Protein AF-A0A2J7QGI0-F1 (afdb_monomer_lite)

Organism: NCBI:txid105785

pLDDT: mean 77.26, std 21.14, range [23.14, 97.06]

Secondary structure (DSSP, 8-state):
--HHHHHHHHHHHHTS-----------PPPP---------PPPP-------------------------------THHHH----PPPPPP---HHHHTTT-EEEEEEEEEEE-TT-SS-SEEEEEEEEEEETTTTEEEEEEPP-TT--S--EEEEEEEPPB-SSTT-B--GGG--TT-EEEETTEEEEEEEE-HHHHHHHHHTTPPPPPPPPPPPPHHHHHHHHHH------------HHHHHHHHTT-EEEEEEEEE-TTSTT--EEEEEEEEETTTTEEEEEE---TT-SS----EEEEEEPPBS-GGGS-TTS-TT-TTSGGGT-S-B--GGG--TT-EEEETTEEEEEEEE-HHHHHHHHHTS--PPPPPP-----PPPPPPPPPPPP-SSS-HHHHHHHHH-SS--PPPPP-HHHHHHHTT-EEEEEEE---SSGGGTT-EEEEEEETTT--EEEEEPP-TT------EEEEEE--BPTT--SSSPPBP-GGG--TT-----------S--

Radius of gyration: 65.48 Å; chains: 1; bounding box: 117×87×204 Å

Structure (mmCIF, N/CA/C/O backbone):
data_AF-A0A2J7QGI0-F1
#
_entry.id   AF-A0A2J7QGI0-F1
#
loop_
_atom_site.group_PDB
_atom_site.id
_atom_site.type_symbol
_atom_site.label_atom_id
_atom_site.label_alt_id
_atom_site.label_comp_id
_atom_site.label_asym_id
_atom_site.label_entity_id
_atom_site.label_seq_id
_atom_site.pdbx_PDB_ins_code
_atom_site.Cartn_x
_atom_site.Cartn_y
_atom_site.Cartn_z
_atom_site.occupancy
_atom_site.B_iso_or_equiv
_atom_site.auth_seq_id
_atom_site.auth_comp_id
_atom_site.auth_asym_id
_atom_site.auth_atom_id
_atom_site.pdbx_PDB_model_num
ATOM 1 N N . MET A 1 1 ? 19.735 -41.384 18.871 1.00 47.62 1 MET A N 1
ATOM 2 C CA . MET A 1 1 ? 20.564 -40.187 19.105 1.00 47.62 1 MET A CA 1
ATOM 3 C C . MET A 1 1 ? 21.224 -40.346 20.452 1.00 47.62 1 MET A C 1
ATOM 5 O O . MET A 1 1 ? 20.534 -40.638 21.425 1.00 47.62 1 MET A O 1
ATOM 9 N N . SER A 1 2 ? 22.549 -40.297 20.480 1.00 47.41 2 SER A N 1
ATOM 10 C CA . SER A 1 2 ? 23.332 -40.521 21.694 1.00 47.41 2 SER A CA 1
ATOM 11 C C . SER A 1 2 ? 23.281 -39.280 22.594 1.00 47.41 2 SER A C 1
ATOM 13 O O . SER A 1 2 ? 23.104 -38.156 22.131 1.00 47.41 2 SER A O 1
ATOM 15 N N . VAL A 1 3 ? 23.431 -39.475 23.907 1.00 45.44 3 VAL A N 1
ATOM 16 C CA . VAL A 1 3 ? 23.370 -38.409 24.934 1.00 45.44 3 VAL A CA 1
ATOM 17 C C . VAL A 1 3 ? 24.419 -37.302 24.704 1.00 45.44 3 VAL A C 1
ATOM 19 O O . VAL A 1 3 ? 24.270 -36.192 25.213 1.00 45.44 3 VAL A O 1
ATOM 22 N N . SER A 1 4 ? 25.455 -37.571 23.905 1.00 43.78 4 SER A N 1
ATOM 23 C CA . SER A 1 4 ? 26.446 -36.583 23.470 1.00 43.78 4 SER A CA 1
ATOM 24 C C . SER A 1 4 ? 25.900 -35.596 22.432 1.00 43.78 4 SER A C 1
ATOM 26 O O . SER A 1 4 ? 26.174 -34.409 22.545 1.00 43.78 4 SER A O 1
ATOM 28 N N . GLU A 1 5 ? 25.053 -36.031 21.496 1.00 49.12 5 GLU A N 1
ATOM 29 C CA . GLU A 1 5 ? 24.512 -35.170 20.425 1.00 49.12 5 GLU A CA 1
ATOM 30 C C . GLU A 1 5 ? 23.470 -34.164 20.949 1.00 49.12 5 GLU A C 1
ATOM 32 O O . GLU A 1 5 ? 23.285 -33.088 20.386 1.00 49.12 5 GLU A O 1
ATOM 37 N N . ALA A 1 6 ? 22.813 -34.476 22.071 1.00 48.25 6 ALA A N 1
ATOM 38 C CA . ALA A 1 6 ? 21.847 -33.580 22.705 1.00 48.25 6 ALA A CA 1
ATOM 39 C C . ALA A 1 6 ? 22.511 -32.407 23.453 1.00 48.25 6 ALA A C 1
ATOM 41 O O . ALA A 1 6 ? 21.899 -31.348 23.593 1.00 48.25 6 ALA A O 1
ATOM 42 N N . LYS A 1 7 ? 23.758 -32.563 23.921 1.00 53.03 7 LYS A N 1
ATOM 43 C CA . LYS A 1 7 ? 24.472 -31.505 24.659 1.00 53.03 7 LYS A CA 1
ATOM 44 C C . LYS A 1 7 ? 24.959 -30.383 23.743 1.00 53.03 7 LYS A C 1
ATOM 46 O O . LYS A 1 7 ? 24.880 -29.221 24.136 1.00 53.03 7 LYS A O 1
ATOM 51 N N . ASP A 1 8 ? 25.358 -30.715 22.519 1.00 45.84 8 ASP A N 1
ATOM 52 C CA . ASP A 1 8 ? 25.880 -29.738 21.556 1.00 45.84 8 ASP A CA 1
ATOM 53 C C . ASP A 1 8 ? 24.771 -28.8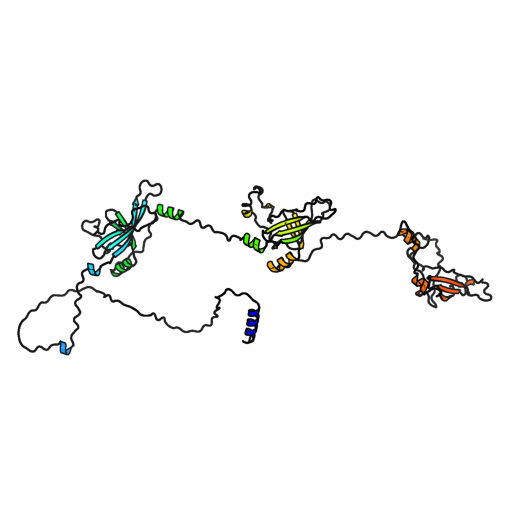45 20.974 1.00 45.84 8 ASP A C 1
ATOM 55 O O . ASP A 1 8 ? 24.969 -27.649 20.758 1.00 45.84 8 ASP A O 1
ATOM 59 N N . ILE A 1 9 ? 23.554 -29.381 20.831 1.00 53.16 9 ILE A N 1
ATOM 60 C CA . ILE A 1 9 ? 22.379 -28.616 20.381 1.00 53.16 9 ILE A CA 1
ATOM 61 C C . ILE A 1 9 ? 21.906 -27.640 21.472 1.00 53.16 9 ILE A C 1
ATOM 63 O O . ILE A 1 9 ? 21.540 -26.503 21.177 1.00 53.16 9 ILE A O 1
ATOM 67 N N . ILE A 1 10 ? 21.970 -28.042 22.746 1.00 46.66 10 ILE A N 1
ATOM 68 C CA . ILE A 1 10 ? 21.595 -27.183 23.881 1.00 46.66 10 ILE A CA 1
ATOM 69 C C . ILE A 1 10 ? 22.599 -26.032 24.058 1.00 46.66 10 ILE A C 1
ATOM 71 O O . ILE A 1 10 ? 22.196 -24.905 24.351 1.00 46.66 10 ILE A O 1
ATOM 75 N N . TRP A 1 11 ? 23.890 -26.274 23.807 1.00 41.56 11 TRP A N 1
ATOM 76 C CA . TRP A 1 11 ? 24.919 -25.231 23.853 1.00 41.56 11 TRP A CA 1
ATOM 77 C C . TRP A 1 11 ? 24.788 -24.207 22.713 1.00 41.56 11 TRP A C 1
ATOM 79 O O . TRP A 1 11 ? 24.987 -23.013 22.940 1.00 41.56 11 TRP A O 1
ATOM 89 N N . MET A 1 12 ? 24.372 -24.635 21.513 1.00 41.56 12 MET A N 1
ATOM 90 C CA . MET A 1 12 ? 24.107 -23.724 20.388 1.00 41.56 12 MET A CA 1
ATOM 91 C C . MET A 1 12 ? 22.889 -22.819 20.617 1.00 41.56 12 MET A C 1
ATOM 93 O O . MET A 1 12 ? 22.900 -21.658 20.210 1.00 41.56 12 MET A O 1
ATOM 97 N N . ILE A 1 13 ? 21.845 -23.325 21.279 1.00 44.62 13 ILE A N 1
ATOM 98 C CA . ILE A 1 13 ? 20.613 -22.561 21.529 1.00 44.62 13 ILE A CA 1
ATOM 99 C C . ILE A 1 13 ? 20.832 -21.501 22.623 1.00 44.62 13 ILE A C 1
ATOM 101 O O . ILE A 1 13 ? 20.286 -20.402 22.533 1.00 44.62 13 ILE A O 1
ATOM 105 N N . LEU A 1 14 ? 21.691 -21.774 23.611 1.00 41.09 14 LEU A N 1
ATOM 106 C CA . LEU A 1 14 ? 21.967 -20.852 24.721 1.00 41.09 14 LEU A CA 1
ATOM 107 C C . LEU A 1 14 ? 22.841 -19.643 24.341 1.00 41.09 14 LEU A C 1
ATOM 109 O O . LEU A 1 14 ? 22.756 -18.611 25.003 1.00 41.09 14 LEU A O 1
ATOM 113 N N . TYR A 1 15 ? 23.633 -19.718 23.265 1.00 41.22 15 TYR A N 1
ATOM 114 C CA . TYR A 1 15 ? 24.507 -18.612 22.838 1.00 41.22 15 TYR A CA 1
ATOM 115 C C . TYR A 1 15 ? 23.815 -17.567 21.940 1.00 41.22 15 TYR A C 1
ATOM 117 O O . TYR A 1 15 ? 24.374 -16.499 21.695 1.00 41.22 15 TYR A O 1
ATOM 125 N N . SER A 1 16 ? 22.601 -17.845 21.448 1.00 38.69 16 SER A N 1
ATOM 126 C CA . SER A 1 16 ? 21.942 -17.022 20.421 1.00 38.69 16 SER A CA 1
ATOM 127 C C . SER A 1 16 ? 20.928 -16.002 20.955 1.00 38.69 16 SER A C 1
ATOM 129 O O . SER A 1 16 ? 20.480 -15.146 20.190 1.00 38.69 16 SER A O 1
ATOM 131 N N . THR A 1 17 ? 20.531 -16.051 22.227 1.00 37.91 17 THR A N 1
ATOM 132 C CA . THR A 1 17 ? 19.455 -15.182 22.736 1.00 37.91 17 THR A CA 1
ATOM 133 C C . THR A 1 17 ? 19.884 -14.430 23.983 1.00 37.91 17 THR A C 1
ATOM 135 O O . THR A 1 17 ? 19.702 -14.868 25.115 1.00 37.91 17 THR A O 1
ATOM 138 N N . ASN A 1 18 ? 20.432 -13.242 23.751 1.00 44.25 18 ASN A N 1
ATOM 139 C CA . ASN A 1 18 ? 20.714 -12.255 24.778 1.00 44.25 18 ASN A CA 1
ATOM 140 C C . ASN A 1 18 ? 19.391 -11.572 25.178 1.00 44.25 18 ASN A C 1
ATOM 142 O O . ASN A 1 18 ? 19.012 -10.569 24.576 1.00 44.25 18 ASN A O 1
ATOM 146 N N . LYS A 1 19 ? 18.635 -12.160 26.116 1.00 36.84 19 LYS A N 1
ATOM 147 C CA . LYS A 1 19 ? 17.498 -11.519 26.807 1.00 36.84 19 LYS A CA 1
ATOM 148 C C . LYS A 1 19 ? 17.099 -12.329 28.047 1.00 36.84 19 LYS A C 1
ATOM 150 O O . LYS A 1 19 ? 16.341 -13.290 27.971 1.00 36.84 19 LYS A O 1
ATOM 155 N N . LEU A 1 20 ? 17.608 -11.907 29.205 1.00 37.22 20 LEU A N 1
ATOM 156 C CA . LEU A 1 20 ? 17.014 -12.223 30.502 1.00 37.22 20 LEU A CA 1
ATOM 157 C C . LEU A 1 20 ? 15.664 -11.509 30.598 1.00 37.22 20 LEU A C 1
ATOM 159 O O . LEU A 1 20 ? 15.640 -10.285 30.668 1.00 37.22 20 LEU A O 1
ATOM 163 N N . HIS A 1 21 ? 14.566 -12.259 30.599 1.00 34.25 21 HIS A N 1
ATOM 164 C CA . HIS A 1 21 ? 13.512 -12.189 31.615 1.00 34.25 21 HIS A CA 1
ATOM 165 C C . HIS A 1 21 ? 12.300 -13.016 31.176 1.00 34.25 21 HIS A C 1
ATOM 167 O O . HIS A 1 21 ? 11.876 -12.958 30.027 1.00 34.25 21 HIS A O 1
ATOM 173 N N . VAL A 1 22 ? 11.698 -13.671 32.171 1.00 33.88 22 VAL A N 1
ATOM 174 C CA . VAL A 1 22 ? 10.408 -14.375 32.137 1.00 33.88 22 VAL A CA 1
ATOM 175 C C . VAL A 1 22 ? 10.456 -15.744 31.453 1.00 33.88 22 VAL A C 1
ATOM 177 O O . VAL A 1 22 ? 10.543 -15.839 30.238 1.00 33.88 22 VAL A O 1
ATOM 180 N N . LEU A 1 23 ? 10.369 -16.805 32.264 1.00 28.05 23 LEU A N 1
ATOM 181 C CA . LEU A 1 23 ? 9.359 -17.873 32.167 1.00 28.05 23 LEU A CA 1
ATOM 182 C C . LEU A 1 23 ? 9.744 -19.029 33.106 1.00 28.05 23 LEU A C 1
ATOM 184 O O . LEU A 1 23 ? 10.432 -19.977 32.736 1.00 28.05 23 LEU A O 1
ATOM 188 N N . ALA A 1 24 ? 9.265 -18.937 34.347 1.00 36.34 24 ALA A N 1
ATOM 189 C CA . ALA A 1 24 ? 8.895 -20.123 35.104 1.00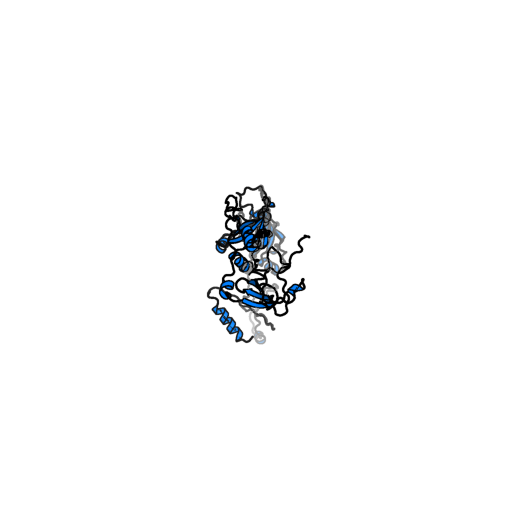 36.34 24 ALA A CA 1
ATOM 190 C C . ALA A 1 24 ? 7.605 -20.692 34.487 1.00 36.34 24 ALA A C 1
ATOM 192 O O . ALA A 1 24 ? 6.750 -19.919 34.055 1.00 36.34 24 ALA A O 1
ATOM 193 N N . ASN A 1 25 ? 7.473 -22.020 34.512 1.00 36.62 25 ASN A N 1
ATOM 194 C CA . ASN A 1 25 ? 6.341 -22.843 34.057 1.00 36.62 25 ASN A CA 1
ATOM 195 C C . ASN A 1 25 ? 6.375 -23.308 32.595 1.00 36.62 25 ASN A C 1
ATOM 197 O O . ASN A 1 25 ? 5.694 -22.750 31.742 1.00 36.62 25 ASN A O 1
ATOM 201 N N . LEU A 1 26 ? 7.052 -24.438 32.355 1.00 26.53 26 LEU A N 1
ATOM 202 C CA . LEU A 1 26 ? 6.493 -25.527 31.544 1.00 26.53 26 LEU A CA 1
ATOM 203 C C . LEU A 1 26 ? 7.267 -26.836 31.811 1.00 26.53 26 LEU A C 1
ATOM 205 O O . LEU A 1 26 ? 8.269 -27.125 31.163 1.00 26.53 26 LEU A O 1
ATOM 209 N N . MET A 1 27 ? 6.827 -27.631 32.791 1.00 26.09 27 MET A N 1
ATOM 210 C CA . MET A 1 27 ? 7.278 -29.021 32.948 1.00 26.09 27 MET A CA 1
ATOM 211 C C . MET A 1 27 ? 6.299 -29.932 32.201 1.00 26.09 27 MET A C 1
ATOM 213 O O . MET A 1 27 ? 5.151 -30.100 32.607 1.00 26.09 27 MET A O 1
ATOM 217 N N . VAL A 1 28 ? 6.764 -30.494 31.086 1.00 27.70 28 VAL A N 1
ATOM 218 C CA . VAL A 1 28 ? 6.079 -31.525 30.297 1.00 27.70 28 VAL A CA 1
ATOM 219 C C . VAL A 1 28 ? 6.264 -32.872 30.998 1.00 27.70 28 VAL A C 1
ATOM 221 O O . VAL A 1 28 ? 7.391 -33.318 31.197 1.00 27.70 28 VAL A O 1
ATOM 224 N N . THR A 1 29 ? 5.165 -33.526 31.373 1.00 26.06 29 THR A N 1
ATOM 225 C CA . THR A 1 29 ? 5.145 -34.883 31.943 1.00 26.06 29 THR A CA 1
ATOM 226 C C . THR A 1 29 ? 4.735 -35.890 30.867 1.00 26.06 29 THR A C 1
ATOM 228 O O . THR A 1 29 ? 3.633 -35.827 30.325 1.00 26.06 29 THR A O 1
ATOM 231 N N . ILE A 1 30 ? 5.636 -36.825 30.554 1.00 27.98 30 ILE A N 1
ATOM 232 C CA . ILE A 1 30 ? 5.400 -37.993 29.694 1.00 27.98 30 ILE A CA 1
ATOM 233 C C . ILE A 1 30 ? 4.980 -39.166 30.593 1.00 27.98 30 ILE A C 1
ATOM 235 O O . ILE A 1 30 ? 5.670 -39.495 31.555 1.00 27.98 30 ILE A O 1
ATOM 239 N N . LYS A 1 31 ? 3.830 -39.774 30.279 1.00 24.61 31 LYS A N 1
ATOM 240 C CA . LYS A 1 31 ? 3.230 -40.940 30.950 1.00 24.61 31 LYS A CA 1
ATOM 241 C C . LYS A 1 31 ? 3.964 -42.237 30.576 1.00 24.61 31 LYS A C 1
ATOM 243 O O . LYS A 1 31 ? 4.026 -42.573 29.399 1.00 24.61 31 LYS A O 1
ATOM 248 N N . PHE A 1 32 ? 4.370 -43.013 31.579 1.00 25.62 32 PHE A N 1
ATOM 249 C CA . PHE A 1 32 ? 4.453 -44.477 31.515 1.00 25.62 32 PHE A CA 1
ATOM 250 C C . PHE A 1 32 ? 3.620 -45.031 32.675 1.00 25.62 32 PHE A C 1
ATOM 252 O O . PHE A 1 32 ? 3.730 -44.540 33.796 1.00 25.62 32 PHE A O 1
ATOM 259 N N . GLY A 1 33 ? 2.734 -45.982 32.381 1.00 25.45 33 GLY A N 1
ATOM 260 C CA . GLY A 1 33 ? 1.909 -46.666 33.375 1.00 25.45 33 GLY A CA 1
ATOM 261 C C . GLY A 1 33 ? 2.525 -47.998 33.785 1.00 25.45 33 GLY A C 1
ATOM 262 O O . GLY A 1 33 ? 3.110 -48.666 32.939 1.00 25.45 33 GLY A O 1
ATOM 263 N N . PHE A 1 34 ? 2.362 -48.358 35.057 1.00 24.72 34 PHE A N 1
ATOM 264 C CA . PHE A 1 34 ? 2.214 -49.729 35.547 1.00 24.72 34 PHE A CA 1
ATOM 265 C C . PHE A 1 34 ? 1.548 -49.700 36.935 1.00 24.72 34 PHE A C 1
ATOM 267 O O . PHE A 1 34 ? 1.675 -48.718 37.667 1.00 24.72 34 PHE A O 1
ATOM 274 N N . ASP A 1 35 ? 0.784 -50.757 37.198 1.00 25.84 35 ASP A N 1
ATOM 275 C CA . ASP A 1 35 ? -0.150 -51.004 38.300 1.00 25.84 35 ASP A CA 1
ATOM 276 C C . ASP A 1 35 ? 0.451 -50.956 39.716 1.00 25.84 35 ASP A C 1
ATOM 278 O O . ASP A 1 35 ? 1.582 -51.379 39.924 1.00 25.84 35 ASP A O 1
ATOM 282 N N . GLU A 1 36 ? -0.337 -50.503 40.699 1.00 26.02 36 GLU A N 1
ATOM 283 C CA . GLU A 1 36 ? -0.824 -51.324 41.828 1.00 26.02 36 GLU A CA 1
ATOM 284 C C . GLU A 1 36 ? -1.611 -50.474 42.845 1.00 26.02 36 GLU A C 1
ATOM 286 O O . GLU A 1 36 ? -1.343 -49.296 43.085 1.00 26.02 36 GLU A O 1
ATOM 291 N N . ALA A 1 37 ? -2.646 -51.093 43.409 1.00 27.17 37 ALA A N 1
ATOM 292 C CA . ALA A 1 37 ? -3.608 -50.512 44.331 1.00 27.17 37 ALA A CA 1
ATOM 293 C C . ALA A 1 37 ? -3.048 -50.368 45.755 1.00 27.17 37 ALA A C 1
ATOM 295 O O . ALA A 1 37 ? -2.473 -51.314 46.285 1.00 27.17 37 ALA A O 1
ATOM 296 N N . LEU A 1 38 ? -3.343 -49.246 46.424 1.00 25.27 38 LEU A N 1
ATOM 297 C CA . LEU A 1 38 ? -3.328 -49.144 47.887 1.00 25.27 38 LEU A CA 1
ATOM 298 C C . LEU A 1 38 ? -4.483 -48.253 48.399 1.00 25.27 38 LEU A C 1
ATOM 300 O O . LEU A 1 38 ? -4.899 -47.318 47.710 1.00 25.27 38 LEU A O 1
ATOM 304 N N . PRO A 1 39 ? -5.016 -48.559 49.597 1.00 27.77 39 PRO A N 1
ATOM 305 C CA . PRO A 1 39 ? -6.193 -47.941 50.188 1.00 27.77 39 PRO A CA 1
ATOM 306 C C . PRO A 1 39 ? -5.866 -46.610 50.874 1.00 27.77 39 PRO A C 1
ATOM 308 O O . PRO A 1 39 ? -4.759 -46.373 51.357 1.00 27.77 39 PRO A O 1
ATOM 311 N N . ILE A 1 40 ? -6.879 -45.752 50.953 1.00 26.58 40 ILE A N 1
ATOM 312 C CA . ILE A 1 40 ? -6.830 -44.457 51.630 1.00 26.58 40 ILE A CA 1
ATOM 313 C C . ILE A 1 40 ? -6.982 -44.683 53.140 1.00 26.58 40 ILE A C 1
ATOM 315 O O . ILE A 1 40 ? -8.039 -45.095 53.614 1.00 26.58 40 ILE A O 1
ATOM 319 N N . LEU A 1 41 ? -5.916 -44.387 53.886 1.00 26.81 4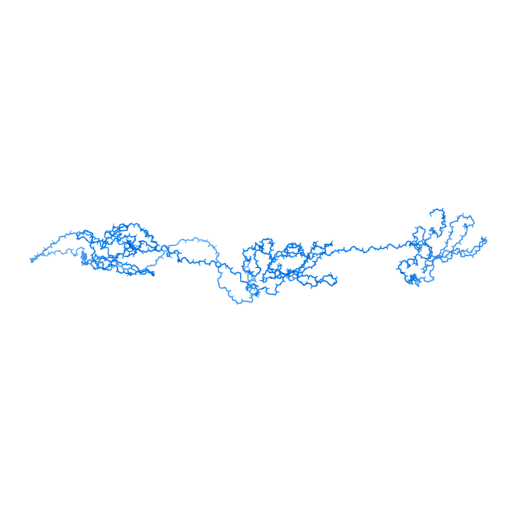1 LEU A N 1
ATOM 320 C CA . LEU A 1 41 ? -5.939 -44.129 55.324 1.00 26.81 41 LEU A CA 1
ATOM 321 C C . LEU A 1 41 ? -6.277 -42.648 55.547 1.00 26.81 41 LEU A C 1
ATOM 323 O O . LEU A 1 41 ? -5.526 -41.766 55.133 1.00 26.81 41 LEU A O 1
ATOM 327 N N . LEU A 1 42 ? -7.406 -42.387 56.205 1.00 29.12 42 LEU A N 1
ATOM 328 C CA . LEU A 1 42 ? -7.721 -41.102 56.834 1.00 29.12 42 LEU A CA 1
ATOM 329 C C . LEU A 1 42 ? -7.119 -41.066 58.252 1.00 29.12 42 LEU A C 1
ATOM 331 O O . LEU A 1 42 ? -7.094 -42.105 58.917 1.00 29.12 42 LEU A O 1
ATOM 335 N N . PRO A 1 43 ? -6.652 -39.903 58.740 1.00 28.67 43 PRO A N 1
ATOM 336 C CA . PRO A 1 43 ? -6.146 -39.763 60.098 1.00 28.67 43 PRO A CA 1
ATOM 337 C C . PRO A 1 43 ? -7.277 -39.613 61.130 1.00 28.67 43 PRO A C 1
ATOM 339 O O . PRO A 1 43 ? -8.307 -38.987 60.879 1.00 28.67 43 PRO A O 1
ATOM 342 N N . CYS A 1 44 ? -7.030 -40.204 62.300 1.00 23.14 44 CYS A N 1
ATOM 343 C CA . CYS A 1 44 ? -7.774 -40.067 63.549 1.00 23.14 44 CYS A CA 1
ATOM 344 C C . CYS A 1 44 ? -7.665 -38.662 64.161 1.00 23.14 44 CYS A C 1
ATOM 346 O O . CYS A 1 44 ? -6.672 -37.984 63.918 1.00 23.14 44 CYS A O 1
ATOM 348 N N . GLU A 1 45 ? -8.639 -38.364 65.040 1.00 24.00 45 GLU A N 1
ATOM 349 C CA . GLU A 1 45 ? -8.736 -37.347 66.120 1.00 24.00 45 GLU A CA 1
ATOM 350 C C . GLU A 1 45 ? -10.032 -36.517 65.959 1.00 24.00 45 GLU A C 1
ATOM 352 O O . GLU A 1 45 ? -10.285 -35.992 64.886 1.00 24.00 45 GLU A O 1
ATOM 357 N N . ILE A 1 46 ? -10.971 -36.347 66.901 1.00 27.97 46 ILE A N 1
ATOM 358 C CA . ILE A 1 46 ? -11.106 -36.571 68.351 1.00 27.97 46 ILE A CA 1
ATOM 359 C C . ILE A 1 46 ? -12.623 -36.687 68.651 1.00 27.97 46 ILE A C 1
ATOM 361 O O . ILE A 1 46 ? -13.433 -35.959 68.080 1.00 27.97 46 ILE A O 1
ATOM 365 N N . HIS A 1 47 ? -13.013 -37.584 69.562 1.00 24.34 47 HIS A N 1
ATOM 366 C CA . HIS A 1 47 ? -14.374 -37.683 70.121 1.00 24.34 47 HIS A CA 1
ATOM 367 C C . HIS A 1 47 ? -14.715 -36.475 71.021 1.00 24.34 47 HIS A C 1
ATOM 369 O O . HIS A 1 47 ? -13.837 -35.943 71.699 1.00 24.34 47 HIS A O 1
ATOM 375 N N . PRO A 1 48 ? -16.013 -36.174 71.206 1.00 29.55 48 PRO A N 1
ATOM 376 C CA . PRO A 1 48 ? -16.547 -36.465 72.533 1.00 29.55 48 PRO A CA 1
ATOM 377 C C . PRO A 1 48 ? -17.856 -37.260 72.508 1.00 29.55 48 PRO A C 1
ATOM 379 O O . PRO A 1 48 ? -18.710 -37.127 71.638 1.00 29.55 48 PRO A O 1
ATOM 382 N N . PHE A 1 49 ? -17.943 -38.122 73.514 1.00 28.22 49 PHE A N 1
ATOM 383 C CA . PHE A 1 49 ? -19.108 -38.822 74.041 1.00 28.22 49 PHE A CA 1
ATOM 384 C C . PHE A 1 49 ? -20.404 -38.001 74.005 1.00 28.22 49 PHE A C 1
ATOM 386 O O . PHE A 1 49 ? -20.421 -36.928 74.593 1.00 28.22 49 PHE A O 1
ATOM 393 N N . PHE A 1 50 ? -21.505 -38.575 73.507 1.00 25.17 50 PHE A N 1
ATOM 394 C CA . PHE A 1 50 ? -22.821 -38.424 74.141 1.00 25.17 50 PHE A CA 1
ATOM 395 C C . PHE A 1 50 ? -23.681 -39.678 73.936 1.00 25.17 50 PHE A C 1
ATOM 397 O O . PHE A 1 50 ? -23.709 -40.290 72.872 1.00 25.17 50 PHE A O 1
ATOM 404 N N . LEU A 1 51 ? -24.299 -40.082 75.043 1.00 27.83 51 LEU A N 1
ATOM 405 C CA . LEU A 1 51 ? -24.999 -41.335 75.288 1.00 27.83 51 LEU A CA 1
ATOM 406 C C . LEU A 1 51 ? -26.372 -41.378 74.607 1.00 27.83 51 LEU A C 1
ATOM 408 O O . LEU A 1 51 ? -27.164 -40.445 74.709 1.00 27.83 51 LEU A O 1
ATOM 412 N N . THR A 1 52 ? -26.682 -42.521 74.002 1.00 27.33 52 THR A N 1
ATOM 413 C CA . THR A 1 52 ? -28.030 -42.924 73.599 1.00 27.33 52 THR A CA 1
ATOM 414 C C . THR A 1 52 ? -28.858 -43.284 74.836 1.00 27.33 52 THR A C 1
ATOM 416 O O . THR A 1 52 ? -28.536 -44.250 75.529 1.00 27.33 52 THR A O 1
ATOM 419 N N . HIS A 1 53 ? -29.940 -42.550 75.102 1.00 29.33 53 HIS A N 1
ATOM 420 C CA . HIS A 1 53 ? -30.992 -42.979 76.025 1.00 29.33 53 HIS A CA 1
ATOM 421 C C . HIS A 1 53 ? -32.130 -43.639 75.239 1.00 29.33 53 HIS A C 1
ATOM 423 O O . HIS A 1 53 ? -32.862 -42.977 74.509 1.00 29.33 53 HIS A O 1
ATOM 429 N N . SER A 1 54 ? -32.287 -44.950 75.420 1.00 26.83 54 SER A N 1
ATOM 430 C CA . SER A 1 54 ? -33.508 -45.696 75.114 1.00 26.83 54 SER A CA 1
ATOM 431 C C . SER A 1 54 ? -34.401 -45.755 76.357 1.00 26.83 54 SER A C 1
ATOM 433 O O . SER A 1 54 ? -33.923 -45.986 77.469 1.00 26.83 54 SER A O 1
ATOM 435 N N . VAL A 1 55 ? -35.697 -45.532 76.157 1.00 29.77 55 VAL A N 1
ATOM 436 C CA . VAL A 1 55 ? -36.738 -45.433 77.189 1.00 29.77 55 VAL A CA 1
ATOM 437 C C . VAL A 1 55 ? -37.323 -46.817 77.531 1.00 29.77 55 VAL A C 1
ATOM 439 O O . VAL A 1 55 ? -37.400 -47.683 76.666 1.00 29.77 55 VAL A O 1
ATOM 442 N N . LEU A 1 56 ? -37.839 -46.921 78.766 1.00 29.20 56 LEU A N 1
ATOM 443 C CA . LEU A 1 56 ? -38.856 -47.846 79.307 1.00 29.20 56 LEU A CA 1
ATOM 444 C C . LEU A 1 56 ? -38.366 -49.145 79.968 1.00 29.20 56 LEU A C 1
ATOM 446 O O . LEU A 1 56 ? -38.053 -50.129 79.310 1.00 29.20 56 LEU A O 1
ATOM 450 N N . THR A 1 57 ? -38.513 -49.229 81.295 1.00 26.72 57 THR A N 1
ATOM 451 C CA . THR A 1 57 ? -39.701 -49.846 81.928 1.00 26.72 57 THR A CA 1
ATOM 452 C C . THR A 1 57 ? -39.684 -49.649 83.452 1.00 26.72 57 THR A C 1
ATOM 454 O O . THR A 1 57 ? -38.640 -49.667 84.097 1.00 26.72 57 THR A O 1
ATOM 457 N N . GLN A 1 58 ? -40.868 -49.391 84.011 1.00 34.28 58 GLN A N 1
ATOM 458 C CA . GLN A 1 58 ? -41.161 -49.340 85.445 1.00 34.28 58 GLN A CA 1
ATOM 459 C C . GLN A 1 58 ? -40.919 -50.712 86.083 1.00 34.28 58 GLN A C 1
ATOM 461 O O . GLN A 1 58 ? -41.329 -51.691 85.481 1.00 34.28 58 GLN A O 1
ATOM 466 N N . HIS A 1 59 ? -40.379 -50.779 87.307 1.00 28.78 59 HIS A N 1
ATOM 467 C CA . HIS A 1 59 ? -40.868 -51.701 88.344 1.00 28.78 59 HIS A CA 1
ATOM 468 C C . HIS A 1 59 ? -40.351 -51.320 89.748 1.00 28.78 59 HIS A C 1
ATOM 470 O O . HIS A 1 59 ? -39.156 -51.253 90.006 1.00 28.78 59 HIS A O 1
ATOM 476 N N . GLN A 1 60 ? -41.335 -51.063 90.615 1.00 27.44 60 GLN A N 1
ATOM 477 C CA . GLN A 1 60 ? -41.451 -51.382 92.045 1.00 27.44 60 GLN A CA 1
ATOM 478 C C . GLN A 1 60 ? -40.326 -51.037 93.039 1.00 27.44 60 GLN A C 1
ATOM 480 O O . GLN A 1 60 ? -39.286 -51.676 93.145 1.00 27.44 60 GLN A O 1
ATOM 485 N N . ILE A 1 61 ? -40.692 -50.085 93.898 1.00 37.22 61 ILE A N 1
ATOM 486 C CA . ILE A 1 61 ? -40.194 -49.860 95.254 1.00 37.22 61 ILE A CA 1
ATOM 487 C C . ILE A 1 61 ? -40.413 -51.127 96.098 1.00 37.22 61 ILE A C 1
ATOM 489 O O . ILE A 1 61 ? -41.537 -51.621 96.176 1.00 37.22 61 ILE A O 1
ATOM 493 N N . ALA A 1 62 ? -39.371 -51.591 96.789 1.00 25.64 62 ALA A N 1
ATOM 494 C CA . ALA A 1 62 ? -39.491 -52.475 97.945 1.00 25.64 62 ALA A CA 1
ATOM 495 C C . ALA A 1 62 ? -38.552 -51.976 99.053 1.00 25.64 62 ALA A C 1
ATOM 497 O O . ALA A 1 62 ? -37.329 -52.003 98.933 1.00 25.64 62 ALA A O 1
ATOM 498 N N . SER A 1 63 ? -39.163 -51.451 100.109 1.00 38.31 63 SER A N 1
ATOM 499 C CA . SER A 1 63 ? -38.555 -51.144 101.398 1.00 38.31 63 SER A CA 1
ATOM 500 C C . SER A 1 63 ? -38.445 -52.417 102.232 1.00 38.31 63 SER A C 1
ATOM 502 O O . SER A 1 63 ? -39.473 -53.052 102.446 1.00 38.31 63 SER A O 1
ATOM 504 N N . GLU A 1 64 ? -37.281 -52.723 102.805 1.00 29.75 64 GLU A N 1
ATOM 505 C CA . GLU A 1 64 ? -37.209 -53.615 103.970 1.00 29.75 64 GLU A CA 1
ATOM 506 C C . GLU A 1 64 ? -36.212 -53.089 105.010 1.00 29.75 64 GLU A C 1
ATOM 508 O O . GLU A 1 64 ? -34.995 -53.080 104.827 1.00 29.75 64 GLU A O 1
ATOM 513 N N . HIS A 1 65 ? -36.781 -52.636 106.127 1.00 35.66 65 HIS A N 1
ATOM 514 C CA . HIS A 1 65 ? -36.161 -52.688 107.444 1.00 35.66 65 HIS A CA 1
ATOM 515 C C . HIS A 1 65 ? -36.016 -54.157 107.864 1.00 35.66 65 HIS A C 1
ATOM 517 O O . HIS A 1 65 ? -36.955 -54.903 107.641 1.00 35.66 65 HIS A O 1
ATOM 523 N N . TYR A 1 66 ? -34.937 -54.543 108.554 1.00 31.75 66 TYR A N 1
ATOM 524 C CA . TYR A 1 66 ? -35.027 -55.334 109.793 1.00 31.75 66 TYR A CA 1
ATOM 525 C C . TYR A 1 66 ? -33.692 -55.359 110.549 1.00 31.75 66 TYR A C 1
ATOM 527 O O . TYR A 1 66 ? -32.609 -55.544 109.998 1.00 31.75 66 TYR A O 1
ATOM 535 N N . SER A 1 67 ? -33.824 -55.149 111.850 1.00 33.50 67 SER A N 1
ATOM 536 C CA . SER A 1 67 ? -32.825 -55.218 112.907 1.00 33.50 67 SER A CA 1
ATOM 537 C C . SER A 1 67 ? -32.521 -56.655 113.360 1.00 33.50 67 SER A C 1
ATOM 539 O O . SER A 1 67 ? -33.411 -57.497 113.383 1.00 33.50 67 SER A O 1
ATOM 541 N N . SER A 1 68 ? -31.281 -56.845 113.835 1.00 37.34 68 SER A N 1
ATOM 542 C CA . SER A 1 68 ? -30.785 -57.816 114.838 1.00 37.34 68 SER A CA 1
ATOM 543 C C . SER A 1 68 ? -31.028 -59.325 114.650 1.00 37.34 68 SER A C 1
ATOM 545 O O . SER A 1 68 ? -32.148 -59.809 114.768 1.00 37.34 68 SER A O 1
ATOM 547 N N . GLY A 1 69 ? -29.931 -60.090 114.562 1.00 34.34 69 GLY A N 1
ATOM 548 C CA . GLY A 1 69 ? -29.912 -61.533 114.831 1.00 34.34 69 GLY A CA 1
ATOM 549 C C . GLY A 1 69 ? -28.707 -62.242 114.210 1.00 34.34 69 GLY A C 1
ATOM 550 O O . GLY A 1 69 ? -28.614 -62.379 112.996 1.00 34.34 69 GLY A O 1
ATOM 551 N N . SER A 1 70 ? -27.777 -62.691 115.050 1.00 42.66 70 SER A N 1
ATOM 552 C CA . SER A 1 70 ? -26.580 -63.457 114.696 1.00 42.66 70 SER A CA 1
ATOM 553 C C . SER A 1 70 ? -26.885 -64.764 113.949 1.00 42.66 70 SER A C 1
ATOM 555 O O . SER A 1 70 ? -27.542 -65.647 114.492 1.00 42.66 70 SER A O 1
ATOM 557 N N . SER A 1 71 ? -26.330 -64.936 112.751 1.00 42.34 71 SER A N 1
ATOM 558 C CA . SER A 1 71 ? -25.766 -66.205 112.261 1.00 42.34 71 SER A CA 1
ATOM 559 C C . SER A 1 71 ? -24.974 -65.915 110.986 1.00 42.34 71 SER A C 1
ATOM 561 O O . SER A 1 71 ? -25.400 -65.125 110.146 1.00 42.34 71 SER A O 1
ATOM 563 N N . SER A 1 72 ? -23.777 -66.490 110.888 1.00 57.75 72 SER A N 1
ATOM 564 C CA . SER A 1 72 ? -22.841 -66.359 109.769 1.00 57.75 72 SER A CA 1
ATOM 565 C C . SER A 1 72 ? -23.540 -66.557 108.418 1.00 57.75 72 SER A C 1
ATOM 567 O O . SER A 1 72 ? -23.873 -67.685 108.053 1.00 57.75 72 SER A O 1
ATOM 569 N N . ARG A 1 73 ? -23.760 -65.466 107.674 1.00 55.47 73 ARG A N 1
ATOM 570 C CA . ARG A 1 73 ? -24.278 -65.509 106.305 1.00 55.47 73 ARG A CA 1
ATOM 571 C C . ARG A 1 73 ? -23.134 -65.292 105.330 1.00 55.47 73 ARG A C 1
ATOM 573 O O . ARG A 1 73 ? -22.465 -64.266 105.346 1.00 55.47 73 ARG A O 1
ATOM 580 N N . PHE A 1 74 ? -22.927 -66.328 104.532 1.00 54.62 74 PHE A N 1
ATOM 581 C CA . PHE A 1 74 ? -22.049 -66.395 103.377 1.00 54.62 74 PHE A CA 1
ATOM 582 C C . PHE A 1 74 ? -22.292 -65.174 102.475 1.00 54.62 74 PHE A C 1
ATOM 584 O O . PHE A 1 74 ? -23.425 -64.967 102.043 1.00 54.62 74 PHE A O 1
ATOM 591 N N . ASP A 1 75 ? -21.264 -64.360 102.227 1.00 56.06 75 ASP A N 1
ATOM 592 C CA . ASP A 1 75 ? -21.346 -63.205 101.327 1.00 56.06 75 ASP A CA 1
ATOM 593 C C . ASP A 1 75 ? -21.057 -63.672 99.883 1.00 56.06 75 ASP A C 1
ATOM 595 O O . ASP A 1 75 ? -19.911 -64.021 99.575 1.00 56.06 75 ASP A O 1
ATOM 599 N N . PRO A 1 76 ? -22.061 -63.727 98.981 1.00 61.31 76 PRO A N 1
ATOM 600 C CA . PRO A 1 76 ? -21.893 -64.260 97.625 1.00 61.31 76 PRO A CA 1
ATOM 601 C C . PRO A 1 76 ? -20.946 -63.421 96.750 1.00 61.31 76 PRO A C 1
ATOM 603 O O . PRO A 1 76 ? -20.522 -63.876 95.685 1.00 61.31 76 PRO A O 1
ATOM 606 N N . SER A 1 77 ? -20.596 -62.204 97.190 1.00 63.69 77 SER A N 1
ATOM 607 C CA . SER A 1 77 ? -19.676 -61.303 96.488 1.00 63.69 77 SER A CA 1
ATOM 608 C C . SER A 1 77 ? -18.224 -61.803 96.460 1.00 63.69 77 SER A C 1
ATOM 610 O O . SER A 1 77 ? -17.469 -61.418 95.565 1.00 63.69 77 SER A O 1
ATOM 612 N N . LEU A 1 78 ? -17.847 -62.708 97.375 1.00 62.72 78 LEU A N 1
ATOM 613 C CA . LEU A 1 78 ? -16.516 -63.326 97.418 1.00 62.72 78 LEU A CA 1
ATOM 614 C C . LEU A 1 78 ? -16.334 -64.449 96.384 1.00 62.72 78 LEU A C 1
ATOM 616 O O . LEU A 1 78 ? -15.202 -64.738 96.006 1.00 62.72 78 LEU A O 1
ATOM 620 N N . THR A 1 79 ? -17.416 -65.085 95.918 1.00 59.47 79 THR A N 1
ATOM 621 C CA . THR A 1 79 ? -17.335 -66.238 94.998 1.00 59.47 79 THR A CA 1
ATOM 622 C C . THR A 1 79 ? -17.525 -65.849 93.532 1.00 59.47 79 THR A C 1
ATOM 624 O O . THR A 1 79 ? -16.887 -66.436 92.664 1.00 59.47 79 THR A O 1
ATOM 627 N N . TYR A 1 80 ? -18.362 -64.847 93.243 1.00 63.16 80 TYR A N 1
ATOM 628 C CA . TYR A 1 80 ? -18.701 -64.451 91.864 1.00 63.16 80 TYR A CA 1
ATOM 629 C C . TYR A 1 80 ? -18.215 -63.046 91.473 1.00 63.16 80 TYR A C 1
ATOM 631 O O . TYR A 1 80 ? -18.435 -62.611 90.344 1.00 63.16 80 TYR A O 1
ATOM 639 N N . GLY A 1 81 ? -17.519 -62.346 92.375 1.00 61.88 81 GLY A N 1
ATOM 640 C CA . GLY A 1 81 ? -17.090 -60.966 92.169 1.00 61.88 81 GLY A CA 1
ATOM 641 C C . GLY A 1 81 ? -18.246 -59.966 92.281 1.00 61.88 81 GLY A C 1
ATOM 642 O O . GLY A 1 81 ? -19.414 -60.271 92.045 1.00 61.88 81 GLY A O 1
ATOM 643 N N . CYS A 1 82 ? -17.926 -58.738 92.682 1.00 58.09 82 CYS A N 1
ATOM 644 C CA . CYS A 1 82 ? -18.911 -57.677 92.865 1.00 58.09 82 CYS A CA 1
ATOM 645 C C . CYS A 1 82 ? -19.481 -57.247 91.498 1.00 58.09 82 CYS A C 1
ATOM 647 O O . CYS A 1 82 ? -18.763 -56.670 90.679 1.00 58.09 82 CYS A O 1
ATOM 649 N N . VAL A 1 83 ? -20.764 -57.522 91.233 1.00 61.97 83 VAL A N 1
ATOM 650 C CA . VAL A 1 83 ? -21.448 -57.035 90.024 1.00 61.97 83 VAL A CA 1
ATOM 651 C C . VAL A 1 83 ? -21.452 -55.507 90.081 1.00 61.97 83 VAL A C 1
ATOM 653 O O . VAL A 1 83 ? -21.990 -54.923 91.024 1.00 61.97 83 VAL A O 1
ATOM 656 N N . LYS A 1 84 ? -20.827 -54.843 89.097 1.00 62.00 84 LYS A N 1
ATOM 657 C CA . LYS A 1 84 ? -20.848 -53.377 88.990 1.00 62.00 84 LYS A CA 1
ATOM 658 C C . LYS A 1 84 ? -22.309 -52.925 89.017 1.00 62.00 84 LYS A C 1
ATOM 660 O O . LYS A 1 84 ? -23.050 -53.215 88.083 1.00 62.00 84 LYS A O 1
ATOM 665 N N . LYS A 1 85 ? -22.727 -52.228 90.080 1.00 63.09 85 LYS A N 1
ATOM 666 C CA . LYS A 1 85 ? -24.046 -51.588 90.122 1.00 63.09 85 LYS A CA 1
ATOM 667 C C . LYS A 1 85 ? -24.121 -50.650 88.919 1.00 63.09 85 LYS A C 1
ATOM 669 O O . LYS A 1 85 ? -23.284 -49.753 88.810 1.00 63.09 85 LYS A O 1
ATOM 674 N N . CYS A 1 86 ? -25.067 -50.878 88.007 1.00 59.97 86 CYS A N 1
ATOM 675 C CA . CYS A 1 86 ? -25.335 -49.924 86.937 1.00 59.97 86 CYS A CA 1
ATOM 676 C C . CYS A 1 86 ? -25.605 -48.567 87.602 1.00 59.97 86 CYS A C 1
ATOM 678 O O . CYS A 1 86 ? -26.454 -48.509 88.497 1.00 59.97 86 CYS A O 1
ATOM 680 N N . PRO A 1 87 ? -24.864 -47.502 87.255 1.00 66.94 87 PRO A N 1
ATOM 681 C CA . PRO A 1 87 ? -25.130 -46.194 87.826 1.00 66.94 87 PRO A CA 1
ATOM 682 C C . PRO A 1 87 ? -26.571 -45.819 87.478 1.00 66.94 87 PRO A C 1
ATOM 684 O O . PRO A 1 87 ? -26.959 -45.847 86.311 1.00 66.94 87 PRO A O 1
ATOM 687 N N . VAL A 1 88 ? -27.376 -45.520 88.498 1.00 67.62 88 VAL A N 1
ATOM 688 C CA . VAL A 1 88 ? -28.729 -44.996 88.304 1.00 67.62 88 VAL A CA 1
ATOM 689 C C . VAL A 1 88 ? -28.565 -43.674 87.559 1.00 67.62 88 VAL A C 1
ATOM 691 O O . VAL A 1 88 ? -27.862 -42.788 88.048 1.00 67.62 88 VAL A O 1
ATOM 694 N N . SER A 1 89 ? -29.127 -43.555 86.352 1.00 70.81 89 SER A N 1
ATOM 695 C CA . SER A 1 89 ? -29.008 -42.325 85.568 1.00 70.81 89 SER A CA 1
ATOM 696 C C . SER A 1 89 ? -29.588 -41.169 86.376 1.00 70.81 89 SER A C 1
ATOM 698 O O . SER A 1 89 ? -30.752 -41.224 86.781 1.00 70.81 89 SER A O 1
ATOM 700 N N . LEU A 1 90 ? -28.781 -40.140 86.628 1.00 78.62 90 LEU A N 1
ATOM 701 C CA . LEU A 1 90 ? -29.243 -38.932 87.301 1.00 78.62 90 LEU A CA 1
ATOM 702 C C . LEU A 1 90 ? -30.380 -38.316 86.474 1.00 78.62 90 LEU A C 1
ATOM 704 O O . LEU A 1 90 ? -30.247 -38.156 85.262 1.00 78.62 90 LEU A O 1
ATOM 708 N N . PHE A 1 91 ? -31.508 -38.005 87.117 1.00 82.44 91 PHE A N 1
ATOM 709 C CA . PHE A 1 91 ? -32.635 -37.338 86.468 1.00 82.44 91 PHE A CA 1
ATOM 710 C C . PHE A 1 91 ? -32.214 -35.920 86.076 1.00 82.44 91 PHE A C 1
ATOM 712 O O . PHE A 1 91 ? -32.018 -35.062 86.936 1.00 82.44 91 PHE A O 1
ATOM 719 N N . VAL A 1 92 ? -32.055 -35.690 84.775 1.00 84.44 92 VAL A N 1
ATOM 720 C CA . VAL A 1 92 ? -31.804 -34.362 84.215 1.00 84.44 92 VAL A CA 1
ATOM 721 C C . VAL A 1 92 ? -33.147 -33.801 83.743 1.00 84.44 92 VAL A C 1
ATOM 723 O O . VAL A 1 92 ? -33.836 -34.468 82.969 1.00 84.44 92 VAL A O 1
ATOM 726 N N . PRO A 1 93 ? -33.560 -32.609 84.206 1.00 88.19 93 PRO A N 1
ATOM 727 C CA . PRO A 1 93 ? -34.830 -32.029 83.794 1.00 88.19 93 PRO A CA 1
ATOM 728 C C . PRO A 1 93 ? -34.804 -31.620 82.312 1.00 88.19 93 PRO A C 1
ATOM 730 O O . PRO A 1 93 ? -33.757 -31.278 81.760 1.00 88.19 93 PRO A O 1
ATOM 733 N N . HIS A 1 94 ? -35.981 -31.621 81.679 1.00 84.25 94 HIS A N 1
ATOM 734 C CA . HIS A 1 94 ? -36.152 -31.402 80.234 1.00 84.25 94 HIS A CA 1
ATOM 735 C C . HIS A 1 94 ? -35.513 -30.105 79.720 1.00 84.25 94 HIS A C 1
ATOM 737 O O . HIS A 1 94 ? -34.822 -30.130 78.706 1.00 84.25 94 HIS A O 1
ATOM 743 N N . TYR A 1 95 ? -35.660 -28.998 80.456 1.00 84.00 95 TYR A N 1
ATOM 744 C CA . TYR A 1 95 ? -35.092 -27.701 80.067 1.00 84.00 95 TYR A CA 1
ATOM 745 C C . TYR A 1 95 ? -33.553 -27.713 79.996 1.00 84.00 95 TYR A C 1
ATOM 747 O O . TYR A 1 95 ? -32.970 -26.996 79.196 1.00 84.00 95 TYR A O 1
ATOM 755 N N . VAL A 1 96 ? -32.880 -28.570 80.778 1.00 86.69 96 VAL A N 1
ATOM 756 C CA . VAL A 1 96 ? -31.415 -28.727 80.723 1.00 86.69 96 VAL A CA 1
ATOM 757 C C . VAL A 1 96 ? -31.003 -29.618 79.554 1.00 86.69 96 VAL A C 1
ATOM 759 O O . VAL A 1 96 ? -29.999 -29.347 78.903 1.00 86.69 96 VAL A O 1
ATOM 762 N N . LEU A 1 97 ? -31.775 -30.672 79.267 1.00 85.44 97 LEU A N 1
ATOM 763 C CA . LEU A 1 97 ? -31.516 -31.561 78.127 1.00 85.44 97 LEU A CA 1
ATOM 764 C C . LEU A 1 97 ? -31.713 -30.848 76.788 1.00 85.44 97 LEU A C 1
ATOM 766 O O . LEU A 1 97 ? -30.982 -31.106 75.835 1.00 85.44 97 LEU A O 1
ATOM 770 N N . CYS A 1 98 ? -32.711 -29.967 76.726 1.00 86.31 98 CYS A N 1
ATOM 771 C CA . CYS A 1 98 ? -33.101 -29.251 75.520 1.00 86.31 98 CYS A CA 1
ATOM 772 C C . CYS A 1 98 ? -32.606 -27.798 75.482 1.00 86.31 98 CYS A C 1
ATOM 774 O O . CYS A 1 98 ? -33.079 -27.025 74.644 1.00 86.31 98 CYS A O 1
ATOM 776 N N . ASP A 1 99 ? -31.656 -27.423 76.347 1.00 8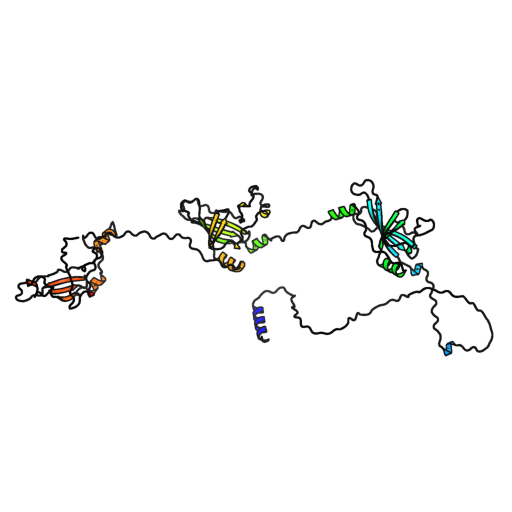6.56 99 ASP A N 1
ATOM 777 C CA . ASP A 1 99 ? -31.089 -26.072 76.362 1.00 86.56 99 ASP A CA 1
ATOM 778 C C . ASP A 1 99 ? -30.519 -25.728 74.975 1.00 86.56 99 ASP A C 1
ATOM 780 O O . ASP A 1 99 ? -29.791 -26.507 74.355 1.00 86.56 99 ASP A O 1
ATOM 784 N N . ARG A 1 100 ? -30.877 -24.543 74.468 1.00 85.94 100 ARG A N 1
ATOM 785 C CA . ARG A 1 100 ? -30.491 -24.006 73.143 1.00 85.94 100 ARG A CA 1
ATOM 786 C C . ARG A 1 100 ? -30.975 -24.801 71.927 1.00 85.94 100 ARG A C 1
ATOM 788 O O . ARG A 1 100 ? -30.684 -24.382 70.802 1.00 85.94 100 ARG A O 1
ATOM 795 N N . LEU A 1 101 ? -31.745 -25.876 72.105 1.00 90.81 101 LEU A N 1
ATOM 796 C CA . LEU A 1 101 ? -32.381 -26.572 70.991 1.00 90.81 101 LEU A CA 1
ATOM 797 C C . LEU A 1 101 ? -33.535 -25.722 70.456 1.00 90.81 101 LEU A C 1
ATOM 799 O O . LEU A 1 101 ? -34.553 -25.494 71.117 1.00 90.81 101 LEU A O 1
ATOM 803 N N . ARG A 1 102 ? -33.362 -25.238 69.226 1.00 93.88 102 ARG A N 1
ATOM 804 C CA . ARG A 1 102 ? -34.359 -24.442 68.515 1.00 93.88 102 ARG A CA 1
ATOM 805 C C . ARG A 1 102 ? -34.617 -25.029 67.141 1.00 93.88 102 ARG A C 1
ATOM 807 O O . ARG A 1 102 ? -33.676 -25.404 66.446 1.00 93.88 102 ARG A O 1
ATOM 814 N N . LEU A 1 103 ? -35.882 -25.054 66.748 1.00 94.62 103 LEU A N 1
ATOM 815 C CA . LEU A 1 103 ? -36.305 -25.484 65.430 1.00 94.62 103 LEU A CA 1
ATOM 816 C C . LEU A 1 103 ? -36.717 -24.278 64.595 1.00 94.62 103 LEU A C 1
ATOM 818 O O . LEU A 1 103 ? -37.602 -23.525 64.977 1.00 94.62 103 LEU A O 1
ATOM 822 N N . THR A 1 104 ? -36.054 -24.078 63.468 1.00 95.44 104 THR A N 1
ATOM 823 C CA . THR A 1 104 ? -36.281 -23.019 62.491 1.00 95.44 104 THR A CA 1
ATOM 824 C C . THR A 1 104 ? -37.017 -23.564 61.260 1.00 95.44 104 THR A C 1
ATOM 826 O O . THR A 1 104 ? -36.569 -24.501 60.593 1.00 95.44 104 THR A O 1
ATOM 829 N N . PHE A 1 105 ? -38.149 -22.938 60.945 1.00 95.56 105 PHE A N 1
ATOM 830 C CA . PHE A 1 105 ? -38.958 -23.192 59.754 1.00 95.56 105 PHE A CA 1
ATOM 831 C C . PHE A 1 105 ? -39.062 -21.909 58.935 1.00 95.56 105 PHE A C 1
ATOM 833 O O . PHE A 1 105 ? -39.374 -20.845 59.473 1.00 95.56 105 PHE A O 1
ATOM 840 N N . ARG A 1 106 ? -38.807 -21.997 57.634 1.00 95.44 106 ARG A N 1
ATOM 841 C CA . ARG A 1 106 ? -39.006 -20.909 56.679 1.00 95.44 106 ARG A CA 1
ATOM 842 C C . ARG A 1 106 ? -40.449 -20.956 56.205 1.00 95.44 106 ARG A C 1
ATOM 844 O O . ARG A 1 106 ? -40.921 -21.975 55.709 1.00 95.44 106 ARG A O 1
ATOM 851 N N . ALA A 1 107 ? -41.139 -19.843 56.357 1.00 95.88 107 ALA A N 1
ATOM 852 C CA . ALA A 1 107 ? -42.532 -19.690 55.995 1.00 95.88 107 ALA A CA 1
ATOM 853 C C . ALA A 1 107 ? -42.747 -18.369 55.254 1.00 95.88 107 ALA A C 1
ATOM 855 O O . ALA A 1 107 ? -41.901 -17.473 55.278 1.00 95.88 107 ALA A O 1
ATOM 856 N N . PHE A 1 108 ? -43.897 -18.211 54.616 1.00 95.31 108 PHE A N 1
ATOM 857 C CA . PHE A 1 108 ? -44.345 -16.910 54.137 1.00 95.31 108 PHE A CA 1
ATOM 858 C C . PHE A 1 108 ? -45.804 -16.679 54.497 1.00 95.31 108 PHE A C 1
ATOM 860 O O . PHE A 1 108 ? -46.559 -17.606 54.776 1.00 95.31 108 PHE A O 1
ATOM 867 N N . PHE A 1 109 ? -46.214 -15.418 54.474 1.00 94.75 109 PHE A N 1
ATOM 868 C CA . PHE A 1 109 ? -47.625 -15.067 54.497 1.00 94.75 109 PHE A CA 1
ATOM 869 C C . PHE A 1 109 ? -47.913 -13.990 53.456 1.00 94.75 109 PHE A C 1
ATOM 871 O O . PHE A 1 109 ? -47.062 -13.154 53.125 1.00 94.75 109 PHE A O 1
ATOM 878 N N . LYS A 1 110 ? -49.132 -14.024 52.922 1.00 92.50 110 LYS A N 1
ATOM 879 C CA . LYS A 1 110 ? -49.610 -13.056 51.937 1.00 92.50 110 LYS A CA 1
ATOM 880 C C . LYS A 1 110 ? -50.225 -11.865 52.660 1.00 92.50 110 LYS A C 1
ATOM 882 O O . LYS A 1 110 ? -51.182 -12.016 53.413 1.00 92.50 110 LYS A O 1
ATOM 887 N N . GLN A 1 111 ? -49.706 -10.670 52.401 1.00 91.06 111 GLN A N 1
ATOM 888 C CA . GLN A 1 111 ? -50.274 -9.424 52.903 1.00 91.06 111 GLN A CA 1
ATOM 889 C C . GLN A 1 111 ? -50.965 -8.679 51.758 1.00 91.06 111 GLN A C 1
ATOM 891 O O . GLN A 1 111 ? -50.334 -8.342 50.757 1.00 91.06 111 GLN A O 1
ATOM 896 N N . SER A 1 112 ? -52.261 -8.404 51.901 1.00 90.38 112 SER A N 1
ATOM 897 C CA . SER A 1 112 ? -53.008 -7.565 50.958 1.00 90.38 112 SER A CA 1
ATOM 898 C C . SER A 1 112 ? -52.581 -6.103 51.084 1.00 90.38 112 SER A C 1
ATOM 900 O O . SER A 1 112 ? -52.530 -5.578 52.200 1.00 90.38 112 SER A O 1
ATOM 902 N N . VAL A 1 113 ? -52.319 -5.437 49.957 1.00 89.00 113 VAL A N 1
ATOM 903 C CA . VAL A 1 113 ? -51.935 -4.020 49.921 1.00 89.00 113 VAL A CA 1
ATOM 904 C C . VAL A 1 113 ? -53.019 -3.239 49.175 1.00 89.00 113 VAL A C 1
ATOM 906 O O . VAL A 1 113 ? -53.104 -3.333 47.950 1.00 89.00 113 VAL A O 1
ATOM 909 N N . PRO A 1 114 ? -53.877 -2.482 49.879 1.00 85.25 114 PRO A N 1
ATOM 910 C CA . PRO A 1 114 ? -54.841 -1.620 49.210 1.00 85.25 114 PRO A CA 1
ATOM 911 C C . PRO A 1 114 ? -54.137 -0.400 48.586 1.00 85.25 114 PRO A C 1
ATOM 913 O O . PRO A 1 114 ? -53.191 0.134 49.158 1.00 85.25 114 PRO A O 1
ATOM 916 N N . GLN A 1 115 ? -54.644 0.070 47.440 1.00 81.94 115 GLN A N 1
ATOM 917 C CA . GLN A 1 115 ? -54.324 1.378 46.829 1.00 81.94 115 GLN A CA 1
ATOM 918 C C . GLN A 1 115 ? -52.898 1.582 46.277 1.00 81.94 115 GLN A C 1
ATOM 920 O O . GLN A 1 115 ? -52.489 2.721 46.058 1.00 81.94 115 GLN A O 1
ATOM 925 N N . SER A 1 116 ? -52.147 0.518 45.981 1.00 81.44 116 SER A N 1
ATOM 926 C CA . SER A 1 116 ? -50.865 0.654 45.277 1.00 81.44 116 SER A CA 1
ATOM 927 C C . SER A 1 116 ? -51.031 0.447 43.755 1.00 81.44 116 SER A C 1
ATOM 929 O O . SER A 1 116 ? -51.744 -0.473 43.346 1.00 81.44 116 SER A O 1
ATOM 931 N N . PRO A 1 117 ? -50.386 1.266 42.897 1.00 82.62 117 PRO A N 1
ATOM 932 C CA . PRO A 1 117 ? -50.430 1.081 41.444 1.00 82.62 117 PRO A CA 1
ATOM 933 C C . PRO A 1 117 ? -49.500 -0.038 40.949 1.00 82.62 117 PRO A C 1
ATOM 935 O O . PRO A 1 117 ? -49.639 -0.483 39.815 1.00 82.62 117 PRO A O 1
ATOM 938 N N . LEU A 1 118 ? -48.534 -0.465 41.773 1.00 78.75 118 LEU A N 1
ATOM 939 C CA . LEU A 1 118 ? -47.500 -1.438 41.400 1.00 78.75 118 LEU A CA 1
ATOM 940 C C . LEU A 1 118 ? -47.861 -2.874 41.805 1.00 78.75 118 LEU A C 1
ATOM 942 O O . LEU A 1 118 ? -47.507 -3.813 41.101 1.00 78.75 118 LEU A O 1
ATOM 946 N N . GLU A 1 119 ? -48.555 -3.052 42.931 1.00 82.25 119 GLU A N 1
ATOM 947 C CA . GLU A 1 119 ? -48.895 -4.362 43.496 1.00 82.25 119 GLU A CA 1
ATOM 948 C C . GLU A 1 119 ? -50.280 -4.387 44.174 1.00 82.25 119 GLU A C 1
ATOM 950 O O . GLU A 1 119 ? -50.793 -3.374 44.650 1.00 82.25 119 GLU A O 1
ATOM 955 N N . HIS A 1 120 ? -50.908 -5.564 44.236 1.00 87.81 120 HIS A N 1
ATOM 956 C CA . HIS A 1 120 ? -52.178 -5.785 44.960 1.00 87.81 120 HIS A CA 1
ATOM 957 C C . HIS A 1 120 ? -51.993 -6.630 46.227 1.00 87.81 120 HIS A C 1
ATOM 959 O O . HIS A 1 120 ? -52.782 -6.576 47.173 1.00 87.81 120 HIS A O 1
ATOM 965 N N . TYR A 1 121 ? -50.932 -7.426 46.258 1.00 90.06 121 TYR A N 1
ATOM 966 C CA . TYR A 1 121 ? -50.511 -8.206 47.406 1.00 90.06 121 TYR A CA 1
ATOM 967 C C . TYR A 1 121 ? -48.992 -8.311 47.388 1.00 90.06 121 TYR A C 1
ATOM 969 O O . TYR A 1 121 ? -48.385 -8.300 46.319 1.00 90.06 121 TYR A O 1
ATOM 977 N N . ARG A 1 122 ? -48.414 -8.488 48.571 1.00 89.50 122 ARG A N 1
ATOM 978 C CA . ARG A 1 122 ? -46.994 -8.777 48.756 1.00 89.50 122 ARG A CA 1
ATOM 979 C C . ARG A 1 122 ? -46.816 -10.038 49.577 1.00 89.50 122 ARG A C 1
ATOM 981 O O . ARG A 1 122 ? -47.675 -10.388 50.393 1.00 89.50 122 ARG A O 1
ATOM 988 N N . ILE A 1 123 ? -45.694 -10.706 49.372 1.00 91.44 123 ILE A N 1
ATOM 989 C CA . ILE A 1 123 ? -45.336 -11.919 50.101 1.00 91.44 123 ILE A CA 1
ATOM 990 C C . ILE A 1 123 ? -44.218 -11.554 51.069 1.00 91.44 123 ILE A C 1
ATOM 992 O O . ILE A 1 123 ? -43.175 -11.055 50.657 1.00 91.44 123 ILE A O 1
ATOM 996 N N . ARG A 1 124 ? -44.445 -11.771 52.368 1.00 91.69 124 ARG A N 1
ATOM 997 C CA . ARG A 1 124 ? -43.422 -11.555 53.398 1.00 91.69 124 ARG A CA 1
ATOM 998 C C . ARG A 1 124 ? -42.906 -12.901 53.865 1.00 91.69 124 ARG A C 1
ATOM 1000 O O . ARG A 1 124 ? -43.667 -13.714 54.388 1.00 91.69 124 ARG A O 1
ATOM 1007 N N . GLN A 1 125 ? -41.617 -13.119 53.648 1.00 92.56 125 GLN A N 1
ATOM 1008 C CA . GLN A 1 125 ? -40.914 -14.309 54.110 1.00 92.56 125 GLN A CA 1
ATOM 1009 C C . GLN A 1 125 ? -40.592 -14.147 55.593 1.00 92.56 125 GLN A C 1
ATOM 1011 O O . GLN A 1 125 ? -40.217 -13.064 56.030 1.00 92.56 125 GLN A O 1
ATOM 1016 N N . VAL A 1 126 ? -40.748 -15.205 56.376 1.00 95.25 126 VAL A N 1
ATOM 1017 C CA . VAL A 1 126 ? -40.501 -15.213 57.816 1.00 95.25 126 VAL A CA 1
ATOM 1018 C C . VAL A 1 126 ? -39.869 -16.532 58.236 1.00 95.25 126 VAL A C 1
ATOM 1020 O O . VAL A 1 126 ? -40.085 -17.572 57.626 1.00 95.25 126 VAL A O 1
ATOM 1023 N N . ASN A 1 127 ? -39.128 -16.494 59.331 1.00 96.12 127 ASN A N 1
ATOM 1024 C CA . ASN A 1 127 ? -38.607 -17.662 60.014 1.00 96.12 127 ASN A CA 1
ATOM 1025 C C . ASN A 1 127 ? -39.404 -17.857 61.306 1.00 96.12 127 ASN A C 1
ATOM 1027 O O . ASN A 1 127 ? -39.375 -17.007 62.203 1.00 96.12 127 ASN A O 1
ATOM 1031 N N . ILE A 1 128 ? -40.121 -18.970 61.398 1.00 95.88 128 ILE A N 1
ATOM 1032 C CA . ILE A 1 128 ? -40.775 -19.430 62.620 1.00 95.88 128 ILE A CA 1
ATOM 1033 C C . ILE A 1 128 ? -39.730 -20.209 63.414 1.00 95.88 128 ILE A C 1
ATOM 1035 O O . ILE A 1 128 ? -39.141 -21.159 62.907 1.00 95.88 128 ILE A O 1
ATOM 1039 N N . ILE A 1 129 ? -39.472 -19.788 64.648 1.00 96.00 129 ILE A N 1
ATOM 1040 C CA . ILE A 1 129 ? -38.497 -20.413 65.538 1.00 96.00 129 ILE A CA 1
ATOM 1041 C C . ILE A 1 129 ? -39.250 -20.995 66.728 1.00 96.00 129 ILE A C 1
ATOM 1043 O O . ILE A 1 129 ? -39.893 -20.264 67.479 1.00 96.00 129 ILE A O 1
ATOM 1047 N N . TYR A 1 130 ? -39.156 -22.304 66.900 1.00 95.19 130 TYR A N 1
ATOM 1048 C CA . TYR A 1 130 ? -39.704 -23.054 68.018 1.00 95.19 130 TYR A CA 1
ATOM 1049 C C . TYR A 1 130 ? -38.589 -23.377 69.014 1.00 95.19 130 TYR A C 1
ATOM 1051 O O . TYR A 1 130 ? -37.546 -23.893 68.625 1.00 95.19 130 TYR A O 1
ATOM 1059 N N . PHE A 1 131 ? -38.786 -23.095 70.295 1.00 95.38 131 PHE A N 1
ATOM 1060 C CA . PHE A 1 131 ? -37.837 -23.430 71.357 1.00 95.38 131 PHE A CA 1
ATOM 1061 C C . PHE A 1 131 ? -38.315 -24.693 72.073 1.00 95.38 131 PHE A C 1
ATOM 1063 O O . PHE A 1 131 ? -39.368 -24.666 72.708 1.00 95.38 131 PHE A O 1
ATOM 1070 N N . VAL A 1 132 ? -37.537 -25.776 71.973 1.00 92.50 132 VAL A N 1
ATOM 1071 C CA . VAL A 1 132 ? -37.888 -27.111 72.508 1.00 92.50 132 VAL A CA 1
ATOM 1072 C C . VAL A 1 132 ? -37.824 -27.157 74.042 1.00 92.50 132 VAL A C 1
ATOM 1074 O O . VAL A 1 132 ? -38.447 -28.007 74.670 1.00 92.50 132 VAL A O 1
ATOM 1077 N N . GLU A 1 133 ? -37.089 -26.223 74.645 1.00 91.75 133 GLU A N 1
ATOM 1078 C CA . GLU A 1 133 ? -36.954 -26.055 76.096 1.00 91.75 133 GLU A CA 1
ATOM 1079 C C . GLU A 1 133 ? -38.303 -25.796 76.797 1.00 91.75 133 GLU A C 1
ATOM 1081 O O . GLU A 1 133 ? -38.627 -26.478 77.767 1.00 91.75 133 GLU A O 1
ATOM 1086 N N . ASP A 1 134 ? -39.097 -24.850 76.271 1.00 90.69 134 ASP A N 1
ATOM 1087 C CA . ASP A 1 134 ? -40.300 -24.303 76.932 1.00 90.69 134 ASP A CA 1
ATOM 1088 C C . ASP A 1 134 ? -41.579 -24.377 76.071 1.00 90.69 134 ASP A C 1
ATOM 1090 O O . ASP A 1 134 ? -42.594 -23.752 76.399 1.00 90.69 134 ASP A O 1
ATOM 1094 N N . ASP A 1 135 ? -41.525 -25.041 74.915 1.00 91.31 135 ASP A N 1
ATOM 1095 C CA . ASP A 1 135 ? -42.601 -25.074 73.913 1.00 91.31 135 ASP A CA 1
ATOM 1096 C C . ASP A 1 135 ? -43.078 -23.671 73.479 1.00 91.31 135 ASP A C 1
ATOM 1098 O O . ASP A 1 135 ? -44.274 -23.396 73.326 1.00 91.31 135 ASP A O 1
ATOM 1102 N N . THR A 1 136 ? -42.136 -22.737 73.318 1.00 93.94 136 THR A N 1
ATOM 1103 C CA . THR A 1 136 ? -42.424 -21.344 72.928 1.00 93.94 136 THR A CA 1
ATOM 1104 C C . THR A 1 136 ? -42.065 -21.086 71.473 1.00 93.94 136 THR A C 1
ATOM 1106 O O . THR A 1 136 ? -41.144 -21.690 70.931 1.00 93.94 136 THR A O 1
ATOM 1109 N N . ILE A 1 137 ? -42.768 -20.149 70.833 1.00 95.00 137 ILE A N 1
ATOM 1110 C CA . ILE A 1 137 ? -42.569 -19.805 69.421 1.00 95.00 137 ILE A CA 1
ATOM 1111 C C . ILE A 1 137 ? -42.262 -18.315 69.281 1.00 95.00 137 ILE A C 1
ATOM 1113 O O . ILE A 1 137 ? -42.847 -17.468 69.961 1.00 95.00 137 ILE A O 1
ATOM 1117 N N . THR A 1 138 ? -41.354 -17.984 68.367 1.00 95.69 138 THR A N 1
ATOM 1118 C CA . THR A 1 138 ? -41.154 -16.634 67.835 1.00 95.69 138 THR A CA 1
ATOM 1119 C C . THR A 1 138 ? -41.278 -16.637 66.322 1.00 95.69 138 THR A C 1
ATOM 1121 O O . THR A 1 138 ? -40.941 -17.611 65.658 1.00 95.69 138 THR A O 1
ATOM 1124 N N . VAL A 1 139 ? -41.719 -15.513 65.761 1.00 96.25 139 VAL A N 1
ATOM 1125 C CA . VAL A 1 139 ? -41.727 -15.300 64.308 1.00 96.25 139 VAL A CA 1
ATOM 1126 C C . VAL A 1 139 ? -40.835 -14.109 64.000 1.00 96.25 139 VAL A C 1
ATOM 1128 O O . VAL A 1 139 ? -41.040 -13.009 64.526 1.00 96.25 139 VAL A O 1
ATOM 1131 N N . MET A 1 140 ? -39.822 -14.350 63.175 1.00 95.06 140 MET A N 1
ATOM 1132 C CA . MET A 1 140 ? -38.763 -13.407 62.834 1.00 95.06 140 MET A CA 1
ATOM 1133 C C . MET A 1 140 ? -38.696 -13.231 61.323 1.00 95.06 140 MET A C 1
ATOM 1135 O O . MET A 1 140 ? -38.432 -14.179 60.598 1.00 95.06 140 MET A O 1
ATOM 1139 N N . GLU A 1 141 ? -38.881 -12.019 60.835 1.00 94.25 141 GLU A N 1
ATOM 1140 C CA . GLU A 1 141 ? -38.655 -11.680 59.438 1.00 94.25 141 GLU A CA 1
ATOM 1141 C C . GLU A 1 141 ? -37.165 -11.401 59.186 1.00 94.25 141 GLU A C 1
ATOM 1143 O O . GLU A 1 141 ? -36.569 -10.607 59.929 1.00 94.25 141 GLU A O 1
ATOM 1148 N N . PRO A 1 142 ? -36.551 -12.043 58.174 1.00 92.69 142 PRO A N 1
ATOM 1149 C CA . PRO A 1 142 ? -35.181 -11.760 57.775 1.00 92.69 142 PRO A CA 1
ATOM 1150 C C . PRO A 1 142 ? -35.045 -10.335 57.224 1.00 92.69 142 PRO A C 1
ATOM 1152 O O . PRO A 1 142 ? -35.992 -9.750 56.697 1.00 92.69 142 PRO A O 1
ATOM 1155 N N . GLU A 1 143 ? -33.845 -9.773 57.340 1.00 89.44 143 GLU A N 1
ATOM 1156 C CA . GLU A 1 143 ? -33.555 -8.437 56.821 1.00 89.44 143 GLU A CA 1
ATOM 1157 C C . GLU A 1 143 ? -33.333 -8.488 55.308 1.00 89.44 143 GLU A C 1
ATOM 1159 O O . GLU A 1 143 ? -32.516 -9.262 54.812 1.00 89.44 143 GLU A O 1
ATOM 1164 N N . VAL A 1 144 ? -34.057 -7.645 54.573 1.00 87.94 144 VAL A N 1
ATOM 1165 C CA . VAL A 1 144 ? -33.939 -7.500 53.120 1.00 87.94 144 VAL A CA 1
ATOM 1166 C C . VAL A 1 144 ? -33.632 -6.040 52.828 1.00 87.94 144 VAL A C 1
ATOM 1168 O O . VAL A 1 144 ? -34.431 -5.151 53.141 1.00 87.94 144 VAL A O 1
ATOM 1171 N N . ALA A 1 145 ? -32.465 -5.792 52.233 1.00 83.25 145 ALA A N 1
ATOM 1172 C CA . ALA A 1 145 ? -32.057 -4.452 51.835 1.00 83.25 145 ALA A CA 1
ATOM 1173 C C . ALA A 1 145 ? -33.099 -3.832 50.890 1.00 83.25 145 ALA A C 1
ATOM 1175 O O . ALA A 1 145 ? -33.652 -4.510 50.027 1.00 83.25 145 ALA A O 1
ATOM 1176 N N . ASN A 1 146 ? -33.350 -2.531 51.046 1.00 82.44 146 ASN A N 1
ATOM 1177 C CA . ASN A 1 146 ? -34.305 -1.769 50.233 1.00 82.44 146 ASN A CA 1
ATOM 1178 C C . ASN A 1 146 ? -35.772 -2.252 50.309 1.00 82.44 146 ASN A C 1
ATOM 1180 O O . ASN A 1 146 ? -36.567 -1.900 49.442 1.00 82.44 146 ASN A O 1
ATOM 1184 N N . SER A 1 147 ? -36.161 -3.021 51.336 1.00 80.44 147 SER A N 1
ATOM 1185 C CA . SER A 1 147 ? -37.555 -3.468 51.511 1.00 80.44 147 SER A CA 1
ATOM 1186 C C . SER A 1 147 ? -38.515 -2.347 51.925 1.00 80.44 147 SER A C 1
ATOM 1188 O O . SER A 1 147 ? -39.710 -2.426 51.655 1.00 80.44 147 SER A O 1
ATOM 1190 N N . GLY A 1 148 ? -38.014 -1.311 52.610 1.00 83.25 148 GLY A N 1
ATOM 1191 C CA . GLY A 1 148 ? -38.825 -0.198 53.118 1.00 83.25 148 GLY A CA 1
ATOM 1192 C C . GLY A 1 148 ? -39.806 -0.575 54.240 1.00 83.25 148 GLY A C 1
ATOM 1193 O O . GLY A 1 148 ? -40.590 0.269 54.669 1.00 83.25 148 GLY A O 1
ATOM 1194 N N . LEU A 1 149 ? -39.773 -1.819 54.731 1.00 86.50 149 LEU A N 1
ATOM 1195 C CA . LEU A 1 149 ? -40.641 -2.317 55.799 1.00 86.50 149 LEU A CA 1
ATOM 1196 C C . LEU A 1 149 ? -39.884 -2.428 57.123 1.00 86.50 149 LEU A C 1
ATOM 1198 O O . LEU A 1 149 ? -38.678 -2.657 57.156 1.00 86.50 149 LEU A O 1
ATOM 1202 N N . GLN A 1 150 ? -40.611 -2.299 58.234 1.00 85.50 150 GLN A N 1
ATOM 1203 C CA . GLN A 1 150 ? -40.082 -2.644 59.553 1.00 85.50 150 GLN A CA 1
ATOM 1204 C C . GLN A 1 150 ? -39.997 -4.174 59.649 1.00 85.50 150 GLN A C 1
ATOM 1206 O O . GLN A 1 150 ? -41.029 -4.853 59.676 1.00 85.50 150 GLN A O 1
ATOM 1211 N N . GLN A 1 151 ? -38.768 -4.692 59.632 1.00 88.81 151 GLN A N 1
ATOM 1212 C CA . GLN A 1 151 ? -38.432 -6.121 59.662 1.00 88.81 151 GLN A CA 1
ATOM 1213 C C . GLN A 1 151 ? -37.966 -6.546 61.067 1.00 88.81 151 GLN A C 1
ATOM 1215 O O . GLN A 1 151 ? -37.979 -5.739 61.999 1.00 88.81 151 GLN A O 1
ATOM 1220 N N . ARG A 1 152 ? -37.519 -7.802 61.219 1.00 89.88 152 ARG A N 1
ATOM 1221 C CA . ARG A 1 152 ? -37.150 -8.484 62.478 1.00 89.88 152 ARG A CA 1
ATOM 1222 C C . ARG A 1 152 ? -38.343 -9.122 63.192 1.00 89.88 152 ARG A C 1
ATOM 1224 O O . ARG A 1 152 ? -39.072 -9.914 62.612 1.00 89.88 152 ARG A O 1
ATOM 1231 N N . ARG A 1 153 ? -38.496 -8.904 64.498 1.00 92.69 153 ARG A N 1
ATOM 1232 C CA . ARG A 1 153 ? -39.391 -9.706 65.340 1.00 92.69 153 ARG A CA 1
ATOM 1233 C C . ARG A 1 153 ? -40.848 -9.296 65.156 1.00 92.69 153 ARG A C 1
ATOM 1235 O O . ARG A 1 153 ? -41.260 -8.282 65.713 1.00 92.69 153 ARG A O 1
ATOM 1242 N N . LEU A 1 154 ? -41.620 -10.124 64.454 1.00 92.38 154 LEU A N 1
ATOM 1243 C CA . LEU A 1 154 ? -43.065 -9.951 64.288 1.00 92.38 154 LEU A CA 1
ATOM 1244 C C . LEU A 1 154 ? -43.827 -10.445 65.520 1.00 92.38 154 LEU A C 1
ATOM 1246 O O . LEU A 1 154 ? -44.721 -9.765 66.015 1.00 92.38 154 LEU A O 1
ATOM 1250 N N . VAL A 1 155 ? -43.432 -11.605 66.055 1.00 93.94 155 VAL A N 1
ATOM 1251 C CA . VAL A 1 155 ? -44.076 -12.224 67.222 1.00 93.94 155 VAL A CA 1
ATOM 1252 C C . VAL A 1 155 ? -43.052 -12.428 68.335 1.00 93.94 155 VAL A C 1
ATOM 1254 O O . VAL A 1 155 ? -41.971 -12.984 68.121 1.00 93.94 155 VAL A O 1
ATOM 1257 N N . ARG A 1 156 ? -43.379 -11.945 69.540 1.00 93.62 156 ARG A N 1
ATOM 1258 C CA . ARG A 1 156 ? -42.557 -12.134 70.747 1.00 93.62 156 ARG A CA 1
ATOM 1259 C C . ARG A 1 156 ? -42.603 -13.594 71.211 1.00 93.62 156 ARG A C 1
ATOM 1261 O O . ARG A 1 156 ? -43.601 -14.265 70.981 1.00 93.62 156 ARG A O 1
ATOM 1268 N N . ARG A 1 157 ? -41.543 -14.047 71.896 1.00 94.75 157 ARG A N 1
ATOM 1269 C CA . ARG A 1 157 ? -41.424 -15.429 72.400 1.00 94.75 157 ARG A CA 1
ATOM 1270 C C . ARG A 1 157 ? -42.545 -15.674 73.392 1.00 94.75 157 ARG A C 1
ATOM 1272 O O . ARG A 1 157 ? -42.565 -15.041 74.443 1.00 94.75 157 ARG A O 1
ATOM 1279 N N . ASN A 1 158 ? -43.479 -16.539 73.026 1.00 93.56 158 ASN A N 1
ATOM 1280 C CA . ASN A 1 158 ? -44.572 -16.946 73.894 1.00 93.56 158 ASN A CA 1
ATOM 1281 C C . ASN A 1 158 ? -45.086 -18.329 73.477 1.00 93.56 158 ASN A C 1
ATOM 1283 O O . ASN A 1 158 ? -44.817 -18.782 72.363 1.00 93.56 158 ASN A O 1
ATOM 1287 N N . ARG A 1 159 ? -45.841 -18.992 74.354 1.00 92.06 159 ARG A N 1
ATOM 1288 C CA . ARG A 1 159 ? -46.614 -20.184 73.993 1.00 92.06 159 ARG A CA 1
ATOM 1289 C C . ARG A 1 159 ? -47.843 -19.719 73.221 1.00 92.06 159 ARG A C 1
ATOM 1291 O O . ARG A 1 159 ? -48.646 -18.946 73.742 1.00 92.06 159 ARG A O 1
ATOM 1298 N N . ILE A 1 160 ? -47.946 -20.119 71.957 1.00 92.00 160 ILE A N 1
ATOM 1299 C CA . ILE A 1 160 ? -48.987 -19.623 71.053 1.00 92.00 160 ILE A CA 1
ATOM 1300 C C . ILE A 1 160 ? -50.167 -20.601 71.084 1.00 92.00 160 ILE A C 1
ATOM 1302 O O . ILE A 1 160 ? -49.957 -21.785 70.798 1.00 92.00 160 ILE A O 1
ATOM 1306 N N . PRO A 1 161 ? -51.384 -20.146 71.435 1.00 90.94 161 PRO A N 1
ATOM 1307 C CA . PRO A 1 161 ? -52.562 -20.998 71.402 1.00 90.94 161 PRO A CA 1
ATOM 1308 C C . PRO A 1 161 ? -52.972 -21.306 69.954 1.00 90.94 161 PRO A C 1
ATOM 1310 O O . PRO A 1 161 ? -52.799 -20.476 69.056 1.00 90.94 161 PRO A O 1
ATOM 1313 N N . LYS A 1 162 ? -53.525 -22.499 69.738 1.00 88.19 162 LYS A N 1
ATOM 1314 C CA . LYS A 1 162 ? -54.201 -22.885 68.496 1.00 88.19 162 LYS A CA 1
ATOM 1315 C C . LYS A 1 162 ? -55.569 -22.194 68.403 1.00 88.19 162 LYS A C 1
ATOM 1317 O O . LYS A 1 162 ? -55.999 -21.484 69.310 1.00 88.19 162 LYS A O 1
ATOM 1322 N N . THR A 1 163 ? -56.271 -22.412 67.291 1.00 81.00 163 THR A N 1
ATOM 1323 C CA . THR A 1 163 ? -57.652 -21.934 67.094 1.00 81.00 163 THR A CA 1
ATOM 1324 C C . THR A 1 163 ? -58.621 -22.525 68.126 1.00 81.00 163 THR A C 1
ATOM 1326 O O . THR A 1 163 ? -59.605 -21.878 68.483 1.00 81.00 163 THR A O 1
ATOM 1329 N N . THR A 1 164 ? -58.345 -23.731 68.636 1.00 81.25 164 THR A N 1
ATOM 1330 C CA . THR A 1 164 ? -59.100 -24.355 69.729 1.00 81.25 164 THR A CA 1
ATOM 1331 C C . THR A 1 164 ? -58.646 -23.816 71.091 1.00 81.25 164 THR A C 1
ATOM 1333 O O . THR A 1 164 ? -57.445 -23.756 71.368 1.00 81.25 164 THR A O 1
ATOM 1336 N N . PRO A 1 165 ? -59.579 -23.415 71.975 1.00 76.38 165 PRO A N 1
ATOM 1337 C CA . PRO A 1 165 ? -59.221 -22.887 73.285 1.00 76.38 165 PRO A CA 1
ATOM 1338 C C . PRO A 1 165 ? -58.581 -23.983 74.148 1.00 76.38 165 PRO A C 1
ATOM 1340 O O . PRO A 1 165 ? -59.206 -25.003 74.420 1.00 76.38 165 PRO A O 1
ATOM 1343 N N . GLY A 1 166 ? -57.349 -23.747 74.606 1.00 79.38 166 GLY A N 1
ATOM 1344 C CA . GLY A 1 166 ? -56.623 -24.628 75.532 1.00 79.38 166 GLY A CA 1
ATOM 1345 C C . GLY A 1 166 ? -55.476 -25.427 74.910 1.00 79.38 166 GLY A C 1
ATOM 1346 O O . GLY A 1 166 ? -54.595 -25.865 75.649 1.00 79.38 166 GLY A O 1
ATOM 1347 N N . ASP A 1 167 ? -55.422 -25.543 73.581 1.00 87.31 167 ASP A N 1
ATOM 1348 C CA . ASP A 1 167 ? -54.325 -26.224 72.893 1.00 87.31 167 ASP A CA 1
ATOM 1349 C C . ASP A 1 167 ? -53.236 -25.234 72.480 1.00 87.31 167 ASP A C 1
ATOM 1351 O O . ASP A 1 167 ? -53.517 -24.139 71.991 1.00 87.31 167 ASP A O 1
ATOM 1355 N N . PHE A 1 168 ? -51.977 -25.634 72.627 1.00 90.69 168 PHE A N 1
ATOM 1356 C CA . PHE A 1 168 ? -50.820 -24.867 72.168 1.00 90.69 168 PHE A CA 1
ATOM 1357 C C . PHE A 1 168 ? -50.162 -25.561 70.982 1.00 90.69 168 PHE A C 1
ATOM 1359 O O . PHE A 1 168 ? -50.236 -26.782 70.841 1.00 90.69 168 PHE A O 1
ATOM 1366 N N . TRP A 1 169 ? -49.506 -24.781 70.128 1.00 91.69 169 TRP A N 1
ATOM 1367 C CA . TRP A 1 169 ? -48.696 -25.324 69.042 1.00 91.69 169 TRP A CA 1
ATOM 1368 C C . TRP A 1 169 ? -47.520 -26.138 69.587 1.00 91.69 169 TRP A C 1
ATOM 1370 O O . TRP A 1 169 ? -46.742 -25.652 70.410 1.00 91.69 169 TRP A O 1
ATOM 1380 N N . HIS A 1 170 ? -47.376 -27.366 69.099 1.00 91.56 170 HIS A N 1
ATOM 1381 C CA . HIS A 1 170 ? -46.292 -28.271 69.457 1.00 91.56 170 HIS A CA 1
ATOM 1382 C C . HIS A 1 170 ? -45.413 -28.534 68.231 1.00 91.56 170 HIS A C 1
ATOM 1384 O O . HIS A 1 170 ? -45.911 -28.526 67.110 1.00 91.56 170 HIS A O 1
ATOM 1390 N N . TRP A 1 171 ? -44.121 -28.830 68.409 1.00 90.81 171 TRP A N 1
ATOM 1391 C CA . TRP A 1 171 ? -43.195 -29.096 67.290 1.00 90.81 171 TRP A CA 1
ATOM 1392 C C . TRP A 1 171 ? -43.639 -30.243 66.362 1.00 90.81 171 TRP A C 1
ATOM 1394 O O . TRP A 1 171 ? -43.237 -30.295 65.207 1.00 90.81 171 TRP A O 1
ATOM 1404 N N . LYS A 1 172 ? -44.505 -31.133 66.858 1.00 91.31 172 LYS A N 1
ATOM 1405 C CA . LYS A 1 172 ? -45.100 -32.256 66.110 1.00 91.31 172 LYS A CA 1
ATOM 1406 C C . LYS A 1 172 ? -46.143 -31.814 65.082 1.00 91.31 172 LYS A C 1
ATOM 1408 O O . LYS A 1 172 ? -46.435 -32.567 64.164 1.00 91.31 172 LYS A O 1
ATOM 1413 N N . ASP A 1 173 ? -46.711 -30.623 65.256 1.00 90.19 173 ASP A N 1
ATOM 1414 C CA . ASP A 1 173 ? -47.726 -30.068 64.359 1.00 90.19 173 ASP A CA 1
ATOM 1415 C C . ASP A 1 173 ? -47.106 -29.339 63.153 1.00 90.19 173 ASP A C 1
ATOM 1417 O O . ASP A 1 173 ? -47.828 -28.914 62.254 1.00 90.19 173 ASP A O 1
ATOM 1421 N N . PHE A 1 174 ? -45.781 -29.157 63.140 1.00 92.00 174 PHE A N 1
ATOM 1422 C CA . PHE A 1 174 ? -45.066 -28.457 62.077 1.00 92.00 174 PHE A CA 1
ATOM 1423 C C . PHE A 1 174 ? -44.548 -29.461 61.044 1.00 92.00 174 PHE A C 1
ATOM 1425 O O . PHE A 1 174 ? -43.747 -30.336 61.363 1.00 92.00 174 PHE A O 1
ATOM 1432 N N . ASN A 1 175 ? -44.967 -29.293 59.793 1.00 91.81 175 ASN A N 1
ATOM 1433 C CA . ASN A 1 175 ? -44.405 -29.967 58.624 1.00 91.81 175 ASN A CA 1
ATOM 1434 C C . ASN A 1 175 ? -44.374 -28.973 57.448 1.00 91.81 175 ASN A C 1
ATOM 1436 O O . ASN A 1 175 ? -45.052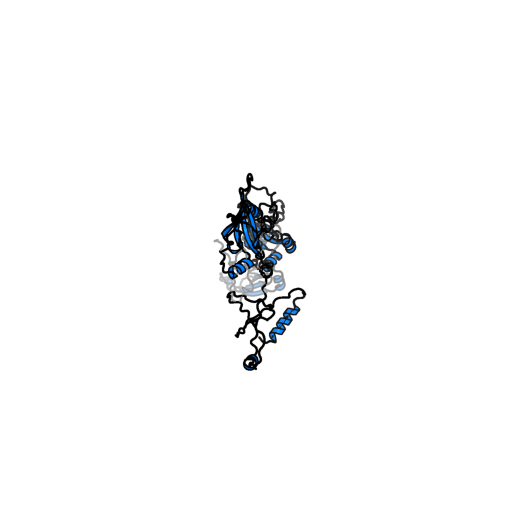 -27.944 57.485 1.00 91.81 175 ASN A O 1
ATOM 1440 N N . ILE A 1 176 ? -43.588 -29.264 56.414 1.00 93.31 176 ILE A N 1
ATOM 1441 C CA . ILE A 1 176 ? -43.571 -28.479 55.174 1.00 93.31 176 ILE A CA 1
ATOM 1442 C C . ILE A 1 176 ? -44.924 -28.630 54.453 1.00 93.31 176 ILE A C 1
ATOM 1444 O O . ILE A 1 176 ? -45.478 -29.732 54.393 1.00 93.31 176 ILE A O 1
ATOM 1448 N N . GLY A 1 177 ? -45.470 -27.513 53.966 1.00 91.00 177 GLY A N 1
ATOM 1449 C CA . GLY A 1 177 ? -46.789 -27.411 53.332 1.00 91.00 177 GLY A CA 1
ATOM 1450 C C . GLY A 1 177 ? -47.954 -27.179 54.307 1.00 91.00 177 GLY A C 1
ATOM 1451 O O . GLY A 1 177 ? -49.103 -27.071 53.881 1.00 91.00 177 GLY A O 1
ATOM 1452 N N . ILE A 1 178 ? -47.696 -27.103 55.622 1.00 92.38 178 ILE A N 1
ATOM 1453 C CA . ILE A 1 178 ? -48.735 -26.847 56.634 1.00 92.38 178 ILE A CA 1
ATOM 1454 C C . ILE A 1 178 ? -48.889 -25.346 56.907 1.00 92.38 178 ILE A C 1
ATOM 1456 O O . ILE A 1 178 ? -47.911 -24.609 57.067 1.00 92.38 178 ILE A O 1
ATOM 1460 N N . ASP A 1 179 ? -50.147 -24.925 57.039 1.00 94.12 179 ASP A N 1
ATOM 1461 C CA . ASP A 1 179 ? -50.547 -23.580 57.442 1.00 94.12 179 ASP A CA 1
ATOM 1462 C C . ASP A 1 179 ? -50.635 -23.442 58.969 1.00 94.12 179 ASP A C 1
ATOM 1464 O O . ASP A 1 179 ? -51.449 -24.084 59.637 1.00 94.12 179 ASP A O 1
ATOM 1468 N N . VAL A 1 180 ? -49.830 -22.542 59.532 1.00 92.75 180 VAL A N 1
ATOM 1469 C CA . VAL A 1 180 ? -49.792 -22.239 60.966 1.00 92.75 180 VAL A CA 1
ATOM 1470 C C . VAL A 1 180 ? -50.461 -20.900 61.236 1.00 92.75 180 VAL A C 1
ATOM 1472 O O . VAL A 1 180 ? -50.022 -19.850 60.769 1.00 92.75 180 VAL A O 1
ATOM 1475 N N . THR A 1 181 ? -51.515 -20.917 62.047 1.00 92.50 181 THR A N 1
ATOM 1476 C CA . THR A 1 181 ? -52.254 -19.709 62.425 1.00 92.50 181 THR A CA 1
ATOM 1477 C C . THR A 1 181 ? -51.726 -19.127 63.733 1.00 92.50 181 THR A C 1
ATOM 1479 O O . THR A 1 181 ? -51.835 -19.750 64.792 1.00 92.50 181 THR A O 1
ATOM 1482 N N . VAL A 1 182 ? -51.207 -17.902 63.683 1.00 91.81 182 VAL A N 1
ATOM 1483 C CA . VAL A 1 182 ? -50.693 -17.171 64.848 1.00 91.81 182 VAL A CA 1
ATOM 1484 C C . VAL A 1 182 ? -51.349 -15.793 64.907 1.00 91.81 182 VAL A C 1
ATOM 1486 O O . VAL A 1 182 ? -51.203 -14.995 63.985 1.00 91.81 182 VAL A O 1
ATOM 1489 N N . TYR A 1 183 ? -52.080 -15.504 65.990 1.00 89.75 183 TYR A N 1
ATOM 1490 C CA . TYR A 1 183 ? -52.792 -14.229 66.205 1.00 89.75 183 TYR A CA 1
ATOM 1491 C C . TYR A 1 183 ? -53.629 -13.755 64.996 1.00 89.75 183 TYR A C 1
ATOM 1493 O O . TYR A 1 183 ? -53.674 -12.567 64.686 1.00 89.75 183 TYR A O 1
ATOM 1501 N N . GLY A 1 184 ? -54.283 -14.688 64.296 1.00 87.06 184 GLY A N 1
ATOM 1502 C CA . GLY A 1 184 ? -55.125 -14.395 63.129 1.00 87.06 184 GLY A CA 1
ATOM 1503 C C . GLY A 1 184 ? -54.378 -14.252 61.796 1.00 87.06 184 GLY A C 1
ATOM 1504 O O . GLY A 1 184 ? -55.026 -14.062 60.771 1.00 87.06 184 GLY A O 1
ATOM 1505 N N . VAL A 1 185 ? -53.047 -14.377 61.779 1.00 92.06 185 VAL A N 1
ATOM 1506 C CA . VAL A 1 185 ? -52.242 -14.438 60.549 1.00 92.06 185 VAL A CA 1
ATOM 1507 C C . VAL A 1 185 ? -51.900 -15.892 60.240 1.00 92.06 185 VAL A C 1
ATOM 1509 O O . VAL A 1 185 ? -51.449 -16.628 61.118 1.00 92.06 185 VAL A O 1
ATOM 1512 N N . VAL A 1 186 ? -52.124 -16.302 58.992 1.00 94.75 186 VAL A N 1
ATOM 1513 C CA . VAL A 1 186 ? -51.806 -17.646 58.497 1.00 94.75 186 VAL A CA 1
ATOM 1514 C C . VAL A 1 186 ? -50.421 -17.626 57.857 1.00 94.75 186 VAL A C 1
ATOM 1516 O O . VAL A 1 186 ? -50.187 -16.863 56.919 1.00 94.75 186 VAL A O 1
ATOM 1519 N N . TYR A 1 187 ? -49.513 -18.444 58.375 1.00 95.50 187 TYR A N 1
ATOM 1520 C CA . TYR A 1 187 ? -48.156 -18.622 57.873 1.00 95.50 187 TYR A CA 1
ATOM 1521 C C . TYR A 1 187 ? -48.036 -19.978 57.194 1.00 95.50 187 TYR A C 1
ATOM 1523 O O . TYR A 1 187 ? -48.258 -20.999 57.834 1.00 95.50 187 TYR A O 1
ATOM 1531 N N . HIS A 1 188 ? -47.638 -19.988 55.931 1.00 96.06 188 HIS A N 1
ATOM 1532 C CA . HIS A 1 188 ? -47.444 -21.209 55.165 1.00 96.06 188 HIS A CA 1
ATOM 1533 C C . HIS A 1 188 ? -45.978 -21.642 55.228 1.00 96.06 188 HIS A C 1
ATOM 1535 O O . HIS A 1 188 ? -45.099 -20.862 54.847 1.00 96.06 188 HIS A O 1
ATOM 1541 N N . ILE A 1 189 ? -45.697 -22.842 55.741 1.00 96.00 189 ILE A N 1
ATOM 1542 C CA . ILE A 1 189 ? -44.328 -23.364 55.881 1.00 96.00 189 ILE A CA 1
ATOM 1543 C C . ILE A 1 189 ? -43.859 -23.949 54.555 1.00 96.00 189 ILE A C 1
ATOM 1545 O O . ILE A 1 189 ? -44.491 -24.844 54.013 1.00 96.00 189 ILE A O 1
ATOM 1549 N N . VAL A 1 190 ? -42.702 -23.497 54.088 1.00 95.00 190 VAL A N 1
ATOM 1550 C CA . VAL A 1 190 ? -42.146 -23.867 52.782 1.00 95.00 190 VAL A CA 1
ATOM 1551 C C . VAL A 1 190 ? -40.920 -24.754 52.906 1.00 95.00 190 VAL A C 1
ATOM 1553 O O . VAL A 1 190 ? -40.730 -25.678 52.124 1.00 95.00 190 VAL A O 1
ATOM 1556 N N . ASP A 1 191 ? -40.062 -24.454 53.875 1.00 95.50 191 ASP A N 1
ATOM 1557 C CA . ASP A 1 191 ? -38.757 -25.094 54.005 1.00 95.50 191 ASP A CA 1
ATOM 1558 C C . ASP A 1 191 ? -38.339 -25.134 55.481 1.00 95.50 191 ASP A C 1
ATOM 1560 O O . ASP A 1 191 ? -38.873 -24.408 56.324 1.00 95.50 191 ASP A O 1
ATOM 1564 N N . CYS A 1 192 ? -37.389 -25.993 55.822 1.00 92.94 192 CYS A N 1
ATOM 1565 C CA . CYS A 1 192 ? -36.868 -26.139 57.172 1.00 92.94 192 CYS A CA 1
ATOM 1566 C C . CYS A 1 192 ? -35.339 -26.205 57.145 1.00 92.94 192 CYS A C 1
ATOM 1568 O O . CYS A 1 192 ? -34.736 -26.660 56.176 1.00 92.94 192 CYS A O 1
ATOM 1570 N N . ASP A 1 193 ? -34.704 -25.744 58.217 1.00 94.19 193 ASP A N 1
ATOM 1571 C CA . ASP A 1 193 ? -33.250 -25.825 58.360 1.00 94.19 193 ASP A CA 1
ATOM 1572 C C . ASP A 1 193 ? -32.748 -27.284 58.363 1.00 94.19 193 ASP A C 1
ATOM 1574 O O . ASP A 1 193 ? -33.493 -28.226 58.651 1.00 94.19 193 ASP A O 1
ATOM 1578 N N . SER A 1 194 ? -31.469 -27.498 58.055 1.00 93.31 194 SER A N 1
ATOM 1579 C CA . SER A 1 194 ? -30.904 -28.855 58.019 1.00 93.31 194 SER A CA 1
ATOM 1580 C C . SER A 1 194 ? -30.974 -29.522 59.395 1.00 93.31 194 SER A C 1
ATOM 1582 O O . SER A 1 194 ? -31.392 -30.673 59.514 1.00 93.31 194 SER A O 1
ATOM 1584 N N . PHE A 1 195 ? -30.676 -28.756 60.447 1.00 93.31 195 PHE A N 1
ATOM 1585 C CA . PHE A 1 195 ? -30.758 -29.215 61.830 1.00 93.31 195 PHE A CA 1
ATOM 1586 C C . PHE A 1 195 ? -32.174 -29.659 62.219 1.00 93.31 195 PHE A C 1
ATOM 1588 O O . PHE A 1 195 ? -32.355 -30.677 62.886 1.00 93.31 195 PHE A O 1
ATOM 1595 N N . THR A 1 196 ? -33.201 -28.915 61.799 1.00 93.25 196 THR A N 1
ATOM 1596 C CA . THR A 1 196 ? -34.583 -29.264 62.145 1.00 93.25 196 THR A CA 1
ATOM 1597 C C . THR A 1 196 ? -35.059 -30.502 61.428 1.00 93.25 196 THR A C 1
ATOM 1599 O O . THR A 1 196 ? -35.746 -31.321 62.035 1.00 93.25 196 THR A O 1
ATOM 1602 N N . ARG A 1 197 ? -34.644 -30.672 60.173 1.00 92.25 197 ARG A N 1
ATOM 1603 C CA . ARG A 1 197 ? -34.903 -31.884 59.401 1.00 92.25 197 ARG A CA 1
ATOM 1604 C C . ARG A 1 197 ? -34.337 -33.117 60.104 1.00 92.25 197 ARG A C 1
ATOM 1606 O O . ARG A 1 197 ? -35.057 -34.094 60.283 1.00 92.25 197 ARG A O 1
ATOM 1613 N N . GLU A 1 198 ? -33.083 -33.058 60.547 1.00 93.12 198 GLU A N 1
ATOM 1614 C CA . GLU A 1 198 ? -32.425 -34.156 61.268 1.00 93.12 198 GLU A CA 1
ATOM 1615 C C . GLU A 1 198 ? -33.079 -34.432 62.626 1.00 93.12 198 GLU A C 1
ATOM 1617 O O . GLU A 1 198 ? -33.341 -35.587 62.971 1.00 93.12 198 GLU A O 1
ATOM 1622 N N . TYR A 1 199 ? -33.402 -33.376 63.380 1.00 91.94 199 TYR A N 1
ATOM 1623 C CA . TYR A 1 199 ? -34.076 -33.502 64.668 1.00 91.94 199 TYR A CA 1
ATOM 1624 C C . TYR A 1 199 ? -35.441 -34.182 64.521 1.00 91.94 199 TYR A C 1
ATOM 1626 O O . TYR A 1 199 ? -35.712 -35.166 65.208 1.00 91.94 199 TYR A O 1
ATOM 1634 N N . LEU A 1 200 ? -36.284 -33.717 63.597 1.00 92.12 200 LEU A N 1
ATOM 1635 C CA . LEU A 1 200 ? -37.612 -34.289 63.364 1.00 92.12 200 LEU A CA 1
ATOM 1636 C C . LEU A 1 200 ? -37.523 -35.732 62.861 1.00 92.12 200 LEU A C 1
ATOM 1638 O O . LEU A 1 200 ? -38.250 -36.592 63.360 1.00 92.12 200 LEU A O 1
ATOM 1642 N N . HIS A 1 201 ? -36.558 -36.024 61.985 1.00 92.50 201 HIS A N 1
ATOM 1643 C CA . HIS A 1 201 ? -36.285 -37.384 61.528 1.00 92.50 201 HIS A CA 1
ATOM 1644 C C . HIS A 1 201 ? -35.880 -38.310 62.690 1.00 92.50 201 HIS A C 1
ATOM 1646 O O . HIS A 1 201 ? -36.372 -39.433 62.783 1.00 92.50 201 HIS A O 1
ATOM 1652 N N . SER A 1 202 ? -35.050 -37.835 63.631 1.00 91.12 202 SER A N 1
ATOM 1653 C CA . SER A 1 202 ? -34.675 -38.597 64.837 1.00 91.12 202 SER A CA 1
ATOM 1654 C C . SER A 1 202 ? -35.864 -38.897 65.758 1.00 91.12 202 SER A C 1
ATOM 1656 O O . SER A 1 202 ? -35.890 -39.930 66.423 1.00 91.12 202 SER A O 1
ATOM 1658 N N . GLN A 1 203 ? -36.868 -38.014 65.767 1.00 88.94 203 GLN A N 1
ATOM 1659 C CA . GLN A 1 203 ? -38.112 -38.178 66.521 1.00 88.94 203 GLN A CA 1
ATOM 1660 C C . GLN A 1 203 ? -39.179 -38.987 65.757 1.00 88.94 203 GLN A C 1
ATOM 1662 O O . GLN A 1 203 ? -40.290 -39.160 66.259 1.00 88.94 203 GLN A O 1
ATOM 1667 N N . GLY A 1 204 ? -38.854 -39.492 64.561 1.00 88.25 204 GLY A N 1
ATOM 1668 C CA . GLY A 1 204 ? -39.733 -40.329 63.743 1.00 88.25 204 GLY A CA 1
ATOM 1669 C C . GLY A 1 204 ? -40.704 -39.565 62.837 1.00 88.25 204 GLY A C 1
ATOM 1670 O O . GLY A 1 204 ? -41.642 -40.171 62.326 1.00 88.25 204 GLY A O 1
ATOM 1671 N N . ILE A 1 205 ? -40.506 -38.258 62.628 1.00 89.50 205 ILE A N 1
ATOM 1672 C CA . ILE A 1 205 ? -41.307 -37.442 61.706 1.00 89.50 205 ILE A CA 1
ATOM 1673 C C . ILE A 1 205 ? -40.546 -37.286 60.387 1.00 89.50 205 ILE A C 1
ATOM 1675 O O . ILE A 1 205 ? -39.473 -36.684 60.341 1.00 89.50 205 ILE A O 1
ATOM 1679 N N . VAL A 1 206 ? -41.116 -37.815 59.303 1.00 88.38 206 VAL A N 1
ATOM 1680 C CA . VAL A 1 206 ? -40.603 -37.614 57.942 1.00 88.38 206 VAL A CA 1
ATOM 1681 C C . VAL A 1 206 ? -41.190 -36.319 57.387 1.00 88.38 206 VAL A C 1
ATOM 1683 O O . VAL A 1 206 ? -42.408 -36.173 57.302 1.00 88.38 206 VAL A O 1
ATOM 1686 N N . MET A 1 207 ? -40.315 -35.377 57.039 1.00 86.50 207 MET A N 1
ATOM 1687 C CA . MET A 1 207 ? -40.699 -34.085 56.470 1.00 86.50 207 MET A CA 1
ATOM 1688 C C . MET A 1 207 ? -41.021 -34.208 54.979 1.00 86.50 207 MET A C 1
ATOM 1690 O O . MET A 1 207 ? -40.400 -35.011 54.281 1.00 86.50 207 MET A O 1
ATOM 1694 N N . ASN A 1 208 ? -41.950 -33.382 54.497 1.00 91.00 208 ASN A N 1
ATOM 1695 C CA . ASN A 1 208 ? -42.256 -33.281 53.068 1.00 91.00 208 ASN A CA 1
ATOM 1696 C C . ASN A 1 208 ? -41.111 -32.609 52.284 1.00 91.00 208 ASN A C 1
ATOM 1698 O O . ASN A 1 208 ? -40.198 -32.005 52.860 1.00 91.00 208 ASN A O 1
ATOM 1702 N N . ASP A 1 209 ? -41.170 -32.711 50.958 1.00 90.75 209 ASP A N 1
ATOM 1703 C CA . ASP A 1 209 ? -40.243 -32.012 50.068 1.00 90.75 209 ASP A CA 1
ATOM 1704 C C . ASP A 1 209 ? -40.437 -30.487 50.156 1.00 90.75 209 ASP A C 1
ATOM 1706 O O . ASP A 1 209 ? -41.563 -30.029 50.358 1.00 90.75 209 ASP A O 1
ATOM 1710 N N . PRO A 1 210 ? -39.355 -29.690 50.041 1.00 92.44 210 PRO A N 1
ATOM 1711 C CA . PRO A 1 210 ? -39.437 -28.236 50.127 1.00 92.44 210 PRO A CA 1
ATOM 1712 C C . PRO A 1 210 ? -40.290 -27.666 48.990 1.00 92.44 210 PRO A C 1
ATOM 1714 O O . PRO A 1 210 ? -40.125 -28.042 47.829 1.00 92.44 210 PRO A O 1
ATOM 1717 N N . GLU A 1 211 ? -41.167 -26.724 49.323 1.00 92.19 211 GLU A N 1
ATOM 1718 C CA . GLU A 1 211 ? -42.002 -26.034 48.339 1.00 92.19 211 GLU A CA 1
ATOM 1719 C C . GLU A 1 211 ? -41.295 -24.784 47.783 1.00 92.19 211 GLU A C 1
ATOM 1721 O O . GLU A 1 211 ? -40.312 -24.285 48.339 1.00 92.19 211 GLU A O 1
ATOM 1726 N N . GLU A 1 212 ? -41.779 -24.248 46.662 1.00 90.38 212 GLU A N 1
ATOM 1727 C CA . GLU A 1 212 ? -41.287 -22.976 46.129 1.00 90.38 212 GLU A CA 1
ATOM 1728 C C . GLU A 1 212 ? -42.148 -21.813 46.630 1.00 90.38 212 GLU A C 1
ATOM 1730 O O . GLU A 1 212 ? -43.378 -21.861 46.624 1.00 90.38 212 GLU A O 1
ATOM 1735 N N . ILE A 1 213 ? -41.498 -20.722 47.039 1.00 90.06 213 ILE A N 1
ATOM 1736 C CA . ILE A 1 213 ? -42.204 -19.503 47.440 1.00 90.06 213 ILE A CA 1
ATOM 1737 C C . ILE A 1 213 ? -42.808 -18.868 46.177 1.00 90.06 213 ILE A C 1
ATOM 1739 O O . ILE A 1 213 ? -42.062 -18.596 45.232 1.00 90.06 213 ILE A O 1
ATOM 1743 N N . PRO A 1 214 ? -44.121 -18.569 46.145 1.00 88.69 214 PRO A N 1
ATOM 1744 C CA . PRO A 1 214 ? -44.730 -17.956 44.975 1.00 88.69 214 PRO A CA 1
ATOM 1745 C C . PRO A 1 214 ? -44.106 -16.578 44.694 1.00 88.69 214 PRO A C 1
ATOM 1747 O O . PRO A 1 214 ? -43.847 -15.820 45.634 1.00 88.69 214 PRO A O 1
ATOM 1750 N N . PRO A 1 215 ? -43.869 -16.212 43.422 1.00 84.81 215 PRO A N 1
ATOM 1751 C CA . PRO A 1 215 ? -43.320 -14.904 43.088 1.00 84.81 215 PRO A CA 1
ATOM 1752 C C . PRO A 1 215 ? -44.353 -13.799 43.348 1.00 84.81 215 PRO A C 1
ATOM 1754 O O . PRO A 1 215 ? -45.519 -13.904 42.954 1.00 84.81 215 PRO A O 1
ATOM 1757 N N . ASP A 1 216 ? -43.931 -12.709 43.991 1.00 84.06 216 ASP A N 1
ATOM 1758 C CA . ASP A 1 216 ? -44.738 -11.499 44.120 1.00 84.06 216 ASP A CA 1
ATOM 1759 C C . ASP A 1 216 ? -44.505 -10.533 42.933 1.00 84.06 216 ASP A C 1
ATOM 1761 O O . ASP A 1 216 ? -43.405 -10.468 42.360 1.00 84.06 216 ASP A O 1
ATOM 1765 N N . PRO A 1 217 ? -45.531 -9.750 42.543 1.00 84.00 217 PRO A N 1
ATOM 1766 C CA . PRO A 1 217 ? -45.416 -8.779 41.454 1.00 84.00 217 PRO A CA 1
ATOM 1767 C C . PRO A 1 217 ? -44.281 -7.766 41.655 1.00 84.00 217 PRO A C 1
ATOM 1769 O O . PRO A 1 217 ? -43.615 -7.379 40.696 1.00 84.00 217 PRO A O 1
ATOM 1772 N N . TYR A 1 218 ? -44.010 -7.362 42.897 1.00 82.31 218 TYR A N 1
ATOM 1773 C CA . TYR A 1 218 ? -42.992 -6.360 43.195 1.00 82.31 218 TYR A CA 1
ATOM 1774 C C . TYR A 1 218 ? -41.559 -6.888 43.035 1.00 82.31 218 TYR A C 1
ATOM 1776 O O . TYR A 1 218 ? -40.740 -6.252 42.356 1.00 82.31 218 TYR A O 1
ATOM 1784 N N . THR A 1 219 ? -41.240 -8.066 43.581 1.00 80.06 219 THR A N 1
ATOM 1785 C CA . THR A 1 219 ? -39.896 -8.656 43.434 1.00 80.06 219 THR A CA 1
ATOM 1786 C C . THR A 1 219 ? -39.577 -8.991 41.979 1.00 80.06 219 THR A C 1
ATOM 1788 O O . THR A 1 219 ? -38.467 -8.712 41.521 1.00 80.06 219 THR A O 1
ATOM 1791 N N . SER A 1 220 ? -40.547 -9.508 41.217 1.00 80.00 220 SER A N 1
ATOM 1792 C CA . SER A 1 220 ? -40.347 -9.827 39.794 1.00 80.00 220 SER A CA 1
ATOM 1793 C C . SER A 1 220 ? -40.009 -8.585 38.952 1.00 80.00 220 SER A C 1
ATOM 1795 O O . SER A 1 220 ? -39.032 -8.591 38.200 1.00 80.00 220 SER A O 1
ATOM 1797 N N . LEU A 1 221 ? -40.735 -7.474 39.135 1.00 80.38 221 LEU A N 1
ATOM 1798 C CA . LEU A 1 221 ? -40.442 -6.199 38.464 1.00 80.38 221 LEU A CA 1
ATOM 1799 C C . LEU A 1 221 ? -39.071 -5.633 38.851 1.00 80.38 221 LEU A C 1
ATOM 1801 O O . LEU A 1 221 ? -38.368 -5.060 38.015 1.00 80.38 221 LEU A O 1
ATOM 1805 N N . THR A 1 222 ? -38.680 -5.792 40.112 1.00 75.56 222 THR A N 1
ATOM 1806 C CA . THR A 1 222 ? -37.392 -5.307 40.619 1.00 75.56 222 THR A CA 1
ATOM 1807 C C . THR A 1 222 ? -36.227 -6.101 40.025 1.00 75.56 222 THR A C 1
ATOM 1809 O O . THR A 1 222 ? -35.260 -5.508 39.546 1.00 75.56 222 THR A O 1
ATOM 1812 N N . GLN A 1 223 ? -36.341 -7.429 39.946 1.00 74.44 223 GLN A N 1
ATOM 1813 C CA . GLN A 1 223 ? -35.336 -8.289 39.312 1.00 74.44 223 GLN A CA 1
ATOM 1814 C C . GLN A 1 223 ? -35.151 -7.981 37.819 1.00 74.44 223 GLN A C 1
ATOM 1816 O O . GLN A 1 223 ? -34.027 -8.009 37.319 1.00 74.44 223 GLN A O 1
ATOM 1821 N N . LEU A 1 224 ? -36.225 -7.623 37.106 1.00 72.19 224 LEU A N 1
ATOM 1822 C CA . LEU A 1 224 ? -36.141 -7.212 35.700 1.00 72.19 224 LEU A CA 1
ATOM 1823 C C . LEU A 1 224 ? -35.353 -5.907 35.509 1.00 72.19 224 LEU A C 1
ATOM 1825 O O . LEU A 1 224 ? -34.628 -5.782 34.525 1.00 72.19 224 LEU A O 1
ATOM 1829 N N . LYS A 1 225 ? -35.451 -4.961 36.453 1.00 71.75 225 LYS A N 1
ATOM 1830 C CA . LYS A 1 225 ? -34.709 -3.687 36.416 1.00 71.75 225 LYS A CA 1
ATOM 1831 C C . LYS A 1 225 ? -33.232 -3.833 36.786 1.00 71.75 225 LYS A C 1
ATOM 1833 O O . LYS A 1 225 ? -32.414 -3.062 36.298 1.00 71.75 225 LYS A O 1
ATOM 1838 N N . ILE A 1 226 ? -32.893 -4.799 37.640 1.00 68.56 226 ILE A N 1
ATOM 1839 C CA . ILE A 1 226 ? -31.523 -5.013 38.138 1.00 68.56 226 ILE A CA 1
ATOM 1840 C C . ILE A 1 226 ? -30.641 -5.757 37.121 1.00 68.56 226 ILE A C 1
ATOM 1842 O O . ILE A 1 226 ? -29.433 -5.844 37.328 1.00 68.56 226 ILE A O 1
ATOM 1846 N N . LYS A 1 227 ? -31.186 -6.258 35.999 1.00 62.44 227 LYS A N 1
ATOM 1847 C CA . LYS A 1 227 ? -30.364 -6.910 34.968 1.00 62.44 227 LYS A CA 1
ATOM 1848 C C . LYS A 1 227 ? -29.251 -5.955 34.510 1.00 62.44 227 LYS A C 1
ATOM 1850 O O . LYS A 1 227 ? -29.563 -4.932 33.887 1.00 62.44 227 LYS A O 1
ATOM 1855 N N . PRO A 1 228 ? -27.970 -6.263 34.802 1.00 61.91 228 PRO A N 1
ATOM 1856 C CA . PRO A 1 228 ? -26.879 -5.415 34.365 1.00 61.91 228 PRO A CA 1
ATOM 1857 C C . PRO A 1 228 ? -26.944 -5.372 32.846 1.00 61.91 228 PRO A C 1
ATOM 1859 O O . PRO A 1 228 ? -27.048 -6.411 32.193 1.00 61.91 228 PRO A O 1
ATOM 1862 N N . HIS A 1 229 ? -26.944 -4.170 32.279 1.00 59.91 229 HIS A N 1
ATOM 1863 C CA . HIS A 1 229 ? -26.744 -4.015 30.848 1.00 59.91 229 HIS A CA 1
ATOM 1864 C C . HIS A 1 229 ? -25.322 -4.497 30.558 1.00 59.91 229 HIS A C 1
ATOM 1866 O O . HIS A 1 229 ? -24.354 -3.758 30.721 1.00 59.91 229 HIS A O 1
ATOM 1872 N N . SER A 1 230 ? -25.182 -5.779 30.221 1.00 60.38 230 SER A N 1
ATOM 1873 C CA . SER A 1 230 ? -23.926 -6.348 29.763 1.00 60.38 230 SER A CA 1
ATOM 1874 C C . SER A 1 230 ? -23.637 -5.736 28.400 1.00 60.38 230 SER A C 1
ATOM 1876 O O . SER A 1 230 ? -24.153 -6.178 27.375 1.00 60.38 230 SER A O 1
ATOM 1878 N N . HIS A 1 231 ? -22.853 -4.665 28.392 1.00 61.59 231 HIS A N 1
ATOM 1879 C CA . HIS A 1 231 ? -22.244 -4.190 27.168 1.00 61.59 231 HIS A CA 1
ATOM 1880 C C . HIS A 1 231 ? -21.140 -5.183 26.814 1.00 61.59 231 HIS A C 1
ATOM 1882 O O . HIS A 1 231 ? -20.107 -5.228 27.475 1.00 61.59 231 HIS A O 1
ATOM 1888 N N . GLU A 1 232 ? -21.370 -6.005 25.792 1.00 58.56 232 GLU A N 1
ATOM 1889 C CA . GLU A 1 232 ? -20.287 -6.739 25.148 1.00 58.56 232 GLU A CA 1
ATOM 1890 C C . GLU A 1 232 ? -19.364 -5.711 24.489 1.00 58.56 232 GLU A C 1
ATOM 1892 O O . GLU A 1 232 ? -19.616 -5.214 23.388 1.00 58.56 232 GLU A O 1
ATOM 1897 N N . THR A 1 233 ? -18.295 -5.336 25.185 1.00 60.62 233 THR A N 1
ATOM 1898 C CA . THR A 1 233 ? -17.189 -4.621 24.565 1.00 60.62 233 THR A CA 1
ATOM 1899 C C . THR A 1 233 ? -16.529 -5.583 23.589 1.00 60.62 233 THR A C 1
ATOM 1901 O O . THR A 1 233 ? -15.817 -6.506 23.982 1.00 60.62 233 THR A O 1
ATOM 1904 N N . LYS A 1 234 ? -16.771 -5.377 22.291 1.00 64.25 234 LYS A N 1
ATOM 1905 C CA . LYS A 1 234 ? -15.946 -5.992 21.246 1.00 64.25 234 LYS A CA 1
ATOM 1906 C C . LYS A 1 234 ? -14.481 -5.676 21.553 1.00 64.25 234 LYS A C 1
ATOM 1908 O O . LYS A 1 234 ? -14.188 -4.579 22.032 1.00 64.25 234 LYS A O 1
ATOM 1913 N N . VAL A 1 235 ? -13.577 -6.614 21.272 1.00 61.91 235 VAL A N 1
ATOM 1914 C CA . VAL A 1 235 ? -12.132 -6.352 21.319 1.00 61.91 235 VAL A CA 1
ATOM 1915 C C . VAL A 1 235 ? -11.880 -5.139 20.428 1.00 61.91 235 VAL A C 1
ATOM 1917 O O . VAL A 1 235 ? -12.087 -5.209 19.218 1.00 61.91 235 VAL A O 1
ATOM 1920 N N . ALA A 1 236 ? -11.557 -3.999 21.034 1.00 62.91 236 ALA A N 1
ATOM 1921 C CA . ALA A 1 236 ? -11.285 -2.788 20.286 1.00 62.91 236 ALA A CA 1
ATOM 1922 C C . ALA A 1 236 ? -9.969 -3.011 19.543 1.00 62.91 236 ALA A C 1
ATOM 1924 O O . ALA A 1 236 ? -8.935 -3.220 20.180 1.00 62.91 236 ALA A O 1
ATOM 1925 N N . ASP A 1 237 ? -10.009 -2.995 18.211 1.00 64.25 237 ASP A N 1
ATOM 1926 C CA . ASP A 1 237 ? -8.791 -2.892 17.419 1.00 64.25 237 ASP A CA 1
ATOM 1927 C C . ASP A 1 237 ? -8.061 -1.632 17.879 1.00 64.25 237 ASP A C 1
ATOM 1929 O O . ASP A 1 237 ? -8.552 -0.511 17.712 1.00 64.25 237 ASP A O 1
ATOM 1933 N N . ASP A 1 238 ? -6.908 -1.821 18.518 1.00 78.00 238 ASP A N 1
ATOM 1934 C CA . ASP A 1 238 ? -6.136 -0.729 19.087 1.00 78.00 238 ASP A CA 1
ATOM 1935 C C . ASP A 1 238 ? -5.497 0.069 17.941 1.00 78.00 238 ASP A C 1
ATOM 1937 O O . ASP A 1 238 ? -4.383 -0.193 17.475 1.00 78.00 238 ASP A O 1
ATOM 1941 N N . LYS A 1 239 ? -6.271 1.025 17.412 1.00 81.50 239 LYS A N 1
ATOM 1942 C CA . LYS A 1 239 ? -5.887 1.904 16.303 1.00 81.50 239 LYS A CA 1
ATOM 1943 C C . LYS A 1 239 ? -4.571 2.619 16.603 1.00 81.50 239 LYS A C 1
ATOM 1945 O O . LYS A 1 239 ? -3.773 2.836 15.694 1.00 81.50 239 LYS A O 1
ATOM 1950 N N . PHE A 1 240 ? -4.334 2.947 17.873 1.00 85.31 240 PHE A N 1
ATOM 1951 C CA . PHE A 1 240 ? -3.100 3.578 18.311 1.00 85.31 240 PHE A CA 1
ATOM 1952 C C . PHE A 1 240 ? -1.913 2.618 18.212 1.00 85.31 240 PHE A C 1
ATOM 1954 O O . PHE A 1 240 ? -0.888 2.978 17.640 1.00 85.31 240 PHE A O 1
ATOM 1961 N N . LYS A 1 241 ? -2.067 1.368 18.661 1.00 88.06 241 LYS A N 1
ATOM 1962 C CA . LYS A 1 241 ? -1.035 0.335 18.488 1.00 88.06 241 LYS A CA 1
ATOM 1963 C C . LYS A 1 241 ? -0.655 0.139 17.017 1.00 88.06 241 LYS A C 1
ATOM 1965 O O . LYS A 1 241 ? 0.528 0.153 16.686 1.00 88.06 241 LYS A O 1
ATOM 1970 N N . ARG A 1 242 ? -1.647 0.015 16.127 1.00 86.62 242 ARG A N 1
ATOM 1971 C CA . ARG A 1 242 ? -1.411 -0.086 14.674 1.00 86.62 242 ARG A CA 1
ATOM 1972 C C . ARG A 1 242 ? -0.636 1.109 14.130 1.00 86.62 242 ARG A C 1
ATOM 1974 O O . ARG A 1 242 ? 0.274 0.926 13.327 1.00 86.62 242 ARG A O 1
ATOM 1981 N N . PHE A 1 243 ? -1.000 2.316 14.557 1.00 89.00 243 PHE A N 1
ATOM 1982 C CA . PHE A 1 243 ? -0.283 3.524 14.175 1.00 89.00 243 PHE A CA 1
ATOM 1983 C C . PHE A 1 243 ? 1.188 3.431 14.593 1.00 89.00 243 PHE A C 1
ATOM 1985 O O . PHE A 1 243 ? 2.048 3.560 13.737 1.00 89.00 243 PHE A O 1
ATOM 1992 N N . LEU A 1 244 ? 1.497 3.083 15.845 1.00 91.38 244 LEU A N 1
ATOM 1993 C CA . LEU A 1 244 ? 2.887 2.967 16.310 1.00 91.38 244 LEU A CA 1
ATOM 1994 C C . LEU A 1 244 ? 3.713 1.917 15.547 1.00 91.38 244 LEU A C 1
ATOM 1996 O O . LEU A 1 244 ? 4.901 2.118 15.312 1.00 91.38 244 LEU A O 1
ATOM 2000 N N . GLU A 1 245 ? 3.108 0.790 15.168 1.00 90.50 245 GLU A N 1
ATOM 2001 C CA . GLU A 1 245 ? 3.809 -0.293 14.464 1.00 90.50 245 GLU A CA 1
ATOM 2002 C C . GLU A 1 245 ? 4.079 0.024 12.987 1.00 90.50 245 GLU A C 1
ATOM 2004 O O . GLU A 1 245 ? 5.088 -0.423 12.421 1.00 90.50 245 GLU A O 1
ATOM 2009 N N . TYR A 1 246 ? 3.161 0.755 12.352 1.00 91.12 246 TYR A N 1
ATOM 2010 C CA . TYR A 1 246 ? 3.133 0.970 10.907 1.00 91.12 246 TYR A CA 1
ATOM 2011 C C . TYR A 1 246 ? 3.325 2.426 10.477 1.00 91.12 246 TYR A C 1
ATOM 2013 O O . TYR A 1 246 ? 3.259 2.710 9.279 1.00 91.12 246 TYR A O 1
ATOM 2021 N N . ASP A 1 247 ? 3.599 3.339 11.407 1.00 90.81 247 ASP A N 1
ATOM 2022 C CA . ASP A 1 247 ? 3.923 4.723 11.077 1.00 90.81 247 ASP A CA 1
ATOM 2023 C C . ASP A 1 247 ? 5.150 4.786 10.152 1.00 90.81 247 ASP A C 1
ATOM 2025 O O . ASP A 1 247 ? 6.119 4.034 10.296 1.00 90.81 247 ASP A O 1
ATOM 2029 N N . GLY A 1 248 ? 5.066 5.621 9.119 1.00 88.06 248 GLY A N 1
ATOM 2030 C CA . GLY A 1 248 ? 6.068 5.708 8.051 1.00 88.06 248 GLY A CA 1
ATOM 2031 C C . GLY A 1 248 ? 6.157 4.502 7.097 1.00 88.06 248 GLY A C 1
ATOM 2032 O O . GLY A 1 248 ? 6.878 4.582 6.102 1.00 88.06 248 GLY A O 1
ATOM 2033 N N . LYS A 1 249 ? 5.422 3.401 7.325 1.00 93.38 249 LYS A N 1
ATOM 2034 C CA . LYS A 1 249 ? 5.406 2.232 6.426 1.00 93.38 249 LYS A CA 1
ATOM 2035 C C . LYS A 1 249 ? 4.270 2.348 5.411 1.00 93.38 249 LYS A C 1
ATOM 2037 O O . LYS A 1 249 ? 3.100 2.114 5.722 1.00 93.38 249 LYS A O 1
ATOM 2042 N N . VAL A 1 250 ? 4.626 2.673 4.171 1.00 96.00 250 VAL A N 1
ATOM 2043 C CA . VAL A 1 250 ? 3.673 2.859 3.067 1.00 96.00 250 VAL A CA 1
ATOM 2044 C C . VAL A 1 250 ? 4.007 1.902 1.939 1.00 96.00 250 VAL A C 1
ATOM 2046 O O . VAL A 1 250 ? 5.159 1.806 1.518 1.00 96.00 250 VAL A O 1
ATOM 2049 N N . LEU A 1 251 ? 2.997 1.202 1.432 1.00 96.19 251 LEU A N 1
ATOM 2050 C CA . LEU A 1 251 ? 3.167 0.354 0.267 1.00 96.19 251 LEU A CA 1
ATOM 2051 C C . LEU A 1 251 ? 2.916 1.165 -1.002 1.00 96.19 251 LEU A C 1
ATOM 2053 O O . LEU A 1 251 ? 1.838 1.728 -1.172 1.00 96.19 251 LEU A O 1
ATOM 2057 N N . ARG A 1 252 ? 3.912 1.228 -1.884 1.00 97.06 252 ARG A N 1
ATOM 2058 C CA . ARG A 1 252 ? 3.855 1.940 -3.160 1.00 97.06 252 ARG A CA 1
ATOM 2059 C C . ARG A 1 252 ? 3.747 0.959 -4.328 1.00 97.06 252 ARG A C 1
ATOM 2061 O O . ARG A 1 252 ? 4.621 0.112 -4.510 1.00 97.06 252 ARG A O 1
ATOM 2068 N N . PHE A 1 253 ? 2.713 1.133 -5.143 1.00 96.62 253 PHE A N 1
ATOM 2069 C CA . PHE A 1 253 ? 2.466 0.363 -6.360 1.00 96.62 253 PHE A CA 1
ATOM 2070 C C . PHE A 1 253 ? 2.423 1.277 -7.579 1.00 96.62 253 PHE A C 1
ATOM 2072 O O . PHE A 1 253 ? 1.933 2.405 -7.506 1.00 96.62 253 PHE A O 1
ATOM 2079 N N . PHE A 1 254 ? 2.889 0.768 -8.713 1.00 96.00 254 PHE A N 1
ATOM 2080 C CA . PHE A 1 254 ? 2.790 1.437 -10.000 1.00 96.00 254 PHE A CA 1
ATOM 2081 C C . PHE A 1 254 ? 1.665 0.803 -10.808 1.00 96.00 254 PHE A C 1
ATOM 2083 O O . PHE A 1 254 ? 1.654 -0.406 -11.062 1.00 96.00 254 PHE A O 1
ATOM 2090 N N . ALA A 1 255 ? 0.704 1.630 -11.200 1.00 95.56 255 ALA A N 1
ATOM 2091 C CA . ALA A 1 255 ? -0.473 1.196 -11.925 1.00 95.56 255 ALA A CA 1
ATOM 2092 C C . ALA A 1 255 ? -0.668 2.007 -13.201 1.00 95.56 255 ALA A C 1
ATOM 2094 O O . ALA A 1 255 ? -0.250 3.156 -13.302 1.00 95.56 255 ALA A O 1
ATOM 2095 N N . VAL A 1 256 ? -1.340 1.415 -14.178 1.00 93.94 256 VAL A N 1
ATOM 2096 C CA . VAL A 1 256 ? -1.833 2.127 -15.354 1.00 93.94 256 VAL A CA 1
ATOM 2097 C C . VAL A 1 256 ? -3.352 2.094 -15.382 1.00 93.94 256 VAL A C 1
ATOM 2099 O O . VAL A 1 256 ? -3.985 1.084 -15.076 1.00 93.94 256 VAL A O 1
ATOM 2102 N N . TYR A 1 257 ? -3.934 3.223 -15.759 1.00 91.19 257 TYR A N 1
ATOM 2103 C CA . TYR A 1 257 ? -5.361 3.383 -15.980 1.00 91.19 257 TYR A CA 1
ATOM 2104 C C . TYR A 1 257 ? -5.605 3.637 -17.464 1.00 91.19 257 TYR A C 1
ATOM 2106 O O . TYR A 1 257 ? -5.021 4.550 -18.051 1.00 91.19 257 TYR A O 1
ATOM 2114 N N . GLU A 1 258 ? -6.456 2.815 -18.069 1.00 88.62 258 GLU A N 1
ATOM 2115 C CA . GLU A 1 258 ? -6.948 3.038 -19.425 1.00 88.62 258 GLU A CA 1
ATOM 2116 C C . GLU A 1 258 ? -8.117 4.018 -19.350 1.00 88.62 258 GLU A C 1
ATOM 2118 O O . GLU A 1 258 ? -9.178 3.697 -18.813 1.00 88.62 258 GLU A O 1
ATOM 2123 N N . ASP A 1 259 ? -7.908 5.226 -19.866 1.00 82.56 259 ASP A N 1
ATOM 2124 C CA . ASP A 1 259 ? -8.939 6.253 -19.841 1.00 82.56 259 ASP A CA 1
ATOM 2125 C C . ASP A 1 259 ? -9.939 6.057 -20.993 1.00 82.56 259 ASP A C 1
ATOM 2127 O O . ASP A 1 259 ? -9.530 6.154 -22.156 1.00 82.56 259 ASP A O 1
ATOM 2131 N N . PRO A 1 260 ? -11.230 5.783 -20.710 1.00 78.88 260 PRO A N 1
ATOM 2132 C CA . PRO A 1 260 ? -12.224 5.518 -21.747 1.00 78.88 260 PRO A CA 1
ATOM 2133 C C . PRO A 1 260 ? -12.547 6.761 -22.582 1.00 78.88 260 PRO A C 1
ATOM 2135 O O . PRO A 1 260 ? -12.908 6.626 -23.749 1.00 78.88 260 PRO A O 1
ATOM 2138 N N . ASP A 1 261 ? -12.382 7.956 -22.012 1.00 76.31 261 ASP A N 1
ATOM 2139 C CA . ASP A 1 261 ? -12.733 9.221 -22.665 1.00 76.31 261 ASP A CA 1
ATOM 2140 C C . ASP A 1 261 ? -11.651 9.687 -23.657 1.00 76.31 261 ASP A C 1
ATOM 2142 O O . ASP A 1 261 ? -11.898 10.514 -24.541 1.00 76.31 261 ASP A O 1
ATOM 2146 N N . SER A 1 262 ? -10.435 9.141 -23.554 1.00 78.00 262 SER A N 1
ATOM 2147 C CA . SER A 1 262 ? -9.349 9.443 -24.482 1.00 78.00 262 SER A CA 1
ATOM 2148 C C . SER A 1 262 ? -9.558 8.705 -25.806 1.00 78.00 262 SER A C 1
ATOM 2150 O O . SER A 1 262 ? -9.512 7.476 -25.862 1.00 78.00 262 SER A O 1
ATOM 2152 N N . LYS A 1 263 ? -9.705 9.457 -26.909 1.00 73.00 263 LYS A N 1
ATOM 2153 C CA . LYS A 1 263 ? -9.898 8.924 -28.278 1.00 73.00 263 LYS A CA 1
ATOM 2154 C C . LYS A 1 263 ? -8.855 7.869 -28.692 1.00 73.00 263 LYS A C 1
ATOM 2156 O O . LYS A 1 263 ? -9.133 7.053 -29.562 1.00 73.00 263 LYS A O 1
ATOM 2161 N N . GLY A 1 264 ? -7.666 7.888 -28.084 1.00 68.62 264 GLY A N 1
ATOM 2162 C CA . GLY A 1 264 ? -6.563 6.962 -28.363 1.00 68.62 264 GLY A CA 1
ATOM 2163 C C . GLY A 1 264 ? -6.370 5.833 -27.344 1.00 68.62 264 GLY A C 1
ATOM 2164 O O . GLY A 1 264 ? -5.359 5.136 -27.441 1.00 68.62 264 GLY A O 1
ATOM 2165 N N . ARG A 1 265 ? -7.277 5.670 -26.363 1.00 72.12 265 ARG A N 1
ATOM 2166 C CA . ARG A 1 265 ? -7.121 4.748 -25.218 1.00 72.12 265 ARG A CA 1
ATOM 2167 C C . ARG A 1 265 ? -5.716 4.816 -24.621 1.00 72.12 265 ARG A C 1
ATOM 2169 O O . ARG A 1 265 ? -4.928 3.863 -24.641 1.00 72.12 265 ARG A O 1
ATOM 2176 N N . GLU A 1 266 ? -5.361 6.019 -24.198 1.00 82.19 266 GLU A N 1
ATOM 2177 C CA . GLU A 1 266 ? -4.057 6.286 -23.616 1.00 82.19 266 GLU A CA 1
ATOM 2178 C C . GLU A 1 266 ? -3.944 5.610 -22.244 1.00 82.19 266 GLU A C 1
ATOM 2180 O O . GLU A 1 266 ? -4.834 5.732 -21.400 1.00 82.19 266 GLU A O 1
ATOM 2185 N N . LEU A 1 267 ? -2.832 4.906 -22.026 1.00 86.88 267 LEU A N 1
ATOM 2186 C CA . LEU A 1 267 ? -2.511 4.296 -20.741 1.00 86.88 267 LEU A CA 1
ATOM 2187 C C . LEU A 1 267 ? -1.849 5.348 -19.858 1.00 86.88 267 LEU A C 1
ATOM 2189 O O . LEU A 1 267 ? -0.731 5.788 -20.127 1.00 86.88 267 LEU A O 1
ATOM 2193 N N . ARG A 1 268 ? -2.556 5.760 -18.809 1.00 88.12 268 ARG A N 1
ATOM 2194 C CA . ARG A 1 268 ? -2.110 6.795 -17.880 1.00 88.12 268 ARG A CA 1
ATOM 2195 C C . ARG A 1 268 ? -1.424 6.147 -16.671 1.00 88.12 268 ARG A C 1
ATOM 2197 O O . ARG A 1 268 ? -2.104 5.435 -15.925 1.00 88.12 268 ARG A O 1
ATOM 2204 N N . PRO A 1 269 ? -0.116 6.361 -16.454 1.00 91.94 269 PRO A N 1
ATOM 2205 C CA . PRO A 1 269 ? 0.569 5.852 -15.273 1.00 91.94 269 PRO A CA 1
ATOM 2206 C C . PRO A 1 269 ? 0.140 6.618 -14.017 1.00 91.94 269 PRO A C 1
ATOM 2208 O O . PRO A 1 269 ? 0.053 7.839 -14.029 1.00 91.94 269 PRO A O 1
ATOM 2211 N N . HIS A 1 270 ? -0.104 5.889 -12.937 1.00 93.88 270 HIS A N 1
ATOM 2212 C CA . HIS A 1 270 ? -0.473 6.395 -11.621 1.00 93.88 270 HIS A CA 1
ATOM 2213 C C . HIS A 1 270 ? 0.322 5.648 -10.549 1.00 93.88 270 HIS A C 1
ATOM 2215 O O . HIS A 1 270 ? 0.719 4.494 -10.735 1.00 93.88 270 HIS A O 1
ATOM 2221 N N . ILE A 1 271 ? 0.525 6.297 -9.409 1.00 95.94 271 ILE A N 1
ATOM 2222 C CA . ILE A 1 271 ? 1.156 5.697 -8.236 1.00 95.94 271 ILE A CA 1
ATOM 2223 C C . ILE A 1 271 ? 0.080 5.509 -7.174 1.00 95.94 271 ILE A C 1
ATOM 2225 O O . ILE A 1 271 ? -0.625 6.451 -6.818 1.00 95.94 271 ILE A O 1
ATOM 2229 N N . ILE A 1 272 ? -0.058 4.285 -6.676 1.00 96.75 272 ILE A N 1
ATOM 2230 C CA . ILE A 1 272 ? -0.999 3.945 -5.611 1.00 96.75 272 ILE A CA 1
ATOM 2231 C C . ILE A 1 272 ? -0.206 3.777 -4.318 1.00 96.75 272 ILE A C 1
ATOM 2233 O O . ILE A 1 272 ? 0.717 2.964 -4.250 1.00 96.75 272 ILE A O 1
ATOM 2237 N N . TYR A 1 273 ? -0.590 4.524 -3.290 1.00 96.69 273 TYR A N 1
ATOM 2238 C CA . TYR A 1 273 ? -0.066 4.408 -1.937 1.00 96.69 273 TYR A CA 1
ATOM 2239 C C . TYR A 1 273 ? -1.093 3.715 -1.046 1.00 96.69 273 TYR A C 1
ATOM 2241 O O . TYR A 1 273 ? -2.241 4.149 -0.963 1.00 96.69 273 TYR A O 1
ATOM 2249 N N . TYR A 1 274 ? -0.678 2.656 -0.357 1.00 96.31 274 TYR A N 1
ATOM 2250 C CA . TYR A 1 274 ? -1.459 1.987 0.679 1.00 96.31 274 TYR A CA 1
ATOM 2251 C C . TYR A 1 274 ? -0.792 2.208 2.039 1.00 96.31 274 TYR A C 1
ATOM 2253 O O . TYR A 1 274 ? 0.338 1.773 2.277 1.00 96.31 274 TYR A O 1
ATOM 2261 N N . TYR A 1 275 ? -1.496 2.884 2.942 1.00 95.44 275 TYR A N 1
ATOM 2262 C CA . TYR A 1 275 ? -1.018 3.192 4.286 1.00 95.44 275 TYR A CA 1
ATOM 2263 C C . TYR A 1 275 ? -1.416 2.083 5.256 1.00 95.44 275 TYR A C 1
ATOM 2265 O O . TYR A 1 275 ? -2.594 1.938 5.582 1.00 95.44 275 TYR A O 1
ATOM 2273 N N . LEU A 1 276 ? -0.425 1.350 5.765 1.00 93.25 276 LEU A N 1
ATOM 2274 C CA . LEU A 1 276 ? -0.631 0.233 6.693 1.00 93.25 276 LEU A CA 1
ATOM 2275 C C . LEU A 1 276 ? -1.203 0.677 8.052 1.00 93.25 276 LEU A C 1
ATOM 2277 O O . LEU A 1 276 ? -1.953 -0.067 8.675 1.00 93.25 276 LEU A O 1
ATOM 2281 N N . ALA A 1 277 ? -0.902 1.902 8.495 1.00 91.56 277 ALA A N 1
ATOM 2282 C CA . ALA A 1 277 ? -1.409 2.437 9.760 1.00 91.56 277 ALA A CA 1
ATOM 2283 C C . ALA A 1 277 ? -2.947 2.533 9.790 1.00 91.56 277 ALA A C 1
ATOM 2285 O O . ALA A 1 277 ? -3.580 2.153 10.778 1.00 91.56 277 ALA A O 1
ATOM 2286 N N . ASP A 1 278 ? -3.559 2.968 8.683 1.00 88.88 278 ASP A N 1
ATOM 2287 C CA . ASP A 1 278 ? -4.983 3.334 8.614 1.00 88.88 278 ASP A CA 1
ATOM 2288 C C . ASP A 1 278 ? -5.817 2.462 7.654 1.00 88.88 278 ASP A C 1
ATOM 2290 O O . ASP A 1 278 ? -7.035 2.640 7.584 1.00 88.88 278 ASP A O 1
ATOM 2294 N N . ASP A 1 279 ? -5.185 1.554 6.898 1.00 91.06 279 ASP A N 1
ATOM 2295 C CA . ASP A 1 279 ? -5.782 0.822 5.763 1.00 91.06 279 ASP A CA 1
ATOM 2296 C C . ASP A 1 279 ? -6.452 1.753 4.744 1.00 91.06 279 ASP A C 1
ATOM 2298 O O . ASP A 1 279 ? -7.575 1.546 4.281 1.00 91.06 279 ASP A O 1
ATOM 2302 N N . THR A 1 280 ? -5.760 2.844 4.427 1.00 93.12 280 THR A N 1
ATOM 2303 C CA . THR A 1 280 ? -6.244 3.861 3.487 1.00 93.12 280 THR A CA 1
ATOM 2304 C C . THR A 1 280 ? -5.403 3.866 2.227 1.00 93.12 280 THR A C 1
ATOM 2306 O O . THR A 1 280 ? -4.210 3.560 2.250 1.00 93.12 280 THR A O 1
ATOM 2309 N N . VAL A 1 281 ? -6.047 4.237 1.127 1.00 95.00 281 VAL A N 1
ATOM 2310 C CA . VAL A 1 281 ? -5.461 4.277 -0.206 1.00 95.00 281 VAL A CA 1
ATOM 2311 C C . VAL A 1 281 ? -5.459 5.712 -0.706 1.00 95.00 281 VAL A C 1
ATOM 2313 O O . VAL A 1 281 ? -6.448 6.434 -0.567 1.00 95.00 281 VAL A O 1
ATOM 2316 N N . GLU A 1 282 ? -4.349 6.113 -1.302 1.00 95.38 282 GLU A N 1
ATOM 2317 C CA . GLU A 1 282 ? -4.166 7.387 -1.988 1.00 95.38 282 GLU A CA 1
ATOM 2318 C C . GLU A 1 282 ? -3.650 7.109 -3.399 1.00 95.38 282 GLU A C 1
ATOM 2320 O O . GLU A 1 282 ? -2.815 6.226 -3.596 1.00 95.38 282 GLU A O 1
ATOM 2325 N N . VAL A 1 283 ? -4.170 7.829 -4.394 1.00 96.06 283 VAL A N 1
ATOM 2326 C CA . VAL A 1 283 ? -3.773 7.642 -5.795 1.00 96.06 283 VAL A CA 1
ATOM 2327 C C . VAL A 1 283 ? -3.235 8.955 -6.326 1.00 96.06 283 VAL A C 1
ATOM 2329 O O . VAL A 1 283 ? -3.960 9.948 -6.419 1.00 96.06 283 VAL A O 1
ATOM 2332 N N . GLN A 1 284 ? -1.962 8.935 -6.695 1.00 94.62 284 GLN A N 1
ATOM 2333 C CA . GLN A 1 284 ? -1.238 10.052 -7.272 1.00 94.62 284 GLN A CA 1
ATOM 2334 C C . GLN A 1 284 ? -1.147 9.884 -8.792 1.00 94.62 284 GLN A C 1
ATOM 2336 O O . GLN A 1 284 ? -0.920 8.777 -9.289 1.00 94.62 284 GLN A O 1
ATOM 2341 N N . ASP A 1 285 ? -1.316 10.976 -9.531 1.00 90.44 285 ASP A N 1
ATOM 2342 C CA . ASP A 1 285 ? -1.110 10.980 -10.981 1.00 90.44 285 ASP A CA 1
ATOM 2343 C C . ASP A 1 285 ? 0.392 11.134 -11.293 1.00 90.44 285 ASP A C 1
ATOM 2345 O O . ASP A 1 285 ? 1.107 11.886 -10.620 1.00 90.44 285 ASP A O 1
ATOM 2349 N N . TYR A 1 286 ? 0.909 10.408 -12.291 1.00 89.00 286 TYR A N 1
ATOM 2350 C CA . TYR A 1 286 ? 2.325 10.501 -12.665 1.00 89.00 286 TYR A CA 1
ATOM 2351 C C . TYR A 1 286 ? 2.527 11.593 -13.719 1.00 89.00 286 TYR A C 1
ATOM 2353 O O . TYR A 1 286 ? 2.295 11.404 -14.917 1.00 89.00 286 TYR A O 1
ATOM 2361 N N . TYR A 1 287 ? 3.004 12.756 -13.275 1.00 86.50 287 TYR A N 1
ATOM 2362 C CA . TYR A 1 287 ? 3.213 13.901 -14.155 1.00 86.50 287 TYR A CA 1
ATOM 2363 C C . TYR A 1 287 ? 4.454 13.743 -15.052 1.00 86.50 287 TYR A C 1
ATOM 2365 O O . TYR A 1 287 ? 5.578 13.571 -14.578 1.00 86.50 287 TYR A O 1
ATOM 2373 N N . ARG A 1 288 ? 4.260 13.879 -16.371 1.00 85.19 288 ARG A N 1
ATOM 2374 C CA . ARG A 1 288 ? 5.333 13.979 -17.375 1.00 85.19 288 ARG A CA 1
ATOM 2375 C C . ARG A 1 288 ? 5.376 15.383 -17.974 1.00 85.19 288 ARG A C 1
ATOM 2377 O O . ARG A 1 288 ? 4.340 16.003 -18.205 1.00 85.19 288 ARG A O 1
ATOM 2384 N N . LYS A 1 289 ? 6.583 15.863 -18.284 1.00 87.81 289 LYS A N 1
ATOM 2385 C CA . LYS A 1 289 ? 6.769 17.119 -19.028 1.00 87.81 289 LYS A CA 1
ATOM 2386 C C . LYS A 1 289 ? 6.110 17.005 -20.406 1.00 87.81 289 LYS A C 1
ATOM 2388 O O . LYS A 1 289 ? 6.181 15.950 -21.028 1.00 87.81 289 LYS A O 1
ATOM 2393 N N . ASN A 1 290 ? 5.511 18.097 -20.879 1.00 86.56 290 ASN A N 1
ATOM 2394 C CA . ASN A 1 290 ? 4.845 18.189 -22.185 1.00 86.56 290 ASN A CA 1
ATOM 2395 C C . ASN A 1 290 ? 3.670 17.202 -22.380 1.00 86.56 290 ASN A C 1
ATOM 2397 O O . ASN A 1 290 ? 3.387 16.807 -23.504 1.00 86.56 290 ASN A O 1
ATOM 2401 N N . ASN A 1 291 ? 2.967 16.819 -21.305 1.00 82.25 291 ASN A N 1
ATOM 2402 C CA . ASN A 1 291 ? 1.787 15.939 -21.376 1.00 82.25 291 ASN A CA 1
ATOM 2403 C C . ASN A 1 291 ? 0.486 16.673 -21.786 1.00 82.25 291 ASN A C 1
ATOM 2405 O O . ASN A 1 291 ? -0.559 16.055 -21.958 1.00 82.25 291 ASN A O 1
ATOM 2409 N N . GLY A 1 292 ? 0.509 18.007 -21.898 1.00 83.69 292 GLY A N 1
ATOM 2410 C CA . GLY A 1 292 ? -0.668 18.795 -22.296 1.00 83.69 292 GLY A CA 1
ATOM 2411 C C . GLY A 1 292 ? -1.828 18.780 -21.289 1.00 83.69 292 GLY A C 1
ATOM 2412 O O . GLY A 1 292 ? -2.947 19.133 -21.650 1.00 83.69 292 GLY A O 1
ATOM 2413 N N . ARG A 1 293 ? -1.577 18.369 -20.039 1.00 81.38 293 ARG A N 1
ATOM 2414 C CA . ARG A 1 293 ? -2.550 18.370 -18.938 1.00 81.38 293 ARG A CA 1
ATOM 2415 C C . ARG A 1 293 ? -2.115 19.304 -17.823 1.00 81.38 293 ARG A C 1
ATOM 2417 O O . ARG A 1 293 ? -0.918 19.506 -17.621 1.00 81.38 293 ARG A O 1
ATOM 2424 N N . ASP A 1 294 ? -3.101 19.815 -17.098 1.00 86.50 294 ASP A N 1
ATOM 2425 C CA . ASP A 1 294 ? -2.884 20.603 -15.890 1.00 86.50 294 ASP A CA 1
ATOM 2426 C C . ASP A 1 294 ? -2.207 19.730 -14.811 1.00 86.50 294 ASP A C 1
ATOM 2428 O O . ASP A 1 294 ? -2.662 18.600 -14.587 1.00 86.50 294 ASP A O 1
ATOM 2432 N N . PRO A 1 295 ? -1.097 20.172 -14.189 1.00 85.94 295 PRO A N 1
ATOM 2433 C CA . PRO A 1 295 ? -0.408 19.418 -13.143 1.00 85.94 295 PRO A CA 1
ATOM 2434 C C . PRO A 1 295 ? -1.231 19.328 -11.848 1.00 85.94 295 PRO A C 1
ATOM 2436 O O . PRO A 1 295 ? -0.967 20.025 -10.869 1.00 85.94 295 PRO A O 1
ATOM 2439 N N . PHE A 1 296 ? -2.184 18.398 -11.805 1.00 84.62 296 PHE A N 1
ATOM 2440 C CA . PHE A 1 296 ? -2.822 17.973 -10.563 1.00 84.62 296 PHE A CA 1
ATOM 2441 C C . PHE A 1 296 ? -2.086 16.765 -9.975 1.00 84.62 296 PHE A C 1
ATOM 2443 O O . PHE A 1 296 ? -2.006 15.726 -10.628 1.00 84.62 296 PHE A O 1
ATOM 2450 N N . PRO A 1 297 ? -1.544 16.862 -8.746 1.00 84.56 297 PRO A N 1
ATOM 2451 C CA . PRO A 1 297 ? -0.753 15.778 -8.175 1.00 84.56 297 PRO A CA 1
ATOM 2452 C C . PRO A 1 297 ? -1.612 14.577 -7.765 1.00 84.56 297 PRO A C 1
ATOM 2454 O O . PRO A 1 297 ? -1.165 13.444 -7.884 1.00 84.56 297 PRO A O 1
ATOM 2457 N N . LEU A 1 298 ? -2.838 14.793 -7.282 1.00 91.25 298 LEU A N 1
ATOM 2458 C CA . LEU A 1 298 ? -3.673 13.741 -6.699 1.00 91.25 298 LEU A CA 1
ATOM 2459 C C . LEU A 1 298 ? -4.879 13.435 -7.577 1.00 91.25 298 LEU A C 1
ATOM 2461 O O . LEU A 1 298 ? -5.659 14.327 -7.902 1.00 91.25 298 LEU A O 1
ATOM 2465 N N . LEU A 1 299 ? -5.067 12.150 -7.874 1.00 91.00 299 LEU A N 1
ATOM 2466 C CA . LEU A 1 299 ? -6.299 11.639 -8.464 1.00 91.00 299 LEU A CA 1
ATOM 2467 C C . LEU A 1 299 ? -7.326 11.293 -7.379 1.00 91.00 299 LEU A C 1
ATOM 2469 O O . LEU A 1 299 ? -8.517 11.551 -7.541 1.00 91.00 299 LEU A O 1
ATOM 2473 N N . LEU A 1 300 ? -6.864 10.693 -6.277 1.00 92.38 300 LEU A N 1
ATOM 2474 C CA . LEU A 1 300 ? -7.691 10.280 -5.147 1.00 92.38 300 LEU A CA 1
ATOM 2475 C C . LEU A 1 300 ? -7.005 10.663 -3.838 1.00 92.38 300 LEU A C 1
ATOM 2477 O O . LEU A 1 300 ? -5.897 10.210 -3.561 1.00 92.38 300 LEU A O 1
ATOM 2481 N N . ARG A 1 301 ? -7.696 11.449 -3.010 1.00 92.00 301 ARG A N 1
ATOM 2482 C CA . ARG A 1 301 ? -7.257 11.756 -1.645 1.00 92.00 301 ARG A CA 1
ATOM 2483 C C . ARG A 1 301 ? -7.325 10.501 -0.766 1.00 92.00 301 ARG A C 1
ATOM 2485 O O . ARG A 1 301 ? -8.266 9.722 -0.898 1.00 92.00 301 ARG A O 1
ATOM 2492 N N . LYS A 1 302 ? -6.382 10.376 0.175 1.00 91.81 302 LYS A N 1
ATOM 2493 C CA . LYS A 1 302 ? -6.319 9.319 1.198 1.00 91.81 302 LYS A CA 1
ATOM 2494 C C . LYS A 1 302 ? -7.704 9.000 1.785 1.00 91.81 302 LYS A C 1
ATOM 2496 O O . LYS A 1 302 ? -8.290 9.827 2.487 1.00 91.81 302 LYS A O 1
ATOM 2501 N N . MET A 1 303 ? -8.220 7.805 1.495 1.00 89.62 303 MET A N 1
ATOM 2502 C CA . MET A 1 303 ? -9.503 7.302 2.004 1.00 89.62 303 MET A CA 1
ATOM 2503 C C . MET A 1 303 ? -9.495 5.776 2.139 1.00 89.62 303 MET A C 1
ATOM 2505 O O . MET A 1 303 ? -8.718 5.096 1.471 1.00 89.62 303 MET A O 1
ATOM 2509 N N . LYS A 1 304 ? -10.368 5.212 2.985 1.00 89.38 304 LYS A N 1
ATOM 2510 C CA . LYS A 1 304 ? -10.584 3.756 3.017 1.00 89.38 304 LYS A CA 1
ATOM 2511 C C . LYS A 1 304 ? -11.350 3.348 1.765 1.00 89.38 304 LYS A C 1
ATOM 2513 O O . LYS A 1 304 ? -12.442 3.858 1.527 1.00 89.38 304 LYS A O 1
ATOM 2518 N N . LEU A 1 305 ? -10.775 2.451 0.969 1.00 90.25 305 LEU A N 1
ATOM 2519 C CA . LEU A 1 305 ? -11.313 2.104 -0.342 1.00 90.25 305 LEU A CA 1
ATOM 2520 C C . LEU A 1 305 ? -12.308 0.935 -0.213 1.00 90.25 305 LEU A C 1
ATOM 2522 O O . LEU A 1 305 ? -11.908 -0.151 0.216 1.00 90.25 305 LEU A O 1
ATOM 2526 N N . PRO A 1 306 ? -13.599 1.128 -0.535 1.00 88.88 306 PRO A N 1
ATOM 2527 C CA . PRO A 1 306 ? -14.597 0.065 -0.477 1.00 88.88 306 PRO A CA 1
ATOM 2528 C C . PRO A 1 306 ? -14.524 -0.811 -1.731 1.00 88.88 306 PRO A C 1
ATOM 2530 O O . PRO A 1 306 ? -14.355 -0.289 -2.836 1.00 88.88 306 PRO A O 1
ATOM 2533 N N . LYS A 1 307 ? -14.691 -2.131 -1.576 1.00 86.88 307 LYS A N 1
ATOM 2534 C CA . LYS A 1 307 ? -14.763 -3.056 -2.724 1.00 86.88 307 LYS A CA 1
ATOM 2535 C C . LYS A 1 307 ? -16.023 -2.794 -3.551 1.00 86.88 307 LYS A C 1
ATOM 2537 O O . LYS A 1 307 ? -15.946 -2.587 -4.761 1.00 86.88 307 LYS A O 1
ATOM 2542 N N . ASP A 1 308 ? -17.153 -2.656 -2.863 1.00 81.94 308 ASP A N 1
ATOM 2543 C CA . ASP A 1 308 ? -18.451 -2.362 -3.466 1.00 81.94 308 ASP A CA 1
ATOM 2544 C C . ASP A 1 308 ? -18.807 -0.881 -3.328 1.00 81.94 308 ASP A C 1
ATOM 2546 O O . ASP A 1 308 ? -19.568 -0.469 -2.454 1.00 81.94 308 ASP A O 1
ATOM 2550 N N . TRP A 1 309 ? -18.278 -0.047 -4.224 1.00 74.94 309 TRP A N 1
ATOM 2551 C CA . TRP A 1 309 ? -18.564 1.394 -4.199 1.00 74.94 309 TRP A CA 1
ATOM 2552 C C . TRP A 1 309 ? -20.053 1.728 -4.428 1.00 74.94 309 TRP A C 1
ATOM 2554 O O . TRP A 1 309 ? -20.528 2.754 -3.952 1.00 74.94 309 TRP A O 1
ATOM 2564 N N . LYS A 1 310 ? -20.807 0.857 -5.117 1.00 73.75 310 LYS A N 1
ATOM 2565 C CA . LYS A 1 310 ? -22.251 1.033 -5.377 1.00 73.75 310 LYS A CA 1
ATOM 2566 C C . LYS A 1 310 ? -23.132 0.791 -4.149 1.00 73.75 310 LYS A C 1
ATOM 2568 O O . LYS A 1 310 ? -24.265 1.255 -4.126 1.00 73.75 310 LYS A O 1
ATOM 2573 N N . ALA A 1 311 ? -22.638 0.047 -3.159 1.00 67.19 311 ALA A N 1
ATOM 2574 C CA . ALA A 1 311 ? -23.392 -0.281 -1.950 1.00 67.19 311 ALA A CA 1
ATOM 2575 C C . ALA A 1 311 ? -23.421 0.878 -0.933 1.00 67.19 311 ALA A C 1
ATOM 2577 O O . ALA A 1 311 ? -24.134 0.816 0.068 1.00 67.19 311 ALA A O 1
ATOM 2578 N N . LEU A 1 312 ? -22.657 1.947 -1.183 1.00 64.00 312 LEU A N 1
ATOM 2579 C CA . LEU A 1 312 ? -22.653 3.152 -0.362 1.00 64.00 312 LEU A CA 1
ATOM 2580 C C . LEU A 1 312 ? -23.958 3.929 -0.604 1.00 64.00 312 LEU A C 1
ATOM 2582 O O . LEU A 1 312 ? -24.195 4.425 -1.704 1.00 64.00 312 LEU A O 1
ATOM 2586 N N . SER A 1 313 ? -24.817 4.039 0.415 1.00 57.16 313 SER A N 1
ATOM 2587 C CA . SER A 1 313 ? -26.048 4.837 0.326 1.00 57.16 313 SER A CA 1
ATOM 2588 C C . SER A 1 313 ? -25.717 6.322 0.156 1.00 57.16 313 SER A C 1
ATOM 2590 O O . SER A 1 313 ? -24.980 6.876 0.972 1.00 57.16 313 SER A O 1
ATOM 2592 N N . VAL A 1 314 ? -26.301 6.960 -0.860 1.00 60.28 314 VAL A N 1
ATOM 2593 C CA . VAL A 1 314 ? -26.080 8.370 -1.247 1.00 60.28 314 VAL A CA 1
ATOM 2594 C C . VAL A 1 314 ? -26.626 9.371 -0.209 1.00 60.28 314 VAL A C 1
ATOM 2596 O O . VAL A 1 314 ? -26.243 10.536 -0.210 1.00 60.28 314 VAL A O 1
ATOM 2599 N N . ASP A 1 315 ? -27.467 8.916 0.721 1.00 56.19 315 ASP A N 1
ATOM 2600 C CA . ASP A 1 315 ? -28.308 9.782 1.561 1.00 56.19 315 ASP A CA 1
ATOM 2601 C C . ASP A 1 315 ? -27.602 10.457 2.751 1.00 56.19 315 ASP A C 1
ATOM 2603 O O . ASP A 1 315 ? -28.233 11.229 3.473 1.00 56.19 315 ASP A O 1
ATOM 2607 N N . PHE A 1 316 ? -26.311 10.198 2.991 1.00 52.75 316 PHE A N 1
ATOM 2608 C CA . PHE A 1 316 ? -25.618 10.727 4.171 1.00 52.75 316 PHE A CA 1
ATOM 2609 C C . PHE A 1 316 ? -24.447 11.650 3.800 1.00 52.75 316 PHE A C 1
ATOM 2611 O O . PHE A 1 316 ? -23.504 11.208 3.139 1.00 52.75 316 PHE A O 1
ATOM 2618 N N . PRO A 1 317 ? -24.454 12.923 4.251 1.00 52.62 317 PRO A N 1
ATOM 2619 C CA . PRO A 1 317 ? -23.330 13.835 4.079 1.00 52.62 317 PRO A CA 1
ATOM 2620 C C . PRO A 1 317 ? -22.047 13.262 4.689 1.00 52.62 317 PRO A C 1
ATOM 2622 O O . PRO A 1 317 ? -22.040 12.784 5.824 1.00 52.62 317 PRO A O 1
ATOM 2625 N N . SER A 1 318 ? -20.933 13.409 3.976 1.00 52.69 318 SER A N 1
ATOM 2626 C CA . SER A 1 318 ? -19.583 12.948 4.342 1.00 52.69 318 SER A CA 1
ATOM 2627 C C . SER A 1 318 ? -19.006 13.544 5.643 1.00 52.69 318 SER A C 1
ATOM 2629 O O . SER A 1 318 ? -17.906 13.176 6.050 1.00 52.69 318 SER A O 1
ATOM 2631 N N . VAL A 1 319 ? -19.744 14.431 6.319 1.00 48.91 319 VAL A N 1
ATOM 2632 C CA . VAL A 1 319 ? -19.396 15.038 7.616 1.00 48.91 319 VAL A CA 1
ATOM 2633 C C . VAL A 1 319 ? -19.666 14.088 8.795 1.00 48.91 319 VAL A C 1
ATOM 2635 O O . VAL A 1 319 ? -18.971 14.160 9.804 1.00 48.91 319 VAL A O 1
ATOM 2638 N N . ALA A 1 320 ? -20.615 13.152 8.679 1.00 49.00 320 ALA A N 1
ATOM 2639 C CA . ALA A 1 320 ? -20.943 12.199 9.745 1.00 49.00 320 ALA A CA 1
ATOM 2640 C C . ALA A 1 320 ? -20.147 10.888 9.585 1.00 49.00 320 ALA A C 1
ATOM 2642 O O . ALA A 1 320 ? -20.664 9.856 9.158 1.00 49.00 320 ALA A O 1
ATOM 2643 N N . MET A 1 321 ? -18.854 10.943 9.906 1.00 49.31 321 MET A N 1
ATOM 2644 C CA . MET A 1 321 ? -17.876 9.870 9.664 1.00 49.31 321 MET A CA 1
ATOM 2645 C C . MET A 1 321 ? -18.140 8.572 10.462 1.00 49.31 321 MET A C 1
ATOM 2647 O O . MET A 1 321 ? -17.642 7.512 10.096 1.00 49.31 321 MET A O 1
ATOM 2651 N N . GLU A 1 322 ? -18.967 8.627 11.510 1.00 48.91 322 GLU A N 1
ATOM 2652 C CA . GLU A 1 322 ? -19.196 7.523 12.459 1.00 48.91 322 GLU A CA 1
ATOM 2653 C C . GLU A 1 322 ? -20.245 6.486 12.008 1.00 48.91 322 GLU A C 1
ATOM 2655 O O . GLU A 1 322 ? -20.353 5.410 12.598 1.00 48.91 322 GLU A O 1
ATOM 2660 N N . VAL A 1 323 ? -21.032 6.768 10.960 1.00 44.88 323 VAL A N 1
ATOM 2661 C CA . VAL A 1 323 ? -22.121 5.867 10.517 1.00 44.88 323 VAL A CA 1
ATOM 2662 C C . VAL A 1 323 ? -21.708 4.974 9.337 1.00 44.88 323 VAL A C 1
ATOM 2664 O O . VAL A 1 323 ? -22.303 3.913 9.133 1.00 44.88 323 VAL A O 1
ATOM 2667 N N . LEU A 1 324 ? -20.655 5.336 8.591 1.00 47.88 324 LEU A N 1
ATOM 2668 C CA . LEU A 1 324 ? -20.233 4.599 7.392 1.00 47.88 324 LEU A CA 1
ATOM 2669 C C . LEU A 1 324 ? -19.615 3.224 7.710 1.00 47.88 324 LEU A C 1
ATOM 2671 O O . LEU A 1 324 ? -19.793 2.280 6.939 1.00 47.88 324 LEU A O 1
ATOM 2675 N N . GLU A 1 325 ? -18.962 3.076 8.868 1.00 48.53 325 GLU A N 1
ATOM 2676 C CA . GLU A 1 325 ? -18.342 1.806 9.284 1.00 48.53 325 GLU A CA 1
ATOM 2677 C C . GLU A 1 325 ? -19.365 0.678 9.496 1.00 48.53 325 GLU A C 1
ATOM 2679 O O . GLU A 1 325 ? -19.009 -0.495 9.425 1.00 48.53 325 GLU A O 1
ATOM 2684 N N . ARG A 1 326 ? -20.653 1.000 9.694 1.00 49.50 326 ARG A N 1
ATOM 2685 C CA . ARG A 1 326 ? -21.706 -0.009 9.908 1.00 49.50 326 ARG A CA 1
ATOM 2686 C C . ARG A 1 326 ? -22.307 -0.577 8.617 1.00 49.50 326 ARG A C 1
ATOM 2688 O O . ARG A 1 326 ? -23.083 -1.523 8.709 1.00 49.50 326 ARG A O 1
ATOM 2695 N N . LYS A 1 327 ? -22.007 -0.012 7.437 1.00 49.03 327 LYS A N 1
ATOM 2696 C CA . LYS A 1 327 ? -22.665 -0.391 6.165 1.00 49.03 327 LYS A CA 1
ATOM 2697 C C . LYS A 1 327 ? -21.733 -0.784 5.015 1.00 49.03 327 LYS A C 1
ATOM 2699 O O . LYS A 1 327 ? -22.229 -1.319 4.028 1.00 49.03 327 LYS A O 1
ATOM 2704 N N . ALA A 1 328 ? -20.422 -0.556 5.100 1.00 52.38 328 ALA A N 1
ATOM 2705 C CA . ALA A 1 328 ? -19.506 -1.023 4.058 1.00 52.38 328 ALA A CA 1
ATOM 2706 C C . ALA A 1 328 ? -19.266 -2.537 4.186 1.00 52.38 328 ALA A C 1
ATOM 2708 O O . ALA A 1 328 ? -18.716 -3.011 5.175 1.00 52.38 328 ALA A O 1
ATOM 2709 N N . THR A 1 329 ? -19.687 -3.295 3.174 1.00 63.56 329 THR A N 1
ATOM 2710 C CA . THR A 1 329 ? -19.698 -4.768 3.163 1.00 63.56 329 THR A CA 1
ATOM 2711 C C . THR A 1 329 ? -18.289 -5.377 3.127 1.00 63.56 329 THR A C 1
ATOM 2713 O O . THR A 1 329 ? -18.096 -6.493 3.600 1.00 63.56 329 THR A O 1
ATOM 2716 N N . SER A 1 330 ? -17.294 -4.652 2.593 1.00 83.06 330 SER A N 1
ATOM 2717 C CA . SER A 1 330 ? -15.868 -5.013 2.639 1.00 83.06 330 SER A CA 1
ATOM 2718 C C . SER A 1 330 ? -14.958 -3.872 2.140 1.00 83.06 330 SER A C 1
ATOM 2720 O O . SER A 1 330 ? -15.299 -3.147 1.199 1.00 83.06 330 SER A O 1
ATOM 2722 N N . TYR A 1 331 ? -13.780 -3.721 2.753 1.00 88.62 331 TYR A N 1
ATOM 2723 C CA . TYR A 1 331 ? -12.734 -2.776 2.333 1.00 88.62 331 TYR A CA 1
ATOM 2724 C C . TYR A 1 331 ? -11.553 -3.512 1.696 1.00 88.62 331 TYR A C 1
ATOM 2726 O O . TYR A 1 331 ? -11.302 -4.680 2.004 1.00 88.62 331 TYR A O 1
ATOM 2734 N N . TYR A 1 332 ? -10.822 -2.830 0.813 1.00 92.06 332 TYR A N 1
ATOM 2735 C CA . TYR A 1 332 ? -9.567 -3.358 0.284 1.00 92.06 332 TYR A CA 1
ATOM 2736 C C . TYR A 1 332 ? -8.507 -3.440 1.377 1.00 92.06 332 TYR A C 1
ATOM 2738 O O . TYR A 1 332 ? -8.322 -2.507 2.153 1.00 92.06 332 TYR A O 1
ATOM 2746 N N . THR A 1 333 ? -7.800 -4.563 1.403 1.00 92.38 333 THR A N 1
ATOM 2747 C CA . THR A 1 333 ? -6.668 -4.818 2.298 1.00 92.38 333 THR A CA 1
ATOM 2748 C C . THR A 1 333 ? -5.383 -4.893 1.477 1.00 92.38 333 THR A C 1
ATOM 2750 O O . THR A 1 333 ? -5.434 -5.166 0.280 1.00 92.38 333 THR A O 1
ATOM 2753 N N . ALA A 1 334 ? -4.216 -4.748 2.108 1.00 92.25 334 ALA A N 1
ATOM 2754 C CA . ALA A 1 334 ? -2.912 -4.896 1.451 1.00 92.25 334 ALA A CA 1
ATOM 2755 C C . ALA A 1 334 ? -2.799 -6.162 0.571 1.00 92.25 334 ALA A C 1
ATOM 2757 O O . ALA A 1 334 ? -2.210 -6.113 -0.501 1.00 92.25 334 ALA A O 1
ATOM 2758 N N . LYS A 1 335 ? -3.421 -7.279 0.974 1.00 92.81 335 LYS A N 1
ATOM 2759 C CA . LYS A 1 335 ? -3.415 -8.556 0.233 1.00 92.81 335 LYS A CA 1
ATOM 2760 C C . LYS A 1 335 ? -4.065 -8.491 -1.151 1.00 92.81 335 LYS A C 1
ATOM 2762 O O . LYS A 1 335 ? -3.723 -9.299 -2.006 1.00 92.81 335 LYS A O 1
ATOM 2767 N N . ASP A 1 336 ? -4.987 -7.555 -1.363 1.00 92.44 336 ASP A N 1
ATOM 2768 C CA . ASP A 1 336 ? -5.699 -7.405 -2.634 1.00 92.44 336 ASP A CA 1
ATOM 2769 C C . ASP A 1 336 ? -4.829 -6.711 -3.708 1.00 92.44 336 ASP A C 1
ATOM 2771 O O . ASP A 1 336 ? -5.185 -6.704 -4.884 1.00 92.44 336 ASP A O 1
ATOM 2775 N N . PHE A 1 337 ? -3.682 -6.132 -3.325 1.00 94.38 337 PHE A N 1
ATOM 2776 C CA . PHE A 1 337 ? -2.776 -5.420 -4.228 1.00 94.38 337 PHE A CA 1
ATOM 2777 C C . PHE A 1 337 ? -1.659 -6.337 -4.733 1.00 94.38 337 PHE A C 1
ATOM 2779 O O . PHE A 1 337 ? -0.580 -6.417 -4.144 1.00 94.38 337 PHE A O 1
ATOM 2786 N N . LEU A 1 338 ? -1.912 -7.027 -5.846 1.00 93.88 338 LEU A N 1
ATOM 2787 C CA . LEU A 1 338 ? -0.948 -7.923 -6.488 1.00 93.88 338 LEU A CA 1
ATOM 2788 C C . LEU A 1 338 ? -0.505 -7.391 -7.856 1.00 93.88 338 LEU A C 1
ATOM 2790 O O . LEU A 1 338 ? -1.297 -6.844 -8.621 1.00 93.88 338 LEU A O 1
ATOM 2794 N N . VAL A 1 339 ? 0.774 -7.591 -8.180 1.00 95.00 339 VAL A N 1
ATOM 2795 C CA . VAL A 1 339 ? 1.336 -7.229 -9.489 1.00 95.00 339 VAL A CA 1
ATOM 2796 C C . VAL A 1 339 ? 0.723 -8.117 -10.578 1.00 95.00 339 VAL A C 1
ATOM 2798 O O . VAL A 1 339 ? 0.766 -9.346 -10.489 1.00 95.00 339 VAL A O 1
ATOM 2801 N N . GLY A 1 340 ? 0.159 -7.487 -11.607 1.00 91.75 340 GLY A N 1
ATOM 2802 C CA . GLY A 1 340 ? -0.548 -8.112 -12.725 1.00 91.75 340 GLY A CA 1
ATOM 2803 C C . GLY A 1 340 ? -2.064 -8.220 -12.556 1.00 91.75 340 GLY A C 1
ATOM 2804 O O . GLY A 1 340 ? -2.736 -8.579 -13.518 1.00 91.75 340 GLY A O 1
ATOM 2805 N N . GLU A 1 341 ? -2.604 -7.902 -11.378 1.00 92.81 341 GLU A N 1
ATOM 2806 C CA . GLU A 1 341 ? -4.049 -7.886 -11.135 1.00 92.81 341 GLU A CA 1
ATOM 2807 C C . GLU A 1 341 ? -4.669 -6.516 -11.442 1.00 92.81 341 GLU A C 1
ATOM 2809 O O . GLU A 1 341 ? -3.999 -5.474 -11.458 1.00 92.81 341 GLU A O 1
ATOM 2814 N N . ILE A 1 342 ? -5.982 -6.529 -11.683 1.00 93.62 342 ILE A N 1
ATOM 2815 C CA . ILE A 1 342 ? -6.779 -5.326 -11.932 1.00 93.62 342 ILE A CA 1
ATOM 2816 C C . ILE A 1 342 ? -7.542 -4.957 -10.662 1.00 93.62 342 ILE A C 1
ATOM 2818 O O . ILE A 1 342 ? -8.310 -5.756 -10.132 1.00 93.62 342 ILE A O 1
ATOM 2822 N N . ILE A 1 343 ? -7.391 -3.713 -10.216 1.00 93.62 343 ILE A N 1
ATOM 2823 C CA . ILE A 1 343 ? -8.100 -3.160 -9.060 1.00 93.62 343 ILE A CA 1
ATOM 2824 C C . ILE A 1 343 ? -9.160 -2.167 -9.515 1.00 93.62 343 ILE A C 1
ATOM 2826 O O . ILE A 1 343 ? -8.926 -1.327 -10.387 1.00 93.62 343 ILE A O 1
ATOM 2830 N N . PHE A 1 344 ? -10.328 -2.235 -8.879 1.00 91.75 344 PHE A N 1
ATOM 2831 C CA . PHE A 1 344 ? -11.412 -1.288 -9.099 1.00 91.75 344 PHE A CA 1
ATOM 2832 C C . PHE A 1 344 ? -11.386 -0.184 -8.044 1.00 91.75 344 PHE A C 1
ATOM 2834 O O . PHE A 1 344 ? -11.728 -0.406 -6.885 1.00 91.75 344 PHE A O 1
ATOM 2841 N N . ILE A 1 345 ? -11.033 1.029 -8.468 1.00 91.62 345 ILE A N 1
ATOM 2842 C CA . ILE A 1 345 ? -11.031 2.235 -7.636 1.00 91.62 345 ILE A CA 1
ATOM 2843 C C . ILE A 1 345 ? -12.220 3.098 -8.053 1.00 91.62 345 ILE A C 1
ATOM 2845 O O . ILE A 1 345 ? -12.190 3.726 -9.109 1.00 91.62 345 ILE A O 1
ATOM 2849 N N . LEU A 1 346 ? -13.295 3.096 -7.254 1.00 87.62 346 LEU A N 1
ATOM 2850 C CA . LEU A 1 346 ? -14.527 3.871 -7.505 1.00 87.62 346 LEU A CA 1
ATOM 2851 C C . LEU A 1 346 ? -15.086 3.699 -8.938 1.00 87.62 346 LEU A C 1
ATOM 2853 O O . LEU A 1 346 ? -15.526 4.651 -9.575 1.00 87.62 346 LEU A O 1
ATOM 2857 N N . GLY A 1 347 ? -15.018 2.474 -9.471 1.00 85.62 347 GLY A N 1
ATOM 2858 C CA . GLY A 1 347 ? -15.483 2.133 -10.822 1.00 85.62 347 GLY A CA 1
ATOM 2859 C C . GLY A 1 347 ? -14.436 2.265 -11.936 1.00 85.62 347 GLY A C 1
ATOM 2860 O O . GLY A 1 347 ? -14.692 1.818 -13.053 1.00 85.62 347 GLY A O 1
ATOM 2861 N N . ARG A 1 348 ? -13.245 2.803 -11.651 1.00 89.50 348 ARG A N 1
ATOM 2862 C CA . ARG A 1 348 ? -12.114 2.863 -12.591 1.00 89.50 348 ARG A CA 1
ATOM 2863 C C . ARG A 1 348 ? -11.218 1.634 -12.453 1.00 89.50 348 ARG A C 1
ATOM 2865 O O . ARG A 1 348 ? -10.942 1.198 -11.339 1.00 89.50 348 ARG A O 1
ATOM 2872 N N . ARG A 1 349 ? -10.759 1.089 -13.583 1.00 92.06 349 ARG A N 1
ATOM 2873 C CA . ARG A 1 349 ? -9.919 -0.120 -13.656 1.00 92.06 349 ARG A CA 1
ATOM 2874 C C . ARG A 1 349 ? -8.430 0.234 -13.689 1.00 92.06 349 ARG A C 1
ATOM 2876 O O . ARG A 1 349 ? -7.958 0.819 -14.656 1.00 92.06 349 ARG A O 1
ATOM 2883 N N . PHE A 1 350 ? -7.692 -0.133 -12.653 1.00 94.50 350 PHE A N 1
ATOM 2884 C CA . PHE A 1 350 ? -6.248 0.075 -12.570 1.00 94.50 350 PHE A CA 1
ATOM 2885 C C . PHE A 1 350 ? -5.532 -1.261 -12.709 1.00 94.50 350 PHE A C 1
ATOM 2887 O O . PHE A 1 350 ? -5.774 -2.160 -11.914 1.00 94.50 350 PHE A O 1
ATOM 2894 N N . LEU A 1 351 ? -4.648 -1.389 -13.694 1.00 94.75 351 LEU A N 1
ATOM 2895 C CA . LEU A 1 351 ? -3.750 -2.536 -13.806 1.00 94.75 351 LEU A CA 1
ATOM 2896 C C . LEU A 1 351 ? -2.462 -2.217 -13.053 1.00 94.75 351 LEU A C 1
ATOM 2898 O O . LEU A 1 351 ? -1.747 -1.291 -13.437 1.00 94.75 351 LEU A O 1
ATOM 2902 N N . ILE A 1 352 ? -2.154 -2.982 -12.008 1.00 96.38 352 ILE A N 1
ATOM 2903 C CA . ILE A 1 352 ? -0.873 -2.863 -11.306 1.00 96.38 352 ILE A CA 1
ATOM 2904 C C . ILE A 1 352 ? 0.179 -3.611 -12.112 1.00 96.38 352 ILE A C 1
ATOM 2906 O O . ILE A 1 352 ? 0.042 -4.810 -12.337 1.00 96.38 352 ILE A O 1
ATOM 2910 N N . TYR A 1 353 ? 1.236 -2.923 -12.533 1.00 95.25 353 TYR A N 1
ATOM 2911 C CA . TYR A 1 353 ? 2.290 -3.529 -13.349 1.00 95.25 353 TYR A CA 1
ATOM 2912 C C . TYR A 1 353 ? 3.623 -3.657 -12.612 1.00 95.25 353 TYR A C 1
ATOM 2914 O O . TYR A 1 353 ? 4.434 -4.497 -12.991 1.00 95.25 353 TYR A O 1
ATOM 2922 N N . ASP A 1 354 ? 3.851 -2.870 -11.559 1.00 95.75 354 ASP A N 1
ATOM 2923 C CA . ASP A 1 354 ? 5.070 -2.943 -10.755 1.00 95.75 354 ASP A CA 1
ATOM 2924 C C . ASP A 1 354 ? 4.807 -2.516 -9.299 1.00 95.75 354 ASP A C 1
ATOM 2926 O O . ASP A 1 354 ? 3.783 -1.909 -8.976 1.00 95.75 354 ASP A O 1
ATOM 2930 N N . ALA A 1 355 ? 5.728 -2.861 -8.406 1.00 95.56 355 ALA A N 1
ATOM 2931 C CA . ALA A 1 355 ? 5.660 -2.608 -6.977 1.00 95.56 355 ALA A CA 1
ATOM 2932 C C . ALA A 1 355 ? 7.059 -2.313 -6.423 1.00 95.56 355 ALA A C 1
ATOM 2934 O O . ALA A 1 355 ? 8.059 -2.872 -6.879 1.00 95.56 355 ALA A O 1
ATOM 2935 N N . ASP A 1 356 ? 7.127 -1.431 -5.428 1.00 95.81 356 ASP A N 1
ATOM 2936 C CA . ASP A 1 356 ? 8.388 -0.953 -4.865 1.00 95.81 356 ASP A CA 1
ATOM 2937 C C . ASP A 1 356 ? 9.162 -2.041 -4.104 1.00 95.81 356 ASP A C 1
ATOM 2939 O O . ASP A 1 356 ? 8.573 -2.992 -3.583 1.00 95.81 356 ASP A O 1
ATOM 2943 N N . GLU A 1 357 ? 10.475 -1.881 -3.938 1.00 95.00 357 GLU A N 1
ATOM 2944 C CA . GLU A 1 357 ? 11.303 -2.896 -3.268 1.00 95.00 357 GLU A CA 1
ATOM 2945 C C . GLU A 1 357 ? 10.850 -3.151 -1.819 1.00 95.00 357 GLU A C 1
ATOM 2947 O O . GLU A 1 357 ? 10.759 -4.299 -1.376 1.00 95.00 357 GLU A O 1
ATOM 2952 N N . PHE A 1 358 ? 10.487 -2.087 -1.093 1.00 95.50 358 PHE A N 1
ATOM 2953 C CA . PHE A 1 358 ? 9.918 -2.194 0.252 1.00 95.50 358 PHE A CA 1
ATOM 2954 C C . PHE A 1 358 ? 8.627 -3.023 0.263 1.00 95.50 358 PHE A C 1
ATOM 2956 O O . PHE A 1 358 ? 8.449 -3.882 1.126 1.00 95.50 358 PHE A O 1
ATOM 2963 N N . THR A 1 359 ? 7.746 -2.816 -0.720 1.00 95.62 359 THR A N 1
ATOM 2964 C CA . THR A 1 359 ? 6.497 -3.583 -0.808 1.00 95.62 359 THR A CA 1
ATOM 2965 C C . THR A 1 359 ? 6.753 -5.052 -1.070 1.00 95.62 359 THR A C 1
ATOM 2967 O O . THR A 1 359 ? 6.176 -5.898 -0.395 1.00 95.62 359 THR A O 1
ATOM 2970 N N . ARG A 1 360 ? 7.688 -5.374 -1.965 1.00 94.94 360 ARG A N 1
ATOM 2971 C CA . ARG A 1 360 ? 8.061 -6.758 -2.262 1.00 94.94 360 ARG A CA 1
ATOM 2972 C C . ARG A 1 360 ? 8.589 -7.469 -1.011 1.00 94.94 360 ARG A C 1
ATOM 2974 O O . ARG A 1 360 ? 8.198 -8.607 -0.756 1.00 94.94 360 ARG A O 1
ATOM 2981 N N . LYS A 1 361 ? 9.404 -6.788 -0.193 1.00 95.56 361 LYS A N 1
ATOM 2982 C CA . LYS A 1 361 ? 9.879 -7.303 1.107 1.00 95.56 361 LYS A CA 1
ATOM 2983 C C . LYS A 1 361 ? 8.730 -7.506 2.095 1.00 95.56 361 LYS A C 1
ATOM 2985 O O . LYS A 1 361 ? 8.591 -8.598 2.635 1.00 95.56 361 LYS A O 1
ATOM 2990 N N . TYR A 1 362 ? 7.857 -6.510 2.255 1.00 94.88 362 TYR A N 1
ATOM 2991 C CA . TYR A 1 362 ? 6.690 -6.591 3.142 1.00 94.88 362 TYR A CA 1
ATOM 2992 C C . TYR A 1 362 ? 5.770 -7.774 2.798 1.00 94.88 362 TYR A C 1
ATOM 2994 O O . TYR A 1 362 ? 5.382 -8.544 3.677 1.00 94.88 362 TYR A O 1
ATOM 3002 N N . PHE A 1 363 ? 5.446 -7.956 1.514 1.00 95.31 363 PHE A N 1
ATOM 3003 C CA . PHE A 1 363 ? 4.604 -9.066 1.066 1.00 95.31 363 PHE A CA 1
ATOM 3004 C C . PHE A 1 363 ? 5.264 -10.421 1.323 1.00 95.31 363 PHE A C 1
ATOM 3006 O O . PHE A 1 363 ? 4.585 -11.349 1.761 1.00 95.31 363 PHE A O 1
ATOM 3013 N N . LYS A 1 364 ? 6.580 -10.525 1.116 1.00 94.88 364 LYS A N 1
ATOM 3014 C CA . LYS A 1 364 ? 7.328 -11.762 1.340 1.00 94.88 364 LYS A CA 1
ATOM 3015 C C . LYS A 1 364 ? 7.446 -12.122 2.824 1.00 94.88 364 LYS A C 1
ATOM 3017 O O . LYS A 1 364 ? 7.261 -13.282 3.159 1.00 94.88 364 LYS A O 1
ATOM 3022 N N . GLU A 1 365 ? 7.750 -11.156 3.689 1.00 94.50 365 GLU A N 1
ATOM 3023 C CA . GLU A 1 365 ? 8.040 -11.396 5.112 1.00 94.50 365 GLU A CA 1
ATOM 3024 C C . GLU A 1 365 ? 6.782 -11.497 5.980 1.00 94.50 365 GLU A C 1
ATOM 3026 O O . GLU A 1 365 ? 6.703 -12.356 6.853 1.00 94.50 365 GLU A O 1
ATOM 3031 N N . ILE A 1 366 ? 5.802 -10.612 5.765 1.00 92.81 366 ILE A N 1
ATOM 3032 C CA . ILE A 1 366 ? 4.632 -10.490 6.650 1.00 92.81 366 ILE A CA 1
ATOM 3033 C C . ILE A 1 366 ? 3.432 -11.241 6.080 1.00 92.81 366 ILE A C 1
ATOM 3035 O O . ILE A 1 366 ? 2.712 -11.916 6.815 1.00 92.81 366 ILE A O 1
ATOM 3039 N N . LEU A 1 367 ? 3.201 -11.130 4.769 1.00 90.38 367 LEU A N 1
ATOM 3040 C CA . LEU A 1 367 ? 2.057 -11.774 4.118 1.00 90.38 367 LEU A CA 1
ATOM 3041 C C . LEU A 1 367 ? 2.382 -13.174 3.579 1.00 90.38 367 LEU A C 1
ATOM 3043 O O . LEU A 1 367 ? 1.449 -13.901 3.246 1.00 90.38 367 LEU A O 1
ATOM 3047 N N . ASN A 1 368 ? 3.664 -13.559 3.521 1.00 92.88 368 ASN A N 1
ATOM 3048 C CA . ASN A 1 368 ? 4.156 -14.790 2.889 1.00 92.88 368 ASN A CA 1
ATOM 3049 C C . ASN A 1 368 ? 3.708 -14.944 1.422 1.00 92.88 368 ASN A C 1
ATOM 3051 O O . ASN A 1 368 ? 3.468 -16.050 0.941 1.00 92.88 368 ASN A O 1
ATOM 3055 N N . ILE A 1 369 ? 3.584 -13.825 0.705 1.00 92.25 369 ILE A N 1
ATOM 3056 C CA . ILE A 1 369 ? 3.184 -13.772 -0.704 1.00 92.25 369 ILE A CA 1
ATOM 3057 C C . ILE A 1 369 ? 4.365 -13.254 -1.526 1.00 92.25 369 ILE A C 1
ATOM 3059 O O . ILE A 1 369 ? 4.841 -12.140 -1.321 1.00 92.25 369 ILE A O 1
ATOM 3063 N N . THR A 1 370 ? 4.819 -14.035 -2.504 1.00 92.00 370 THR A N 1
ATOM 3064 C CA . THR A 1 370 ? 5.834 -13.584 -3.466 1.00 92.00 370 THR A CA 1
ATOM 3065 C C . THR A 1 370 ? 5.150 -12.847 -4.617 1.00 92.00 370 THR A C 1
ATOM 3067 O O . THR A 1 370 ? 4.354 -13.435 -5.347 1.00 92.00 370 THR A O 1
ATOM 3070 N N . GLN A 1 371 ? 5.443 -11.555 -4.782 1.00 90.31 371 GLN A N 1
ATOM 3071 C CA . GLN A 1 371 ? 4.914 -10.761 -5.897 1.00 90.31 371 GLN A CA 1
ATOM 3072 C C . GLN A 1 371 ? 5.593 -11.121 -7.228 1.00 90.31 371 GLN A C 1
ATOM 3074 O O . GLN A 1 371 ? 6.771 -11.470 -7.249 1.00 90.31 371 GLN A O 1
ATOM 3079 N N . LYS A 1 372 ? 4.851 -10.992 -8.337 1.00 91.69 372 LYS A N 1
ATOM 3080 C CA . LYS A 1 372 ? 5.365 -11.177 -9.706 1.00 91.69 372 LYS A CA 1
ATOM 3081 C C . LYS A 1 372 ? 6.330 -10.051 -10.102 1.00 91.69 372 LYS A C 1
ATOM 3083 O O . LYS A 1 372 ? 6.290 -8.959 -9.527 1.00 91.69 372 LYS A O 1
ATOM 3088 N N . ASP A 1 373 ? 7.177 -10.309 -11.093 1.00 91.00 373 ASP A N 1
ATOM 3089 C CA . ASP A 1 373 ? 8.094 -9.310 -11.655 1.00 91.00 373 ASP A CA 1
ATOM 3090 C C . ASP A 1 373 ? 7.352 -8.194 -12.405 1.00 91.00 373 ASP A C 1
ATOM 3092 O O . ASP A 1 373 ? 6.164 -8.314 -12.718 1.00 91.00 373 ASP A O 1
ATOM 3096 N N . ALA A 1 374 ? 8.054 -7.085 -12.656 1.00 91.88 374 ALA A N 1
ATOM 3097 C CA . ALA A 1 374 ? 7.499 -5.926 -13.346 1.00 91.88 374 ALA A CA 1
ATOM 3098 C C . ALA A 1 374 ? 7.046 -6.284 -14.772 1.00 91.88 374 ALA A C 1
ATOM 3100 O O . ALA A 1 374 ? 7.788 -6.892 -15.546 1.00 91.88 374 ALA A O 1
ATOM 3101 N N . ILE A 1 375 ? 5.827 -5.879 -15.123 1.00 90.94 375 ILE A N 1
ATOM 3102 C CA . ILE A 1 375 ? 5.237 -6.110 -16.443 1.00 90.94 375 ILE A CA 1
ATOM 3103 C C . ILE A 1 375 ? 5.539 -4.903 -17.334 1.00 90.94 375 ILE A C 1
ATOM 3105 O O . ILE A 1 375 ? 5.270 -3.763 -16.953 1.00 90.94 375 ILE A O 1
ATOM 3109 N N . ASP A 1 376 ? 6.068 -5.142 -18.536 1.00 86.31 376 ASP A N 1
ATOM 3110 C CA . ASP A 1 376 ? 6.276 -4.078 -19.522 1.00 86.31 376 ASP A CA 1
ATOM 3111 C C . ASP A 1 376 ? 4.942 -3.682 -20.173 1.00 86.31 376 ASP A C 1
ATOM 3113 O O . ASP A 1 376 ? 4.314 -4.461 -20.890 1.00 86.31 376 ASP A O 1
ATOM 3117 N N . VAL A 1 377 ? 4.508 -2.451 -19.902 1.00 83.81 377 VAL A N 1
ATOM 3118 C CA . VAL A 1 377 ? 3.267 -1.853 -20.424 1.00 83.81 377 VAL A CA 1
ATOM 3119 C C . VAL A 1 377 ? 3.548 -0.943 -21.635 1.00 83.81 377 VAL A C 1
ATOM 3121 O O . VAL A 1 377 ? 2.640 -0.340 -22.214 1.00 83.81 377 VAL A O 1
ATOM 3124 N N . SER A 1 378 ? 4.812 -0.808 -22.045 1.00 81.31 378 SER A N 1
ATOM 3125 C CA . SER A 1 378 ? 5.201 0.078 -23.138 1.00 81.31 378 SER A CA 1
ATOM 3126 C C . SER A 1 378 ? 4.723 -0.445 -24.496 1.00 81.31 378 SER A C 1
ATOM 3128 O O . SER A 1 378 ? 4.971 -1.588 -24.882 1.00 81.31 378 SER A O 1
ATOM 3130 N N . LYS A 1 379 ? 4.071 0.421 -25.282 1.00 79.44 379 LYS A N 1
ATOM 3131 C CA . LYS A 1 379 ? 3.757 0.119 -26.685 1.00 79.44 379 LYS A CA 1
ATOM 3132 C C . LYS A 1 379 ? 5.049 0.227 -27.497 1.00 79.44 379 LYS A C 1
ATOM 3134 O O . LYS A 1 379 ? 5.558 1.330 -27.695 1.00 79.44 379 LYS A O 1
ATOM 3139 N N . LYS A 1 380 ? 5.569 -0.899 -27.999 1.00 77.50 380 LYS A N 1
ATOM 3140 C CA . LYS A 1 380 ? 6.679 -0.891 -28.964 1.00 77.50 380 LYS A CA 1
ATOM 3141 C C . LYS A 1 380 ? 6.206 -0.204 -30.243 1.00 77.50 380 LYS A C 1
ATOM 3143 O O . LYS A 1 380 ? 5.333 -0.720 -30.938 1.00 77.50 380 LYS A O 1
ATOM 3148 N N . MET A 1 381 ? 6.752 0.975 -30.528 1.00 77.31 381 MET A N 1
ATOM 3149 C CA . MET A 1 381 ? 6.510 1.641 -31.803 1.00 77.31 381 MET A CA 1
ATOM 3150 C C . MET A 1 381 ? 7.198 0.839 -32.915 1.00 77.31 381 MET A C 1
ATOM 3152 O O . MET A 1 381 ? 8.329 0.387 -32.710 1.00 77.31 381 MET A O 1
ATOM 3156 N N . PRO A 1 382 ? 6.543 0.635 -34.073 1.00 82.88 382 PRO A N 1
ATOM 3157 C CA . PRO A 1 382 ? 7.218 0.043 -35.217 1.00 82.88 382 PRO A CA 1
ATOM 3158 C C . PRO A 1 382 ? 8.407 0.931 -35.613 1.00 82.88 382 PRO A C 1
ATOM 3160 O O . PRO A 1 382 ? 8.322 2.157 -35.471 1.00 82.88 382 PRO A O 1
ATOM 3163 N N . PRO A 1 383 ? 9.520 0.342 -36.088 1.00 84.25 383 PRO A N 1
ATOM 3164 C CA . PRO A 1 383 ? 10.625 1.135 -36.598 1.00 84.25 383 PRO A CA 1
ATOM 3165 C C . PRO A 1 383 ? 10.121 2.036 -37.735 1.00 84.25 383 PRO A C 1
ATOM 3167 O O . PRO A 1 383 ? 9.218 1.634 -38.479 1.00 84.25 383 PRO A O 1
ATOM 3170 N N . PRO A 1 384 ? 10.673 3.253 -37.876 1.00 84.50 384 PRO A N 1
ATOM 3171 C CA . PRO A 1 384 ? 10.319 4.112 -38.994 1.00 84.50 384 PRO A CA 1
ATOM 3172 C C . PRO A 1 384 ? 10.600 3.374 -40.306 1.00 84.50 384 PRO A C 1
ATOM 3174 O O . PRO A 1 384 ? 11.628 2.710 -40.447 1.00 84.50 384 PRO A O 1
ATOM 3177 N N . LEU A 1 385 ? 9.676 3.483 -41.262 1.00 82.50 385 LEU A N 1
ATOM 3178 C CA . LEU A 1 385 ? 9.872 2.929 -42.597 1.00 82.50 385 LEU A CA 1
ATOM 3179 C C . LEU A 1 385 ? 11.072 3.636 -43.240 1.00 82.50 385 LEU A C 1
ATOM 3181 O O . LEU A 1 385 ? 11.067 4.857 -43.391 1.00 82.50 385 LEU A O 1
ATOM 3185 N N . VAL A 1 386 ? 12.107 2.875 -43.595 1.00 84.06 386 VAL A N 1
ATOM 3186 C CA . VAL A 1 386 ? 13.265 3.396 -44.329 1.00 84.06 386 VAL A CA 1
ATOM 3187 C C . VAL A 1 386 ? 12.898 3.416 -45.808 1.00 84.06 386 VAL A C 1
ATOM 3189 O O . VAL A 1 386 ? 12.552 2.378 -46.372 1.00 84.06 386 VAL A O 1
ATOM 3192 N N . ALA A 1 387 ? 12.937 4.593 -46.433 1.00 82.38 387 ALA A N 1
ATOM 3193 C CA . ALA A 1 387 ? 12.716 4.706 -47.870 1.00 82.38 387 ALA A CA 1
ATOM 3194 C C . ALA A 1 387 ? 13.849 3.986 -48.630 1.00 82.38 387 ALA A C 1
ATOM 3196 O O . ALA A 1 387 ? 15.015 4.161 -48.260 1.00 82.38 387 ALA A O 1
ATOM 3197 N N . PRO A 1 388 ? 13.541 3.181 -49.665 1.00 84.94 388 PRO A N 1
ATOM 3198 C CA . PRO A 1 388 ? 14.575 2.573 -50.491 1.00 84.94 388 PRO A CA 1
ATOM 3199 C C . PRO A 1 388 ? 15.362 3.658 -51.236 1.00 84.94 388 PRO A C 1
ATOM 3201 O O . PRO A 1 388 ? 14.811 4.694 -51.615 1.00 84.94 388 PRO A O 1
ATOM 3204 N N . VAL A 1 389 ? 16.655 3.408 -51.450 1.00 84.94 389 VAL A N 1
ATOM 3205 C CA . VAL A 1 389 ? 17.500 4.255 -52.301 1.00 84.94 389 VAL A CA 1
ATOM 3206 C C . VAL A 1 389 ? 16.972 4.161 -53.741 1.00 84.94 389 VAL A C 1
ATOM 3208 O O . VAL A 1 389 ? 16.643 3.056 -54.180 1.00 84.94 389 VAL A O 1
ATOM 3211 N N . PRO A 1 390 ? 16.831 5.284 -54.468 1.00 85.44 390 PRO A N 1
ATOM 3212 C CA . PRO A 1 390 ? 16.401 5.247 -55.862 1.00 85.44 390 PRO A CA 1
ATOM 3213 C C . PRO A 1 390 ? 17.418 4.494 -56.740 1.00 85.44 390 PRO A C 1
ATOM 3215 O O . PRO A 1 390 ? 18.614 4.541 -56.444 1.00 85.44 390 PRO A O 1
ATOM 3218 N N . PRO A 1 391 ? 16.966 3.838 -57.826 1.00 86.62 391 PRO A N 1
ATOM 3219 C CA . PRO A 1 391 ? 17.861 3.158 -58.758 1.00 86.62 391 PRO A CA 1
ATOM 3220 C C . PRO A 1 391 ? 18.811 4.147 -59.449 1.00 86.62 391 PRO A C 1
ATOM 3222 O O . PRO A 1 391 ? 18.503 5.332 -59.623 1.00 86.62 391 PRO A O 1
ATOM 3225 N N . TYR A 1 392 ? 19.973 3.647 -59.851 1.00 85.00 392 TYR A N 1
ATOM 3226 C CA . TYR A 1 392 ? 21.032 4.383 -60.516 1.00 85.00 392 TYR A CA 1
ATOM 3227 C C . TYR A 1 392 ? 20.592 4.851 -61.908 1.00 85.00 392 TYR A C 1
ATOM 3229 O O . TYR A 1 392 ? 20.108 4.089 -62.740 1.00 85.00 392 TYR A O 1
ATOM 3237 N N . PHE A 1 393 ? 20.797 6.141 -62.175 1.00 81.88 393 PHE A N 1
ATOM 3238 C CA . PHE A 1 393 ? 20.299 6.815 -63.375 1.00 81.88 393 PHE A CA 1
ATOM 3239 C C . PHE A 1 393 ? 21.175 6.592 -64.628 1.00 81.88 393 PHE A C 1
ATOM 3241 O O . PHE A 1 393 ? 20.814 7.035 -65.714 1.00 81.88 393 PHE A O 1
ATOM 3248 N N . GLY A 1 394 ? 22.333 5.930 -64.506 1.00 80.12 394 GLY A N 1
ATOM 3249 C CA . GLY A 1 394 ? 23.245 5.663 -65.630 1.00 80.12 394 GLY A CA 1
ATOM 3250 C C . GLY A 1 394 ? 24.284 6.759 -65.906 1.00 80.12 394 GLY A C 1
ATOM 3251 O O . GLY A 1 394 ? 25.132 6.590 -66.781 1.00 80.12 394 GLY A O 1
ATOM 3252 N N . PHE A 1 395 ? 24.261 7.862 -65.152 1.00 79.75 395 PHE A N 1
ATOM 3253 C CA . PHE A 1 395 ? 25.228 8.954 -65.271 1.00 79.75 395 PHE A CA 1
ATOM 3254 C C . PHE A 1 395 ? 26.226 8.957 -64.111 1.00 79.75 395 PHE A C 1
ATOM 3256 O O . PHE A 1 395 ? 25.839 8.923 -62.947 1.00 79.75 395 PHE A O 1
ATOM 3263 N N . GLY A 1 396 ? 27.513 9.098 -64.431 1.00 83.56 396 GLY A N 1
ATOM 3264 C CA . GLY A 1 396 ? 28.583 9.141 -63.433 1.00 83.56 396 GLY A CA 1
ATOM 3265 C C . GLY A 1 396 ? 29.005 7.749 -62.965 1.00 83.56 396 GLY A C 1
ATOM 3266 O O . GLY A 1 396 ? 29.034 6.809 -63.756 1.00 83.56 396 GLY A O 1
ATOM 3267 N N . SER A 1 397 ? 29.404 7.631 -61.697 1.00 82.75 397 SER A N 1
ATOM 3268 C CA . SER A 1 397 ? 29.603 6.332 -61.048 1.00 82.75 397 SER A CA 1
ATOM 3269 C C . SER A 1 397 ? 28.439 6.061 -60.085 1.00 82.75 397 SER A C 1
ATOM 3271 O O . SER A 1 397 ? 27.868 7.015 -59.541 1.00 82.75 397 SER A O 1
ATOM 3273 N N . PRO A 1 398 ? 28.063 4.792 -59.855 1.00 84.75 398 PRO A N 1
ATOM 3274 C CA . PRO A 1 398 ? 26.968 4.467 -58.943 1.00 84.75 398 PRO A CA 1
ATOM 3275 C C . PRO A 1 398 ? 27.275 4.907 -57.509 1.00 84.75 398 PRO A C 1
ATOM 3277 O O . PRO A 1 398 ? 26.388 5.389 -56.810 1.00 84.75 398 PRO A O 1
ATOM 3280 N N . GLU A 1 399 ? 28.542 4.861 -57.094 1.00 85.38 399 GLU A N 1
ATOM 3281 C CA . GLU A 1 399 ? 28.973 5.326 -55.773 1.00 85.38 399 GLU A CA 1
ATOM 3282 C C . GLU A 1 399 ? 28.822 6.850 -55.615 1.00 85.38 399 GLU A C 1
ATOM 3284 O O . GLU A 1 399 ? 28.474 7.332 -54.537 1.00 85.38 399 GLU A O 1
ATOM 3289 N N . ASP A 1 400 ? 29.058 7.609 -56.689 1.00 85.31 400 ASP A N 1
ATOM 3290 C CA . ASP A 1 400 ? 28.892 9.067 -56.726 1.00 85.31 400 ASP A CA 1
ATOM 3291 C C . ASP A 1 400 ? 27.403 9.463 -56.749 1.00 85.31 400 ASP A C 1
ATOM 3293 O O . ASP A 1 400 ? 26.957 10.334 -55.998 1.00 85.31 400 ASP A O 1
ATOM 3297 N N . SER A 1 401 ? 26.592 8.743 -57.531 1.00 85.44 401 SER A N 1
ATOM 3298 C CA . SER A 1 401 ? 25.137 8.943 -57.601 1.00 85.44 401 SER A CA 1
ATOM 3299 C C . SER A 1 401 ? 24.422 8.589 -56.299 1.00 85.44 401 SER A C 1
ATOM 3301 O O . SER A 1 401 ? 23.510 9.301 -55.872 1.00 85.44 401 SER A O 1
ATOM 3303 N N . LEU A 1 402 ? 24.864 7.531 -55.615 1.00 85.06 402 LEU A N 1
ATOM 3304 C CA . LEU A 1 402 ? 24.332 7.146 -54.312 1.00 85.06 402 LEU A CA 1
ATOM 3305 C C . LEU A 1 402 ? 24.526 8.274 -53.295 1.00 85.06 402 LEU A C 1
ATOM 3307 O O . LEU A 1 402 ? 23.597 8.596 -52.554 1.00 85.06 402 LEU A O 1
ATOM 3311 N N . GLN A 1 403 ? 25.670 8.962 -53.310 1.00 84.38 403 GLN A N 1
ATOM 3312 C CA . GLN A 1 403 ? 25.899 10.105 -52.426 1.00 84.38 403 GLN A CA 1
ATOM 3313 C C . GLN A 1 403 ? 24.907 11.255 -52.676 1.00 84.38 403 GLN A C 1
ATOM 3315 O O . GLN A 1 403 ? 24.497 11.919 -51.718 1.00 84.38 403 GLN A O 1
ATOM 3320 N N . SER A 1 404 ?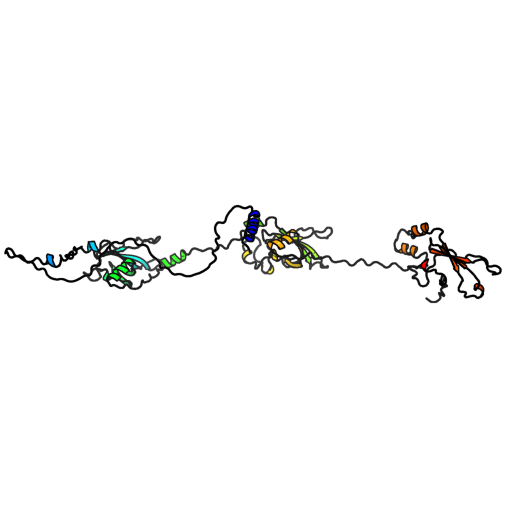 24.474 11.455 -53.925 1.00 84.44 404 SER A N 1
ATOM 3321 C CA . SER A 1 404 ? 23.438 12.436 -54.276 1.00 84.44 404 SER A CA 1
ATOM 3322 C C . SER A 1 404 ? 22.076 12.097 -53.676 1.00 84.44 404 SER A C 1
ATOM 3324 O O . SER A 1 404 ? 21.323 13.005 -53.330 1.00 84.44 404 SER A O 1
ATOM 3326 N N . SER A 1 405 ? 21.757 10.809 -53.524 1.00 80.50 405 SER A N 1
ATOM 3327 C CA . SER A 1 405 ? 20.519 10.371 -52.867 1.00 80.50 405 SER A CA 1
ATOM 3328 C C . SER A 1 405 ? 20.568 10.528 -51.341 1.00 80.50 405 SER A C 1
ATOM 3330 O O . SER A 1 405 ? 19.540 10.743 -50.702 1.00 80.50 405 SER A O 1
ATOM 3332 N N . LEU A 1 406 ? 21.765 10.455 -50.747 1.00 82.81 406 LEU A N 1
ATOM 3333 C CA . LEU A 1 406 ? 21.956 10.490 -49.297 1.00 82.81 406 LEU A CA 1
ATOM 3334 C C . LEU A 1 406 ? 22.003 11.902 -48.711 1.00 82.81 406 LEU A C 1
ATOM 3336 O O . LEU A 1 406 ? 21.723 12.085 -47.527 1.00 82.81 406 LEU A O 1
ATOM 3340 N N . THR A 1 407 ? 22.465 12.903 -49.462 1.00 79.88 407 THR A N 1
ATOM 3341 C CA . THR A 1 407 ? 22.721 14.246 -48.917 1.00 79.88 407 THR A CA 1
ATOM 3342 C C . THR A 1 407 ? 22.316 15.334 -49.902 1.00 79.88 407 THR A C 1
ATOM 3344 O O . THR A 1 407 ? 22.804 15.377 -51.022 1.00 79.88 407 THR A O 1
ATOM 3347 N N . VAL A 1 408 ? 21.491 16.281 -49.446 1.00 77.19 408 VAL A N 1
ATOM 3348 C CA . VAL A 1 408 ? 20.966 17.380 -50.279 1.00 77.19 408 VAL A CA 1
ATOM 3349 C C . VAL A 1 408 ? 22.012 18.468 -50.570 1.00 77.19 408 VAL A C 1
ATOM 3351 O O . VAL A 1 408 ? 21.983 19.093 -51.622 1.00 77.19 408 VAL A O 1
ATOM 3354 N N . THR A 1 409 ? 22.931 18.734 -49.637 1.00 66.94 409 THR A N 1
ATOM 3355 C CA . THR A 1 409 ? 23.720 19.985 -49.647 1.00 66.94 409 THR A CA 1
ATOM 3356 C C . THR A 1 409 ? 25.196 19.805 -49.995 1.00 66.94 409 THR A C 1
ATOM 3358 O O . THR A 1 409 ? 25.834 20.746 -50.453 1.00 66.94 409 THR A O 1
ATOM 3361 N N . THR A 1 410 ? 25.777 18.622 -49.773 1.00 63.75 410 THR A N 1
ATOM 3362 C CA . THR A 1 410 ? 27.206 18.388 -50.038 1.00 63.75 410 THR A CA 1
ATOM 3363 C C . THR A 1 410 ? 27.413 17.030 -50.686 1.00 63.75 410 THR A C 1
ATOM 3365 O O . THR A 1 410 ? 27.367 15.991 -50.023 1.00 63.75 410 THR A O 1
ATOM 3368 N N . LEU A 1 411 ? 27.669 17.052 -51.992 1.00 73.69 411 LEU A N 1
ATOM 3369 C CA . LEU A 1 411 ? 28.197 15.901 -52.709 1.00 73.69 411 LEU A CA 1
ATOM 3370 C C . LEU A 1 411 ? 29.639 15.712 -52.246 1.00 73.69 411 LEU A C 1
ATOM 3372 O O . LEU A 1 411 ? 30.539 16.479 -52.591 1.00 73.69 411 LEU A O 1
ATOM 3376 N N . LYS A 1 412 ? 29.837 14.739 -51.361 1.00 79.12 412 LYS A N 1
ATOM 3377 C CA . LYS A 1 412 ? 31.175 14.334 -50.946 1.00 79.12 412 LYS A CA 1
ATOM 3378 C C . LYS A 1 412 ? 31.704 13.378 -52.008 1.00 79.12 412 LYS A C 1
ATOM 3380 O O . LYS A 1 412 ? 30.999 12.426 -52.325 1.00 79.12 412 LYS A O 1
ATOM 3385 N N . PRO A 1 413 ? 32.924 13.579 -52.525 1.00 82.06 413 PRO A N 1
ATOM 3386 C CA . PRO A 1 413 ? 33.483 12.627 -53.469 1.00 82.06 413 PRO A CA 1
ATOM 3387 C C . PRO A 1 413 ? 33.545 11.234 -52.820 1.00 82.06 413 PRO A C 1
ATOM 3389 O O . PRO A 1 413 ? 33.836 11.140 -51.614 1.00 82.06 413 PRO A O 1
ATOM 3392 N N . PRO A 1 414 ? 33.294 10.157 -53.585 1.00 82.44 414 PRO A N 1
ATOM 3393 C CA . PRO A 1 414 ? 33.330 8.805 -53.055 1.00 82.44 414 PRO A CA 1
ATOM 3394 C C . PRO A 1 414 ? 34.710 8.523 -52.460 1.00 82.44 414 PRO A C 1
ATOM 3396 O O . PRO A 1 414 ? 35.759 8.786 -53.060 1.00 82.44 414 PRO A O 1
ATOM 3399 N N . LYS A 1 415 ? 34.721 8.004 -51.231 1.00 83.00 415 LYS A N 1
ATOM 3400 C CA . LYS A 1 415 ? 35.967 7.701 -50.528 1.00 83.00 415 LYS A CA 1
ATOM 3401 C C . LYS A 1 415 ? 36.594 6.453 -51.138 1.00 83.00 415 LYS A C 1
ATOM 3403 O O . LYS A 1 415 ? 36.016 5.373 -51.088 1.00 83.00 415 LYS A O 1
ATOM 3408 N N . LYS A 1 416 ? 37.806 6.590 -51.675 1.00 83.38 416 LYS A N 1
ATOM 3409 C CA . LYS A 1 416 ? 38.616 5.444 -52.108 1.00 83.38 416 LYS A CA 1
ATOM 3410 C C . LYS A 1 416 ? 39.190 4.716 -50.891 1.00 83.38 416 LYS A C 1
ATOM 3412 O O . LYS A 1 416 ? 39.518 5.347 -49.886 1.00 83.38 416 LYS A O 1
ATOM 3417 N N . ASN A 1 417 ? 39.391 3.405 -51.009 1.00 85.88 417 ASN A N 1
ATOM 3418 C CA . ASN A 1 417 ? 40.103 2.610 -50.008 1.00 85.88 417 ASN A CA 1
ATOM 3419 C C . ASN A 1 417 ? 41.597 2.972 -50.008 1.00 85.88 417 ASN A C 1
ATOM 3421 O O . ASN A 1 417 ? 42.411 2.331 -50.669 1.00 85.88 417 ASN A O 1
ATOM 3425 N N . VAL A 1 418 ? 41.960 4.018 -49.260 1.00 89.88 418 VAL A N 1
ATOM 3426 C CA . VAL A 1 418 ? 43.333 4.552 -49.193 1.00 89.88 418 VAL A CA 1
ATOM 3427 C C . VAL A 1 418 ? 44.331 3.480 -48.750 1.00 89.88 418 VAL A C 1
ATOM 3429 O O . VAL A 1 418 ? 45.423 3.393 -49.301 1.00 89.88 418 VAL A O 1
ATOM 3432 N N . VAL A 1 419 ? 43.938 2.623 -47.803 1.00 91.56 419 VAL A N 1
ATOM 3433 C CA . VAL A 1 419 ? 44.784 1.531 -47.295 1.00 91.56 419 VAL A CA 1
ATOM 3434 C C . VAL A 1 419 ? 45.160 0.560 -48.415 1.00 91.56 419 VAL A C 1
ATOM 3436 O O . VAL A 1 419 ? 46.338 0.265 -48.601 1.00 91.56 419 VAL A O 1
ATOM 3439 N N . GLN A 1 420 ? 44.177 0.111 -49.200 1.00 88.50 420 GLN A N 1
ATOM 3440 C CA . GLN A 1 420 ? 44.411 -0.794 -50.326 1.00 88.50 420 GLN A CA 1
ATOM 3441 C C . GLN A 1 420 ? 45.317 -0.147 -51.377 1.00 88.50 420 GLN A C 1
ATOM 3443 O O . GLN A 1 420 ? 46.254 -0.783 -51.855 1.00 88.50 420 GLN A O 1
ATOM 3448 N N . TYR A 1 421 ? 45.073 1.127 -51.691 1.00 90.88 421 TYR A N 1
ATOM 3449 C CA . TYR A 1 421 ? 45.876 1.871 -52.654 1.00 90.88 421 TYR A CA 1
ATOM 3450 C C . TYR A 1 421 ? 47.350 1.948 -52.233 1.00 90.88 421 TYR A C 1
ATOM 3452 O O . TYR A 1 421 ? 48.227 1.589 -53.013 1.00 90.88 421 TYR A O 1
ATOM 3460 N N . VAL A 1 422 ? 47.628 2.359 -50.990 1.00 93.44 422 VAL A N 1
ATOM 3461 C CA . VAL A 1 422 ? 48.998 2.555 -50.483 1.00 93.44 422 VAL A CA 1
ATOM 3462 C C . VAL A 1 422 ? 49.766 1.237 -50.394 1.00 93.44 422 VAL A C 1
ATOM 3464 O O . VAL A 1 422 ? 50.921 1.171 -50.802 1.00 93.44 422 VAL A O 1
ATOM 3467 N N . VAL A 1 423 ? 49.136 0.172 -49.891 1.00 93.12 423 VAL A N 1
ATOM 3468 C CA . VAL A 1 423 ? 49.801 -1.131 -49.709 1.00 93.12 423 VAL A CA 1
ATOM 3469 C C . VAL A 1 423 ? 50.110 -1.808 -51.046 1.00 93.12 423 VAL A C 1
ATOM 3471 O O . VAL A 1 423 ? 51.089 -2.555 -51.156 1.00 93.12 423 VAL A O 1
ATOM 3474 N N . ASN A 1 424 ? 49.282 -1.570 -52.064 1.00 91.00 424 ASN A N 1
ATOM 3475 C CA . ASN A 1 424 ? 49.369 -2.253 -53.352 1.00 91.00 424 ASN A CA 1
ATOM 3476 C C . ASN A 1 424 ? 49.878 -1.376 -54.497 1.00 91.00 424 ASN A C 1
ATOM 3478 O O . ASN A 1 424 ? 49.857 -1.810 -55.650 1.00 91.00 424 ASN A O 1
ATOM 3482 N N . ILE A 1 425 ? 50.357 -0.167 -54.202 1.00 91.19 425 ILE A N 1
ATOM 3483 C CA . ILE A 1 425 ? 50.903 0.730 -55.217 1.00 91.19 425 ILE A CA 1
ATOM 3484 C C . ILE A 1 425 ? 52.073 0.060 -55.954 1.00 91.19 425 ILE A C 1
ATOM 3486 O O . ILE A 1 425 ? 52.961 -0.535 -55.344 1.00 91.19 425 ILE A O 1
ATOM 3490 N N . GLY A 1 426 ? 52.038 0.094 -57.288 1.00 89.12 426 GLY A N 1
ATOM 3491 C CA . GLY A 1 426 ? 53.044 -0.543 -58.147 1.00 89.12 426 GLY A CA 1
ATOM 3492 C C . GLY A 1 426 ? 52.972 -2.074 -58.230 1.00 89.12 426 GLY A C 1
ATOM 3493 O O . GLY A 1 426 ? 53.755 -2.670 -58.971 1.00 89.12 426 GLY A O 1
ATOM 3494 N N . LYS A 1 427 ? 52.042 -2.734 -57.523 1.00 93.00 427 LYS A N 1
ATOM 3495 C CA . LYS A 1 427 ? 51.833 -4.183 -57.640 1.00 93.00 427 LYS A CA 1
ATOM 3496 C C . LYS A 1 427 ? 50.835 -4.485 -58.759 1.00 93.00 427 LYS A C 1
ATOM 3498 O O . LYS A 1 427 ? 49.656 -4.136 -58.671 1.00 93.00 427 LYS A O 1
ATOM 3503 N N . HIS A 1 428 ? 51.313 -5.181 -59.788 1.00 92.94 428 HIS A N 1
ATOM 3504 C CA . HIS A 1 428 ? 50.519 -5.588 -60.945 1.00 92.94 428 HIS A CA 1
ATOM 3505 C C . HIS A 1 428 ? 50.603 -7.100 -61.152 1.00 92.94 428 HIS A C 1
ATOM 3507 O O . HIS A 1 428 ? 51.703 -7.651 -61.191 1.00 92.94 428 HIS A O 1
ATOM 3513 N N . LEU A 1 429 ? 49.458 -7.758 -61.334 1.00 93.00 429 LEU A N 1
ATOM 3514 C CA . LEU A 1 429 ? 49.405 -9.146 -61.791 1.00 93.00 429 LEU A CA 1
ATOM 3515 C C . LEU A 1 429 ? 49.419 -9.147 -63.317 1.00 93.00 429 LEU A C 1
ATOM 3517 O O . LEU A 1 429 ? 48.559 -8.515 -63.929 1.00 93.00 429 LEU A O 1
ATOM 3521 N N . ARG A 1 430 ? 50.404 -9.810 -63.926 1.00 93.12 430 ARG A N 1
ATOM 3522 C CA . ARG A 1 430 ? 50.587 -9.840 -65.381 1.00 93.12 430 ARG A CA 1
ATOM 3523 C C . ARG A 1 430 ? 50.418 -11.256 -65.907 1.00 93.12 430 ARG A C 1
ATOM 3525 O O . ARG A 1 430 ? 51.074 -12.168 -65.415 1.00 93.12 430 ARG A O 1
ATOM 3532 N N . TYR A 1 431 ? 49.577 -11.405 -66.919 1.00 92.00 431 TYR A N 1
ATOM 3533 C CA . TYR A 1 431 ? 49.285 -12.670 -67.575 1.00 92.00 431 TYR A CA 1
ATOM 3534 C C . TYR A 1 431 ? 49.407 -12.498 -69.088 1.00 92.00 431 TYR A C 1
ATOM 3536 O O . TYR A 1 431 ? 48.994 -11.478 -69.642 1.00 92.00 431 TYR A O 1
ATOM 3544 N N . GLU A 1 432 ? 49.960 -13.502 -69.762 1.00 92.31 432 GLU A N 1
ATOM 3545 C CA . GLU A 1 432 ? 49.816 -13.627 -71.210 1.00 92.31 432 GLU A CA 1
ATOM 3546 C C . GLU A 1 432 ? 48.409 -14.163 -71.493 1.00 92.31 432 GLU A C 1
ATOM 3548 O O . GLU A 1 432 ? 48.017 -15.206 -70.973 1.00 92.31 432 GLU A O 1
ATOM 3553 N N . ALA A 1 433 ? 47.634 -13.414 -72.268 1.00 90.00 433 ALA A N 1
ATOM 3554 C CA . ALA A 1 433 ? 46.261 -13.730 -72.616 1.00 90.00 433 ALA A CA 1
ATOM 3555 C C . ALA A 1 433 ? 46.119 -13.821 -74.137 1.00 90.00 433 ALA A C 1
ATOM 3557 O O . ALA A 1 433 ? 46.721 -13.049 -74.887 1.00 90.00 433 ALA A O 1
ATOM 3558 N N . VAL A 1 434 ? 45.286 -14.757 -74.577 1.00 89.31 434 VAL A N 1
ATOM 3559 C CA . VAL A 1 434 ? 44.862 -14.898 -75.971 1.00 89.31 434 VAL A CA 1
ATOM 3560 C C . VAL A 1 434 ? 43.382 -14.545 -76.027 1.00 89.31 434 VAL A C 1
ATOM 3562 O O . VAL A 1 434 ? 42.627 -14.884 -75.115 1.00 89.31 434 VAL A O 1
ATOM 3565 N N . MET A 1 435 ? 42.985 -13.806 -77.057 1.00 86.12 435 MET A N 1
ATOM 3566 C CA . MET A 1 435 ? 41.587 -13.451 -77.269 1.00 86.12 435 MET A CA 1
ATOM 3567 C C . MET A 1 435 ? 40.827 -14.637 -77.860 1.00 86.12 435 MET A C 1
ATOM 3569 O O . MET A 1 435 ? 41.348 -15.338 -78.726 1.00 86.12 435 MET A O 1
ATOM 3573 N N . ASP A 1 436 ? 39.587 -14.832 -77.417 1.00 85.12 436 ASP A N 1
ATOM 3574 C CA . ASP A 1 436 ? 38.649 -15.689 -78.136 1.00 85.12 436 ASP A CA 1
ATOM 3575 C C . ASP A 1 436 ? 38.165 -14.920 -79.372 1.00 85.12 436 ASP A C 1
ATOM 3577 O O . ASP A 1 436 ? 37.496 -13.890 -79.260 1.00 85.12 436 ASP A O 1
ATOM 3581 N N . TRP A 1 437 ? 38.649 -15.323 -80.542 1.00 81.38 437 TRP A N 1
ATOM 3582 C CA . TRP A 1 437 ? 38.544 -14.542 -81.769 1.00 81.38 437 TRP A CA 1
ATOM 3583 C C . TRP A 1 437 ? 37.202 -14.796 -82.460 1.00 81.38 437 TRP A C 1
ATOM 3585 O O . TRP A 1 437 ? 36.797 -15.934 -82.678 1.00 81.38 437 TRP A O 1
ATOM 3595 N N . VAL A 1 438 ? 36.527 -13.718 -82.860 1.00 81.38 438 VAL A N 1
ATOM 3596 C CA . VAL A 1 438 ? 35.353 -13.784 -83.750 1.00 81.38 438 VAL A CA 1
ATOM 3597 C C . VAL A 1 438 ? 35.790 -13.644 -85.210 1.00 81.38 438 VAL A C 1
ATOM 3599 O O . VAL A 1 438 ? 35.238 -14.287 -86.102 1.00 81.38 438 VAL A O 1
ATOM 3602 N N . HIS A 1 439 ? 36.822 -12.832 -85.455 1.00 83.06 439 HIS A N 1
ATOM 3603 C CA . HIS A 1 439 ? 37.412 -12.631 -86.773 1.00 83.06 439 HIS A CA 1
ATOM 3604 C C . HIS A 1 439 ? 38.686 -13.471 -86.936 1.00 83.06 439 HIS A C 1
ATOM 3606 O O . HIS A 1 439 ? 39.508 -13.520 -86.021 1.00 83.06 439 HIS A O 1
ATOM 3612 N N . PRO A 1 440 ? 38.900 -14.112 -88.102 1.00 84.44 440 PRO A N 1
ATOM 3613 C CA . PRO A 1 440 ? 40.050 -14.994 -88.321 1.00 84.44 440 PRO A CA 1
ATOM 3614 C C . PRO A 1 440 ? 41.402 -14.264 -88.262 1.00 84.44 440 PRO A C 1
ATOM 3616 O O . PRO A 1 440 ? 42.424 -14.899 -88.017 1.00 84.44 440 PRO A O 1
ATOM 3619 N N . GLU A 1 441 ? 41.409 -12.943 -88.455 1.00 83.44 441 GLU A N 1
ATOM 3620 C CA . GLU A 1 441 ? 42.603 -12.089 -88.400 1.00 83.44 441 GLU A CA 1
ATOM 3621 C C . GLU A 1 441 ? 43.166 -11.932 -86.975 1.00 83.44 441 GLU A C 1
ATOM 3623 O O . GLU A 1 441 ? 44.357 -11.681 -86.808 1.00 83.44 441 GLU A O 1
ATOM 3628 N N . ASP A 1 442 ? 42.344 -12.131 -85.938 1.00 83.75 442 ASP A N 1
ATOM 3629 C CA . ASP A 1 442 ? 42.741 -11.935 -84.538 1.00 83.75 442 ASP A CA 1
ATOM 3630 C C . ASP A 1 442 ? 43.340 -13.190 -83.880 1.00 83.75 442 ASP A C 1
ATOM 3632 O O . ASP A 1 442 ? 43.813 -13.131 -82.743 1.00 83.75 442 ASP A O 1
ATOM 3636 N N . LYS A 1 443 ? 43.354 -14.328 -84.586 1.00 84.06 443 LYS A N 1
ATOM 3637 C CA . LYS A 1 443 ? 43.691 -15.651 -84.037 1.00 84.06 443 LYS A CA 1
ATOM 3638 C C . LYS A 1 443 ? 45.076 -15.729 -83.386 1.00 84.06 443 LYS A C 1
ATOM 3640 O O . LYS A 1 443 ? 45.230 -16.383 -82.356 1.00 84.06 443 LYS A O 1
ATOM 3645 N N . ASP A 1 444 ? 46.068 -15.066 -83.976 1.00 84.94 444 ASP A N 1
ATOM 3646 C CA . ASP A 1 444 ? 47.467 -15.150 -83.536 1.00 84.94 444 ASP A CA 1
ATOM 3647 C C . ASP A 1 444 ? 47.882 -13.983 -82.617 1.00 84.94 444 ASP A C 1
ATOM 3649 O O . ASP A 1 444 ? 49.033 -13.904 -82.169 1.00 84.94 444 ASP A O 1
ATOM 3653 N N . ARG A 1 445 ? 46.948 -13.080 -82.282 1.00 87.94 445 ARG A N 1
ATOM 3654 C CA . ARG A 1 445 ? 47.229 -11.900 -81.455 1.00 87.94 445 ARG A CA 1
ATOM 3655 C C . ARG A 1 445 ? 47.399 -12.287 -79.991 1.00 87.94 445 ARG A C 1
ATOM 3657 O O . ARG A 1 445 ? 46.536 -12.904 -79.366 1.00 87.94 445 ARG A O 1
ATOM 3664 N N . LYS A 1 446 ? 48.531 -11.872 -79.425 1.00 89.19 446 LYS A N 1
ATOM 3665 C CA . LYS A 1 446 ? 48.876 -12.104 -78.021 1.00 89.19 446 LYS A CA 1
ATOM 3666 C C . LYS A 1 446 ? 48.793 -10.811 -77.234 1.00 89.19 446 LYS A C 1
ATOM 3668 O O . LYS A 1 446 ? 49.364 -9.791 -77.623 1.00 89.19 446 LYS A O 1
ATOM 3673 N N . PHE A 1 447 ? 48.141 -10.874 -76.085 1.00 91.50 447 PHE A N 1
ATOM 3674 C CA . PHE A 1 447 ? 47.942 -9.732 -75.213 1.00 91.50 447 PHE A CA 1
ATOM 3675 C C . PHE A 1 447 ? 48.632 -9.947 -73.873 1.00 91.50 447 PHE A C 1
ATOM 3677 O O . PHE A 1 447 ? 48.706 -11.046 -73.334 1.00 91.50 447 PHE A O 1
ATOM 3684 N N . MET A 1 448 ? 49.125 -8.857 -73.310 1.00 92.50 448 MET A N 1
ATOM 3685 C CA . MET A 1 448 ? 49.565 -8.770 -71.933 1.00 92.50 448 MET A CA 1
ATOM 3686 C C . MET A 1 448 ? 48.427 -8.168 -71.121 1.00 92.50 448 MET A C 1
ATOM 3688 O O . MET A 1 448 ? 48.103 -6.984 -71.247 1.00 92.50 448 MET A O 1
ATOM 3692 N N . PHE A 1 449 ? 47.802 -9.010 -70.310 1.00 92.81 449 PHE A N 1
ATOM 3693 C CA . PHE A 1 449 ? 46.769 -8.633 -69.365 1.00 92.81 449 PHE A CA 1
ATOM 3694 C C . PHE A 1 449 ? 47.435 -8.224 -68.055 1.00 92.81 449 PHE A C 1
ATOM 3696 O O . PHE A 1 449 ? 48.152 -9.012 -67.445 1.00 92.81 449 PHE A O 1
ATOM 3703 N N . SER A 1 450 ? 47.214 -6.990 -67.615 1.00 93.19 450 SER A N 1
ATOM 3704 C CA . SER A 1 450 ? 47.794 -6.447 -66.390 1.00 93.19 450 SER A CA 1
ATOM 3705 C C . SER A 1 450 ? 46.687 -5.928 -65.476 1.00 93.19 450 SER A C 1
ATOM 3707 O O . SER A 1 450 ? 45.987 -4.978 -65.821 1.00 93.19 450 SER A O 1
ATOM 3709 N N . TYR A 1 451 ? 46.541 -6.543 -64.304 1.00 94.31 451 TYR A N 1
ATOM 3710 C CA . TYR A 1 451 ? 45.605 -6.136 -63.257 1.00 94.31 451 TYR A CA 1
ATOM 3711 C C . TYR A 1 451 ? 46.338 -5.341 -62.175 1.00 94.31 451 TYR A C 1
ATOM 3713 O O . TYR A 1 451 ? 47.305 -5.830 -61.588 1.00 94.31 451 TYR A O 1
ATOM 3721 N N . SER A 1 452 ? 45.890 -4.118 -61.895 1.00 93.88 452 SER A N 1
ATOM 3722 C CA . SER A 1 452 ? 46.417 -3.303 -60.798 1.00 93.88 452 SER A CA 1
ATOM 3723 C C . SER A 1 452 ? 45.733 -3.657 -59.478 1.00 93.88 452 SER A C 1
ATOM 3725 O O . SER A 1 452 ? 44.517 -3.524 -59.349 1.00 93.88 452 SER A O 1
ATOM 3727 N N . LEU A 1 453 ? 46.515 -4.048 -58.467 1.00 92.12 453 LEU A N 1
ATOM 3728 C CA . LEU A 1 453 ? 46.002 -4.369 -57.128 1.00 92.12 453 LEU A CA 1
ATOM 3729 C C . LEU A 1 453 ? 45.635 -3.117 -56.302 1.00 92.12 453 LEU A C 1
ATOM 3731 O O . LEU A 1 453 ? 44.938 -3.242 -55.290 1.00 92.12 453 LEU A O 1
ATOM 3735 N N . SER A 1 454 ? 46.110 -1.926 -56.698 1.00 91.44 454 SER A N 1
ATOM 3736 C CA . SER A 1 454 ? 45.838 -0.659 -55.998 1.00 91.44 454 SER A CA 1
ATOM 3737 C C . SER A 1 454 ? 44.463 -0.095 -56.341 1.00 91.44 454 SER A C 1
ATOM 3739 O O . SER A 1 454 ? 43.713 0.301 -55.453 1.00 91.44 454 SER A O 1
ATOM 3741 N N . ASP A 1 455 ? 44.135 -0.084 -57.632 1.00 87.94 455 ASP A N 1
ATOM 3742 C CA . ASP A 1 455 ? 42.919 0.526 -58.162 1.00 87.94 455 ASP A CA 1
ATOM 3743 C C . ASP A 1 455 ? 41.935 -0.498 -58.728 1.00 87.94 455 ASP A C 1
ATOM 3745 O O . ASP A 1 455 ? 40.924 -0.080 -59.277 1.00 87.94 455 ASP A O 1
ATOM 3749 N N . CYS A 1 456 ? 42.198 -1.804 -58.620 1.00 89.75 456 CYS A N 1
ATOM 3750 C CA . CYS A 1 456 ? 41.375 -2.870 -59.212 1.00 89.75 456 CYS A CA 1
ATOM 3751 C C . CYS A 1 456 ? 41.073 -2.647 -60.707 1.00 89.75 456 CYS A C 1
ATOM 3753 O O . CYS A 1 456 ? 39.987 -2.964 -61.194 1.00 89.75 456 CYS A O 1
ATOM 3755 N N . SER A 1 457 ? 42.002 -2.020 -61.431 1.00 91.81 457 SER A N 1
ATOM 3756 C CA . SER A 1 457 ? 41.839 -1.678 -62.841 1.00 91.81 457 SER A CA 1
ATOM 3757 C C . SER A 1 457 ? 42.580 -2.661 -63.736 1.00 91.81 457 SER A C 1
ATOM 3759 O O . SER A 1 457 ? 43.634 -3.192 -63.378 1.00 91.81 457 SER A O 1
ATOM 3761 N N . ILE A 1 458 ? 42.030 -2.881 -64.924 1.00 93.19 458 ILE A N 1
ATOM 3762 C CA . ILE A 1 458 ? 42.568 -3.797 -65.923 1.00 93.19 458 ILE A CA 1
ATOM 3763 C C . ILE A 1 458 ? 43.148 -2.977 -67.072 1.00 93.19 458 ILE A C 1
ATOM 3765 O O . ILE A 1 458 ? 42.494 -2.082 -67.609 1.00 93.19 458 ILE A O 1
ATOM 3769 N N . THR A 1 459 ? 44.379 -3.294 -67.459 1.00 93.06 459 THR A N 1
ATOM 3770 C CA . THR A 1 459 ? 45.031 -2.791 -68.671 1.00 93.06 459 THR A CA 1
ATOM 3771 C C . THR A 1 459 ? 45.382 -3.958 -69.573 1.00 93.06 459 THR A C 1
ATOM 3773 O O . THR A 1 459 ? 46.021 -4.906 -69.116 1.00 93.06 459 THR A O 1
ATOM 3776 N N . ILE A 1 460 ? 45.035 -3.865 -70.852 1.00 92.94 460 ILE A N 1
ATOM 3777 C CA . ILE A 1 460 ? 45.393 -4.872 -71.853 1.00 92.94 460 ILE A CA 1
ATOM 3778 C C . ILE A 1 460 ? 46.274 -4.198 -72.893 1.00 92.94 460 ILE A C 1
ATOM 3780 O O . ILE A 1 460 ? 45.875 -3.206 -73.506 1.00 92.94 460 ILE A O 1
ATOM 3784 N N . THR A 1 461 ? 47.475 -4.724 -73.092 1.00 92.00 461 THR A N 1
ATOM 3785 C CA . THR A 1 461 ? 48.432 -4.217 -74.081 1.00 92.00 461 THR A CA 1
ATOM 3786 C C . THR A 1 461 ? 48.820 -5.321 -75.040 1.00 92.00 461 THR A C 1
ATOM 3788 O O . THR A 1 461 ? 49.061 -6.441 -74.606 1.00 92.00 461 THR A O 1
ATOM 3791 N N . GLU A 1 462 ? 48.906 -5.020 -76.327 1.00 91.00 462 GLU A N 1
ATOM 3792 C CA . GLU A 1 462 ? 49.314 -6.010 -77.321 1.00 91.00 462 GLU A CA 1
ATOM 3793 C C . GLU A 1 462 ? 50.823 -6.284 -77.246 1.00 91.00 462 GLU A C 1
ATOM 3795 O O . GLU A 1 462 ? 51.631 -5.357 -77.114 1.00 91.00 462 GLU A O 1
ATOM 3800 N N . ILE A 1 463 ? 51.201 -7.565 -77.293 1.00 89.31 463 ILE A N 1
ATOM 3801 C CA . ILE A 1 463 ? 52.602 -7.989 -77.327 1.00 89.31 463 ILE A CA 1
ATOM 3802 C C . ILE A 1 463 ? 53.088 -7.863 -78.777 1.00 89.31 463 ILE A C 1
ATOM 3804 O O . ILE A 1 463 ? 52.459 -8.433 -79.669 1.00 89.31 463 ILE A O 1
ATOM 3808 N N . PRO A 1 464 ? 54.194 -7.145 -79.045 1.00 85.00 464 PRO A N 1
ATOM 3809 C CA . PRO A 1 464 ? 54.687 -6.977 -80.405 1.00 85.00 464 PRO A CA 1
ATOM 3810 C C . PRO A 1 464 ? 55.140 -8.320 -80.989 1.00 85.00 464 PRO A C 1
ATOM 3812 O O . PRO A 1 464 ? 55.931 -9.041 -80.381 1.00 85.00 464 PRO A O 1
ATOM 3815 N N . GLN A 1 465 ? 54.659 -8.633 -82.190 1.00 82.88 465 GLN A N 1
ATOM 3816 C CA . GLN A 1 465 ? 55.054 -9.808 -82.961 1.00 82.88 465 GLN A CA 1
ATOM 3817 C C . GLN A 1 465 ? 55.643 -9.371 -84.304 1.00 82.88 465 GLN A C 1
ATOM 3819 O O . GLN A 1 465 ? 55.140 -8.456 -84.955 1.00 82.88 465 GLN A O 1
ATOM 3824 N N . HIS A 1 466 ? 56.725 -10.020 -84.727 1.00 82.06 466 HIS A N 1
ATOM 3825 C CA . HIS A 1 466 ? 57.342 -9.739 -86.020 1.00 82.06 466 HIS A CA 1
ATOM 3826 C C . HIS A 1 466 ? 56.421 -10.218 -87.158 1.00 82.06 466 HIS A C 1
ATOM 3828 O O . HIS A 1 466 ? 55.881 -11.316 -87.080 1.00 82.06 466 HIS A O 1
ATOM 3834 N N . ASN A 1 467 ? 56.272 -9.424 -88.226 1.00 81.25 467 ASN A N 1
ATOM 3835 C CA . ASN A 1 467 ? 55.416 -9.712 -89.393 1.00 81.25 467 ASN A CA 1
ATOM 3836 C C . ASN A 1 467 ? 53.902 -9.865 -89.121 1.00 81.25 467 ASN A C 1
ATOM 3838 O O . ASN A 1 467 ? 53.199 -10.358 -89.997 1.00 81.25 467 ASN A O 1
ATOM 3842 N N . SER A 1 468 ? 53.372 -9.437 -87.968 1.00 76.50 468 SER A N 1
ATOM 3843 C CA . SER A 1 468 ? 51.933 -9.577 -87.672 1.00 76.50 468 SER A CA 1
ATOM 3844 C C . SER A 1 468 ? 51.038 -8.547 -88.371 1.00 76.50 468 SER A C 1
ATOM 3846 O O . SER A 1 468 ? 49.832 -8.736 -88.444 1.00 76.50 468 SER A O 1
ATOM 3848 N N . GLY A 1 469 ? 51.599 -7.433 -88.856 1.00 80.56 469 GLY A N 1
ATOM 3849 C CA . GLY A 1 469 ? 50.835 -6.346 -89.486 1.00 80.56 469 GLY A CA 1
ATOM 3850 C C . GLY A 1 469 ? 50.047 -5.456 -88.510 1.00 80.56 469 GLY A C 1
ATOM 3851 O O . GLY A 1 469 ? 49.540 -4.415 -88.923 1.00 80.56 469 GLY A O 1
ATOM 3852 N N . PHE A 1 470 ? 49.996 -5.800 -87.218 1.00 79.75 470 PHE A N 1
ATOM 3853 C CA . PHE A 1 470 ? 49.304 -5.023 -86.188 1.00 79.75 470 PHE A CA 1
ATOM 3854 C C . PHE A 1 470 ? 50.234 -4.015 -85.500 1.00 79.75 470 PHE A C 1
ATOM 3856 O O . PHE A 1 470 ? 51.364 -4.322 -85.117 1.00 79.75 470 PHE A O 1
ATOM 3863 N N . VAL A 1 471 ? 49.749 -2.783 -85.324 1.00 79.12 471 VAL A N 1
ATOM 3864 C CA . VAL A 1 471 ? 50.490 -1.718 -84.635 1.00 79.12 471 VAL A CA 1
ATOM 3865 C C . VAL A 1 471 ? 50.357 -1.894 -83.126 1.00 79.12 471 VAL A C 1
ATOM 3867 O O . VAL A 1 471 ? 49.245 -1.926 -82.604 1.00 79.12 471 VAL A O 1
ATOM 3870 N N . GLN A 1 472 ? 51.488 -1.904 -82.418 1.00 78.75 472 GLN A N 1
ATOM 3871 C CA . GLN A 1 472 ? 51.525 -1.988 -80.959 1.00 78.75 472 GLN A CA 1
ATOM 3872 C C . GLN A 1 472 ? 50.724 -0.849 -80.316 1.00 78.75 472 GLN A C 1
ATOM 3874 O O . GLN A 1 472 ? 51.103 0.323 -80.402 1.00 78.75 472 GLN A O 1
ATOM 3879 N N . ARG A 1 473 ? 49.618 -1.192 -79.648 1.00 82.88 473 ARG A N 1
ATOM 3880 C CA . ARG A 1 473 ? 48.776 -0.240 -78.914 1.00 82.88 473 ARG A CA 1
ATOM 3881 C C . ARG A 1 473 ? 48.226 -0.858 -77.630 1.00 82.88 473 ARG A C 1
ATOM 3883 O O . ARG A 1 473 ? 48.189 -2.074 -77.442 1.00 82.88 473 ARG A O 1
ATOM 3890 N N . THR A 1 474 ? 47.802 0.011 -76.718 1.00 87.56 474 THR A N 1
ATOM 3891 C CA . THR A 1 474 ? 46.972 -0.382 -75.576 1.00 87.56 474 THR A CA 1
ATOM 3892 C C . THR A 1 474 ? 45.606 -0.798 -76.113 1.00 87.56 474 THR A C 1
ATOM 3894 O O . THR A 1 474 ? 44.870 0.056 -76.607 1.00 87.56 474 THR A O 1
ATOM 3897 N N . TYR A 1 475 ? 45.282 -2.085 -76.024 1.00 88.00 475 TYR A N 1
ATOM 3898 C CA . TYR A 1 475 ? 43.988 -2.615 -76.446 1.00 88.00 475 TYR A CA 1
ATOM 3899 C C . TYR A 1 475 ? 42.871 -2.142 -75.508 1.00 88.00 475 TYR A C 1
ATOM 3901 O O . TYR A 1 475 ? 41.814 -1.712 -75.954 1.00 88.00 475 TYR A O 1
ATOM 3909 N N . LEU A 1 476 ? 43.146 -2.133 -74.198 1.00 90.50 476 LEU A N 1
ATOM 3910 C CA . LEU A 1 476 ? 42.259 -1.575 -73.183 1.00 90.50 476 LEU A CA 1
ATOM 3911 C C . LEU A 1 476 ? 43.050 -0.682 -72.228 1.00 90.50 476 LEU A C 1
ATOM 3913 O O . LEU A 1 476 ? 43.989 -1.132 -71.562 1.00 90.50 476 LEU A O 1
ATOM 3917 N N . ARG A 1 477 ? 42.661 0.594 -72.156 1.00 91.19 477 ARG A N 1
ATOM 3918 C CA . ARG A 1 477 ? 43.214 1.548 -71.188 1.00 91.19 477 ARG A CA 1
ATOM 3919 C C . ARG A 1 477 ? 42.763 1.171 -69.774 1.00 91.19 477 ARG A C 1
ATOM 3921 O O . ARG A 1 477 ? 41.654 0.681 -69.606 1.00 91.19 477 ARG A O 1
ATOM 3928 N N . SER A 1 478 ? 43.609 1.459 -68.780 1.00 91.56 478 SER A N 1
ATOM 3929 C CA . SER A 1 478 ? 43.364 1.206 -67.349 1.00 91.56 478 SER A CA 1
ATOM 3930 C C . SER A 1 478 ? 41.965 1.643 -66.924 1.00 91.56 478 SER A C 1
ATOM 3932 O O . SER A 1 478 ? 41.711 2.837 -66.772 1.00 91.56 478 SER A O 1
ATOM 3934 N N . THR A 1 479 ? 41.075 0.668 -66.757 1.00 90.06 479 THR A N 1
ATOM 3935 C CA . THR A 1 479 ? 39.654 0.888 -66.471 1.00 90.06 479 THR A CA 1
ATOM 3936 C C . THR A 1 479 ? 39.174 -0.168 -65.477 1.00 90.06 479 THR A C 1
ATOM 3938 O O . THR A 1 479 ? 39.644 -1.308 -65.507 1.00 90.06 479 THR A O 1
ATOM 3941 N N . ARG A 1 480 ? 38.268 0.205 -64.565 1.00 88.69 480 ARG A N 1
ATOM 3942 C CA . ARG A 1 480 ? 37.565 -0.747 -63.692 1.00 88.69 480 ARG A CA 1
ATOM 3943 C C . ARG A 1 480 ? 36.383 -1.326 -64.453 1.00 88.69 480 ARG A C 1
ATOM 3945 O O . ARG A 1 480 ? 35.586 -0.566 -64.991 1.00 88.69 480 ARG A O 1
ATOM 3952 N N . ILE A 1 481 ? 36.290 -2.648 -64.502 1.00 88.81 481 ILE A N 1
ATOM 3953 C CA . ILE A 1 481 ? 35.303 -3.351 -65.323 1.00 88.81 481 ILE A CA 1
ATOM 3954 C C . ILE A 1 481 ? 34.337 -4.108 -64.401 1.00 88.81 481 ILE A C 1
ATOM 3956 O O . ILE A 1 481 ? 34.818 -4.891 -63.570 1.00 88.81 481 ILE A O 1
ATOM 3960 N N . PRO A 1 482 ? 33.015 -3.878 -64.505 1.00 88.62 482 PRO A N 1
ATOM 3961 C CA . PRO A 1 482 ? 32.017 -4.663 -63.787 1.00 88.62 482 PRO A CA 1
ATOM 3962 C C . PRO A 1 482 ? 31.872 -6.063 -64.401 1.00 88.62 482 PRO A C 1
ATOM 3964 O O . PRO A 1 482 ? 32.111 -6.265 -65.592 1.00 88.62 482 PRO A O 1
ATOM 3967 N N . LYS A 1 483 ? 31.481 -7.045 -63.589 1.00 88.62 483 LYS A N 1
ATOM 3968 C CA . LYS A 1 483 ? 31.196 -8.404 -64.060 1.00 88.62 483 LYS A CA 1
ATOM 3969 C C . LYS A 1 483 ? 29.928 -8.419 -64.930 1.00 88.62 483 LYS A C 1
ATOM 3971 O O . LYS A 1 483 ? 29.018 -7.621 -64.705 1.00 88.62 483 LYS A O 1
ATOM 3976 N N . PRO A 1 484 ? 29.823 -9.336 -65.907 1.00 85.38 484 PRO A N 1
ATOM 3977 C CA . PRO A 1 484 ? 28.601 -9.476 -66.691 1.00 85.38 484 PRO A CA 1
ATOM 3978 C C . PRO A 1 484 ? 27.429 -9.907 -65.793 1.00 85.38 484 PRO A C 1
ATOM 3980 O O . PRO A 1 484 ? 27.582 -10.787 -64.946 1.00 85.38 484 PRO A O 1
ATOM 3983 N N . GLY A 1 485 ? 26.257 -9.293 -65.980 1.00 79.56 485 GLY A N 1
ATOM 3984 C CA . GLY A 1 485 ? 25.024 -9.641 -65.258 1.00 79.56 485 GLY A CA 1
ATOM 3985 C C . GLY A 1 485 ? 24.879 -9.059 -63.844 1.00 79.56 485 GLY A C 1
ATOM 3986 O O . GLY A 1 485 ? 23.971 -9.465 -63.121 1.00 79.56 485 GLY A O 1
ATOM 3987 N N . THR A 1 486 ? 25.742 -8.129 -63.423 1.00 81.12 486 THR A N 1
ATOM 3988 C CA . THR A 1 486 ? 25.599 -7.440 -62.127 1.00 81.12 486 THR A CA 1
ATOM 3989 C C . THR A 1 486 ? 24.511 -6.372 -62.160 1.00 81.12 486 THR A C 1
ATOM 3991 O O . THR A 1 486 ? 24.250 -5.788 -63.211 1.00 81.12 486 THR A O 1
ATOM 3994 N N . ASN A 1 487 ? 23.923 -6.064 -60.998 1.00 81.38 487 ASN A N 1
ATOM 3995 C CA . ASN A 1 487 ? 23.030 -4.915 -60.870 1.00 81.38 487 ASN A CA 1
ATOM 3996 C C . ASN A 1 487 ? 23.816 -3.617 -61.136 1.00 81.38 487 ASN A C 1
ATOM 3998 O O . ASN A 1 487 ? 24.919 -3.440 -60.621 1.00 81.38 487 ASN A O 1
ATOM 4002 N N . TRP A 1 488 ? 23.246 -2.719 -61.935 1.00 78.25 488 TRP A N 1
ATOM 4003 C CA . TRP A 1 488 ? 23.820 -1.408 -62.234 1.00 78.25 488 TRP A CA 1
ATOM 4004 C C . TRP A 1 488 ? 23.861 -0.488 -61.008 1.00 78.25 488 TRP A C 1
ATOM 4006 O O . TRP A 1 488 ? 24.714 0.395 -60.950 1.00 78.25 488 TRP A O 1
ATOM 4016 N N . ASP A 1 489 ? 22.983 -0.722 -60.029 1.00 76.69 489 ASP A N 1
ATOM 4017 C CA . ASP A 1 489 ? 22.926 0.045 -58.779 1.00 76.69 489 ASP A CA 1
ATOM 4018 C C . ASP A 1 489 ? 24.099 -0.270 -57.836 1.00 76.69 489 ASP A C 1
ATOM 4020 O O . ASP A 1 489 ? 24.544 0.598 -57.088 1.00 76.69 489 ASP A O 1
ATOM 4024 N N . ASP A 1 490 ? 24.608 -1.505 -57.882 1.00 82.31 490 ASP A N 1
ATOM 4025 C CA . ASP A 1 490 ? 25.741 -1.984 -57.081 1.00 82.31 490 ASP A CA 1
ATOM 4026 C C . ASP A 1 490 ? 26.622 -2.914 -57.938 1.00 82.31 490 ASP A C 1
ATOM 4028 O O . ASP A 1 490 ? 26.498 -4.147 -57.878 1.00 82.31 490 ASP A O 1
ATOM 4032 N N . PRO A 1 491 ? 27.466 -2.344 -58.822 1.00 84.94 491 PRO A N 1
ATOM 4033 C CA . PRO A 1 491 ? 28.268 -3.136 -59.738 1.00 84.94 491 PRO A CA 1
ATOM 4034 C C . PRO A 1 491 ? 29.358 -3.900 -58.989 1.00 84.94 491 PRO A C 1
ATOM 4036 O O . PRO A 1 491 ? 30.227 -3.330 -58.326 1.00 84.94 491 PRO A O 1
ATOM 4039 N N . GLN A 1 492 ? 29.384 -5.217 -59.175 1.00 88.38 492 GLN A N 1
ATOM 4040 C CA . GLN A 1 492 ? 30.483 -6.035 -58.673 1.00 88.38 492 GLN A CA 1
ATOM 4041 C C . GLN A 1 492 ? 31.625 -6.023 -59.685 1.00 88.38 492 GLN A C 1
ATOM 4043 O O . GLN A 1 492 ? 31.473 -6.465 -60.823 1.00 88.38 492 GLN A O 1
ATOM 4048 N N . TYR A 1 493 ? 32.784 -5.528 -59.266 1.00 89.44 493 TYR A N 1
ATOM 4049 C CA . TYR A 1 493 ? 33.984 -5.476 -60.098 1.00 89.44 493 TYR A CA 1
ATOM 4050 C C . TYR A 1 493 ? 34.788 -6.781 -60.028 1.00 89.44 493 TYR A C 1
ATOM 4052 O O . TYR A 1 493 ? 34.661 -7.566 -59.085 1.00 89.44 493 TYR A O 1
ATOM 4060 N N . TYR A 1 494 ? 35.638 -7.008 -61.031 1.00 90.69 494 TYR A N 1
ATOM 4061 C CA . TYR A 1 494 ? 36.586 -8.124 -61.027 1.00 90.69 494 TYR A CA 1
ATOM 4062 C C . TYR A 1 494 ? 37.592 -8.034 -59.869 1.00 90.69 494 TYR A C 1
ATOM 4064 O O . TYR A 1 494 ? 38.153 -6.972 -59.604 1.00 90.69 494 TYR A O 1
ATOM 4072 N N . SER A 1 495 ? 37.834 -9.170 -59.213 1.00 90.38 495 SER A N 1
ATOM 4073 C CA . SER A 1 495 ? 38.792 -9.369 -58.116 1.00 90.38 495 SER A CA 1
ATOM 4074 C C . SER A 1 495 ? 39.982 -10.217 -58.595 1.00 90.38 495 SER A C 1
ATOM 4076 O O . SER A 1 495 ? 39.829 -10.962 -59.566 1.00 90.38 495 SER A O 1
ATOM 4078 N N . PRO A 1 496 ? 41.155 -10.191 -57.925 1.00 89.94 496 PRO A N 1
ATOM 4079 C CA . PRO A 1 496 ? 42.247 -11.128 -58.204 1.00 89.94 496 PRO A CA 1
ATOM 4080 C C . PRO A 1 496 ? 41.820 -12.600 -58.267 1.00 89.94 496 PRO A C 1
ATOM 4082 O O . PRO A 1 496 ? 42.340 -13.342 -59.095 1.00 89.94 496 PRO A O 1
ATOM 4085 N N . ASP A 1 497 ? 40.838 -12.999 -57.456 1.00 90.75 497 ASP A N 1
ATOM 4086 C CA . ASP A 1 497 ? 40.311 -14.373 -57.398 1.00 90.75 497 ASP A CA 1
ATOM 4087 C C . ASP A 1 497 ? 39.622 -14.812 -58.699 1.00 90.75 497 ASP A C 1
ATOM 4089 O O . ASP A 1 497 ? 39.477 -16.003 -58.985 1.00 90.75 497 ASP A O 1
ATOM 4093 N N . ASP A 1 498 ? 39.187 -13.851 -59.516 1.00 88.19 498 ASP A N 1
ATOM 4094 C CA . ASP A 1 498 ? 38.547 -14.145 -60.788 1.00 88.19 498 ASP A CA 1
ATOM 4095 C C . ASP A 1 498 ? 39.558 -14.552 -61.866 1.00 88.19 498 ASP A C 1
ATOM 4097 O O . ASP A 1 498 ? 39.142 -15.140 -62.867 1.00 88.19 498 ASP A O 1
ATOM 4101 N N . PHE A 1 499 ? 40.855 -14.306 -61.660 1.00 89.44 499 PHE A N 1
ATOM 4102 C CA . PHE A 1 499 ? 41.909 -14.582 -62.632 1.00 89.44 499 PHE A CA 1
ATOM 4103 C C . PHE A 1 499 ? 42.693 -15.844 -62.267 1.00 89.44 499 PHE A C 1
ATOM 4105 O O . PHE A 1 499 ? 43.343 -15.928 -61.228 1.00 89.44 499 PHE A O 1
ATOM 4112 N N . ALA A 1 500 ? 42.675 -16.824 -63.169 1.00 88.31 500 ALA A N 1
ATOM 4113 C CA . ALA A 1 500 ? 43.461 -18.047 -63.061 1.00 88.31 500 ALA A CA 1
ATOM 4114 C C . ALA A 1 500 ? 43.970 -18.467 -64.444 1.00 88.31 500 ALA A C 1
ATOM 4116 O O . ALA A 1 500 ? 43.351 -18.164 -65.466 1.00 88.31 500 ALA A O 1
ATOM 4117 N N . ILE A 1 501 ? 45.098 -19.177 -64.482 1.00 89.25 501 ILE A N 1
ATOM 4118 C CA . ILE A 1 501 ? 45.666 -19.691 -65.734 1.00 89.25 501 ILE A CA 1
ATOM 4119 C C . ILE A 1 501 ? 44.678 -20.695 -66.348 1.00 89.25 501 ILE A C 1
ATOM 4121 O O . ILE A 1 501 ? 44.220 -21.609 -65.667 1.00 89.25 501 ILE A O 1
ATOM 4125 N N . GLY A 1 502 ? 44.343 -20.511 -67.628 1.00 85.62 502 GLY A N 1
ATOM 4126 C CA . GLY A 1 502 ? 43.390 -21.358 -68.358 1.00 85.62 502 GLY A CA 1
ATOM 4127 C C . GLY A 1 502 ? 41.912 -20.987 -68.181 1.00 85.62 502 GLY A C 1
ATOM 4128 O O . GLY A 1 502 ? 41.055 -21.644 -68.766 1.00 85.62 502 GLY A O 1
ATOM 4129 N N . LYS A 1 503 ? 41.589 -19.942 -67.408 1.00 88.75 503 LYS A N 1
ATOM 4130 C CA . LYS A 1 503 ? 40.215 -19.454 -67.233 1.00 88.75 503 LYS A CA 1
ATOM 4131 C C . LYS A 1 503 ? 39.879 -18.380 -68.272 1.00 88.75 503 LYS A C 1
ATOM 4133 O O . LYS A 1 503 ? 40.655 -17.449 -68.474 1.00 88.75 503 LYS A O 1
ATOM 4138 N N . PHE A 1 504 ? 38.703 -18.485 -68.887 1.00 86.19 504 PHE A N 1
ATOM 4139 C CA . PHE A 1 504 ? 38.171 -17.461 -69.786 1.00 86.19 504 PHE A CA 1
ATOM 4140 C C . PHE A 1 504 ? 37.465 -16.365 -68.983 1.00 86.19 504 PHE A C 1
ATOM 4142 O O . PHE A 1 504 ? 36.574 -16.655 -68.182 1.00 86.19 504 PHE A O 1
ATOM 4149 N N . THR A 1 505 ? 37.842 -15.107 -69.214 1.00 84.56 505 THR A N 1
ATOM 4150 C CA . THR A 1 505 ? 37.241 -13.948 -68.542 1.00 84.56 505 THR A CA 1
ATOM 4151 C C . THR A 1 505 ? 36.596 -13.026 -69.567 1.00 84.56 505 THR A C 1
ATOM 4153 O O . THR A 1 505 ? 37.256 -12.539 -70.481 1.00 84.56 505 THR A O 1
ATOM 4156 N N . THR A 1 506 ? 35.302 -12.756 -69.398 1.00 85.50 506 THR A N 1
ATOM 4157 C CA . THR A 1 506 ? 34.541 -11.869 -70.289 1.00 85.50 506 THR A CA 1
ATOM 4158 C C . THR A 1 506 ? 34.637 -10.424 -69.801 1.00 85.50 506 THR A C 1
ATOM 4160 O O . THR A 1 506 ? 34.051 -10.077 -68.782 1.00 85.50 506 THR A O 1
ATOM 4163 N N . LEU A 1 507 ? 35.386 -9.568 -70.494 1.00 81.44 507 LEU A N 1
ATOM 4164 C CA . LEU A 1 507 ? 35.670 -8.209 -70.008 1.00 81.44 507 LEU A CA 1
ATOM 4165 C C . LEU A 1 507 ? 34.658 -7.172 -70.497 1.00 81.44 507 LEU A C 1
ATOM 4167 O O . LEU A 1 507 ? 34.127 -6.408 -69.705 1.00 81.44 507 LEU A O 1
ATOM 4171 N N . ILE A 1 508 ? 34.381 -7.140 -71.796 1.00 75.62 508 ILE A N 1
ATOM 4172 C CA . ILE A 1 508 ? 33.408 -6.219 -72.383 1.00 75.62 508 ILE A CA 1
ATOM 4173 C C . ILE A 1 508 ? 32.464 -7.071 -73.211 1.00 75.62 508 ILE A C 1
ATOM 4175 O O . ILE A 1 508 ? 32.882 -7.681 -74.192 1.00 75.62 508 ILE A O 1
ATOM 4179 N N . GLN A 1 509 ? 31.202 -7.124 -72.805 1.00 63.56 509 GLN A N 1
ATOM 4180 C CA . GLN A 1 509 ? 30.140 -7.540 -73.705 1.00 63.56 509 GLN A CA 1
ATOM 4181 C C . GLN A 1 509 ? 29.691 -6.281 -74.434 1.00 63.56 509 GLN A C 1
ATOM 4183 O O . GLN A 1 509 ? 29.253 -5.320 -73.800 1.00 63.56 509 GLN A O 1
ATOM 4188 N N . TRP A 1 510 ? 29.825 -6.268 -75.759 1.00 47.44 510 TRP A N 1
ATOM 4189 C CA . TRP A 1 510 ? 28.975 -5.388 -76.543 1.00 47.44 510 TRP A CA 1
ATOM 4190 C C . TRP A 1 510 ? 27.566 -5.883 -76.278 1.00 47.44 510 TRP A C 1
ATOM 4192 O O . TRP A 1 510 ? 27.233 -7.020 -76.607 1.00 47.44 510 TRP A O 1
ATOM 4202 N N . ALA A 1 511 ? 26.776 -5.079 -75.577 1.00 43.31 511 ALA A N 1
ATOM 4203 C CA . ALA A 1 511 ? 25.363 -5.344 -75.551 1.00 43.31 511 ALA A CA 1
ATOM 4204 C C . ALA A 1 511 ? 24.911 -5.260 -77.011 1.00 43.31 511 ALA A C 1
ATOM 4206 O O . ALA A 1 511 ? 24.984 -4.188 -77.616 1.00 43.31 511 ALA A O 1
ATOM 4207 N N . ASP A 1 512 ? 24.410 -6.363 -77.557 1.00 39.09 512 ASP A N 1
ATOM 4208 C CA . ASP A 1 512 ? 23.356 -6.306 -78.565 1.00 39.09 512 ASP A CA 1
ATOM 4209 C C . ASP A 1 512 ? 22.125 -5.671 -77.884 1.00 39.09 512 ASP A C 1
ATOM 4211 O O . ASP A 1 512 ? 21.106 -6.304 -77.618 1.00 39.09 512 ASP A O 1
ATOM 4215 N N . ALA A 1 513 ? 22.255 -4.402 -77.492 1.00 38.03 513 ALA A N 1
ATOM 4216 C CA . ALA A 1 513 ? 21.224 -3.597 -76.870 1.00 38.03 513 ALA A CA 1
ATOM 4217 C C . ALA A 1 513 ? 20.355 -3.032 -77.987 1.00 38.03 513 ALA A C 1
ATOM 4219 O O . ALA A 1 513 ? 20.450 -1.864 -78.355 1.00 38.03 513 ALA A O 1
ATOM 4220 N N . LEU A 1 514 ? 19.509 -3.898 -78.537 1.00 35.91 514 LEU A N 1
ATOM 4221 C CA . LEU A 1 514 ? 18.323 -3.473 -79.268 1.00 35.91 514 LEU A CA 1
ATOM 4222 C C . LEU A 1 514 ? 17.063 -4.240 -78.862 1.00 35.91 514 LEU A C 1
ATOM 4224 O O . LEU A 1 514 ? 16.123 -4.270 -79.639 1.00 35.91 514 LEU A O 1
ATOM 4228 N N . ASN A 1 515 ? 17.007 -4.822 -77.659 1.00 34.03 515 ASN A N 1
ATOM 4229 C CA . ASN A 1 515 ? 15.746 -5.279 -77.063 1.00 34.03 515 ASN A CA 1
ATOM 4230 C C . ASN A 1 515 ? 15.856 -5.386 -75.535 1.00 34.03 515 ASN A C 1
ATOM 4232 O O . ASN A 1 515 ? 16.144 -6.462 -75.013 1.00 34.03 515 ASN A O 1
ATOM 4236 N N . GLN A 1 516 ? 15.605 -4.279 -74.836 1.00 31.27 516 GLN A N 1
ATOM 4237 C CA . GLN A 1 516 ? 14.890 -4.252 -73.554 1.00 31.27 516 GLN A CA 1
ATOM 4238 C C . GLN A 1 516 ? 14.400 -2.840 -73.256 1.00 31.27 516 GLN A C 1
ATOM 4240 O O . GLN A 1 516 ? 15.219 -1.902 -73.381 1.00 31.27 516 GLN A O 1
#

Foldseek 3Di:
DDPVVVVVVVVVVVVPDPDDDDDDDDDDDDDDDDDDDDDDDDDDDDDDDDDDDDDDDDDDDDDDDDDDDDDDDDDCCVPPNDDPDDPDPPDDDQLRVQPPPKWKFKWKFKAADPDDPQFGIDIFIWIWIARRNPRWIWIFGDDDPPPPDDGTTPGDTDFFADPDPPHTDGLVQDAQQDWDAGPNTTIHTFGTDPVNCVVCVVVVHHHDDGHDDDDGSVVVVVVVVPPPPPDPDDPPPPLVVLCVVQPVPKWKFWKWFQDPPDPVSDTWIWIWIQRRSPRWIWIFGDDDPPPPDDPDGGPGDTDFFAQCLVQDDPPDPPVCVPPRVVGRPDTDGLVVDAAQDWGQGNNTTIHTQDTDPSSQVCCCPPVVDHGDHGDDPDDDDDPPDDDDQDADPPPDALQQVSQVSVDPPDSDPRDDPVVQQVVQPPPKDWDWDQDPDPDPLRRPWIWIWIARRNRRWIWIWTDDDPPSPDDTDTPDDTDWFFAPPDRSNDGHTDDPVQDDPPDDGDGDDPPPPPDD

Sequence (516 aa):
MSVSEAKDIIWMILYSTNKLHVLANLMVTIKFGFDEALPILLPCEIHPFFLTHSVLTQHQIASEHYSSGSSSRFDPSLTYGCVKKCPVSLFVPHYVLCDRLRLTFRAFFKQSVPQSPLEHYRIRQVNIIYFVEDDTITVMEPEVANSGLQQRRLVRRNRIPKTTPGDFWHWKDFNIGIDVTVYGVVYHIVDCDSFTREYLHSQGIVMNDPEEIPPDPYTSLTQLKIKPHSHETKVADDKFKRFLEYDGKVLRFFAVYEDPDSKGRELRPHIIYYYLADDTVEVQDYYRKNNGRDPFPLLLRKMKLPKDWKALSVDFPSVAMEVLERKATSYYTAKDFLVGEIIFILGRRFLIYDADEFTRKYFKEILNITQKDAIDVSKKMPPPLVAPVPPYFGFGSPEDSLQSSLTVTTLKPPKKNVVQYVVNIGKHLRYEAVMDWVHPEDKDRKFMFSYSLSDCSITITEIPQHNSGFVQRTYLRSTRIPKPGTNWDDPQYYSPDDFAIGKFTTLIQWADALNQ

InterPro domains:
  IPR006602 DM10 domain [PF06565] (93-196)
  IPR006602 DM10 domain [PF06565] (240-359)
  IPR006602 DM10 domain [PF06565] (420-504)
  IPR006602 DM10 domain [PS51336] (99-204)
  IPR006602 DM10 domain [PS51336] (247-367)
  IPR006602 DM10 domain [PS51336] (425-516)
  IPR006602 DM10 domain [SM00676] (99-204)
  IPR006602 DM10 domain [SM00676] (247-367)
  IPR006602 DM10 domain [SM00676] (425-516)
  IPR040193 EF-hand domain-containing protein EFHC1/EFHC2/EFHB [PTHR12086] (59-508)